Protein AF-0000000086977897 (afdb_homodimer)

Organism: Momordica charantia (NCBI:txid3673)

Structure (mmCIF, N/CA/C/O backbone):
data_AF-0000000086977897-model_v1
#
loop_
_entity.id
_entity.type
_entity.pdbx_description
1 polymer 'Probable receptor-like protein kinase At1g49730'
#
loop_
_atom_site.group_PDB
_atom_site.id
_atom_site.type_symbol
_atom_site.label_atom_id
_atom_site.label_alt_id
_atom_site.label_comp_id
_atom_site.label_asym_id
_atom_site.label_entity_id
_atom_site.label_seq_id
_atom_site.pdbx_PDB_ins_code
_atom_site.Cartn_x
_atom_site.Cartn_y
_atom_site.Cartn_z
_atom_site.occupancy
_atom_site.B_iso_or_equiv
_atom_site.auth_seq_id
_atom_site.auth_comp_id
_atom_site.auth_asym_id
_atom_site.auth_atom_id
_atom_site.pdbx_PDB_model_num
ATOM 1 N N . MET A 1 1 ? -3.762 -7.656 24.062 1 61.12 1 MET A N 1
ATOM 2 C CA . MET A 1 1 ? -3.32 -6.941 22.875 1 61.12 1 MET A CA 1
ATOM 3 C C . MET A 1 1 ? -4.168 -7.328 21.656 1 61.12 1 MET A C 1
ATOM 5 O O . MET A 1 1 ? -4.531 -8.492 21.5 1 61.12 1 MET A O 1
ATOM 9 N N . ASP A 1 2 ? -4.574 -6.23 21.094 1 70.25 2 ASP A N 1
ATOM 10 C CA . ASP A 1 2 ? -5.387 -6.445 19.891 1 70.25 2 ASP A CA 1
ATOM 11 C C . ASP A 1 2 ? -4.617 -7.242 18.844 1 70.25 2 ASP A C 1
ATOM 13 O O . ASP A 1 2 ? -3.391 -7.152 18.766 1 70.25 2 ASP A O 1
ATOM 17 N N . ARG A 1 3 ? -5.203 -8.039 18.203 1 75 3 ARG A N 1
ATOM 18 C CA . ARG A 1 3 ? -4.625 -8.992 17.266 1 75 3 ARG A CA 1
ATOM 19 C C . ARG A 1 3 ? -3.762 -8.289 16.219 1 75 3 ARG A C 1
ATOM 21 O O . ARG A 1 3 ? -2.699 -8.789 15.844 1 75 3 ARG A O 1
ATOM 28 N N . TRP A 1 4 ? -4.227 -7.102 15.805 1 77.06 4 TRP A N 1
ATOM 29 C CA . TRP A 1 4 ? -3.453 -6.426 14.766 1 77.06 4 TRP A CA 1
ATOM 30 C C . TRP A 1 4 ? -2.127 -5.918 15.312 1 77.06 4 TRP A C 1
ATOM 32 O O . TRP A 1 4 ? -1.114 -5.914 14.609 1 77.06 4 TRP A O 1
ATOM 42 N N . VAL A 1 5 ? -2.102 -5.539 16.594 1 81.31 5 VAL A N 1
ATOM 43 C CA . VAL A 1 5 ? -0.87 -5.082 17.219 1 81.31 5 VAL A CA 1
ATOM 44 C C . VAL A 1 5 ? 0.108 -6.25 17.344 1 81.31 5 VAL A C 1
ATOM 46 O O . VAL A 1 5 ? 1.316 -6.074 17.172 1 81.31 5 VAL A O 1
ATOM 49 N N . HIS A 1 6 ? -0.479 -7.383 17.609 1 81.75 6 HIS A N 1
ATOM 50 C CA . HIS A 1 6 ? 0.352 -8.578 17.688 1 81.75 6 HIS A CA 1
ATOM 51 C C . HIS A 1 6 ? 1.03 -8.875 16.359 1 81.75 6 HIS A C 1
ATOM 53 O O . HIS A 1 6 ? 2.217 -9.211 16.312 1 81.75 6 HIS A O 1
ATOM 59 N N . ARG A 1 7 ? 0.299 -8.766 15.344 1 78.62 7 ARG A N 1
ATOM 60 C CA . ARG A 1 7 ? 0.854 -9 14.016 1 78.62 7 ARG A CA 1
ATOM 61 C C . ARG A 1 7 ? 1.934 -7.973 13.688 1 78.62 7 ARG A C 1
ATOM 63 O O . ARG A 1 7 ? 2.979 -8.32 13.133 1 78.62 7 ARG A O 1
ATOM 70 N N . PHE A 1 8 ? 1.624 -6.766 14.031 1 82.31 8 PHE A N 1
ATOM 71 C CA . PHE A 1 8 ? 2.586 -5.684 13.852 1 82.31 8 PHE A CA 1
ATOM 72 C C . PHE A 1 8 ? 3.887 -5.988 14.586 1 82.31 8 PHE A C 1
ATOM 74 O O . PHE A 1 8 ? 4.969 -5.926 13.992 1 82.31 8 PHE A O 1
ATOM 81 N N . ARG A 1 9 ? 3.721 -6.363 15.773 1 83.06 9 ARG A N 1
ATOM 82 C CA . ARG A 1 9 ? 4.887 -6.648 16.609 1 83.06 9 ARG A CA 1
ATOM 83 C C . ARG A 1 9 ? 5.672 -7.836 16.062 1 83.06 9 ARG A C 1
ATOM 85 O O . ARG A 1 9 ? 6.902 -7.797 15.992 1 83.06 9 ARG A O 1
ATOM 92 N N . HIS A 1 10 ? 4.965 -8.859 15.75 1 83.31 10 HIS A N 1
ATOM 93 C CA . HIS A 1 10 ? 5.609 -10.07 15.258 1 83.31 10 HIS A CA 1
ATOM 94 C C . HIS A 1 10 ? 6.434 -9.789 14 1 83.31 10 HIS A C 1
ATOM 96 O O . HIS A 1 10 ? 7.57 -10.25 13.883 1 83.31 10 HIS A O 1
ATOM 102 N N . ARG A 1 11 ? 5.934 -9.094 13.164 1 83.5 11 ARG A N 1
ATOM 103 C CA . ARG A 1 11 ? 6.625 -8.766 11.922 1 83.5 11 ARG A CA 1
ATOM 104 C C . ARG A 1 11 ? 7.832 -7.871 12.188 1 83.5 11 ARG A C 1
ATOM 106 O O . ARG A 1 11 ? 8.883 -8.039 11.562 1 83.5 11 ARG A O 1
ATOM 113 N N . LEU A 1 12 ? 7.602 -6.922 13.016 1 82.44 12 LEU A N 1
ATOM 114 C CA . LEU A 1 12 ? 8.695 -6.035 13.391 1 82.44 12 LEU A CA 1
ATOM 115 C C . LEU A 1 12 ? 9.852 -6.824 13.992 1 82.44 12 LEU A C 1
ATOM 117 O O . LEU A 1 12 ? 11.008 -6.641 13.602 1 82.44 12 LEU A O 1
ATOM 121 N N . LEU A 1 13 ? 9.516 -7.715 14.867 1 82.06 13 LEU A N 1
ATOM 122 C CA . LEU A 1 13 ? 10.531 -8.531 15.531 1 82.06 13 LEU A CA 1
ATOM 123 C C . LEU A 1 13 ? 11.195 -9.484 14.547 1 82.06 13 LEU A C 1
ATOM 125 O O . LEU A 1 13 ? 12.406 -9.719 14.625 1 82.06 13 LEU A O 1
ATOM 129 N N . ALA A 1 14 ? 10.328 -10.023 13.664 1 79.94 14 ALA A N 1
ATOM 130 C CA . ALA A 1 14 ? 10.883 -10.898 12.641 1 79.94 14 ALA A CA 1
ATOM 131 C C . ALA A 1 14 ? 11.906 -10.164 11.781 1 79.94 14 ALA A C 1
ATOM 133 O O . ALA A 1 14 ? 12.93 -10.727 11.398 1 79.94 14 ALA A O 1
ATOM 134 N N . TRP A 1 15 ? 11.633 -8.977 11.461 1 77.88 15 TRP A N 1
ATOM 135 C CA . TRP A 1 15 ? 12.547 -8.172 10.656 1 77.88 15 TRP A CA 1
ATOM 136 C C . TRP A 1 15 ? 13.867 -7.953 11.398 1 77.88 15 TRP A C 1
ATOM 138 O O . TRP A 1 15 ? 14.938 -8.062 10.805 1 77.88 15 TRP A O 1
ATOM 148 N N . PHE A 1 16 ? 13.812 -7.715 12.656 1 76.06 16 PHE A N 1
ATOM 149 C CA . PHE A 1 16 ? 15.016 -7.504 13.461 1 76.06 16 PHE A CA 1
ATOM 150 C C . PHE A 1 16 ? 15.859 -8.773 13.516 1 76.06 16 PHE A C 1
ATOM 152 O O . PHE A 1 16 ? 17.094 -8.703 13.539 1 76.06 16 PHE A O 1
ATOM 159 N N . HIS A 1 17 ? 15.164 -9.797 13.523 1 75.25 17 HIS A N 1
ATOM 160 C CA . HIS A 1 17 ? 15.859 -11.078 13.656 1 75.25 17 HIS A CA 1
ATOM 161 C C . HIS A 1 17 ? 16.531 -11.469 12.352 1 75.25 17 HIS A C 1
ATOM 163 O O . HIS A 1 17 ? 17.641 -12.039 12.367 1 75.25 17 HIS A O 1
ATOM 169 N N . ARG A 1 18 ? 15.875 -11.266 11.281 1 68.75 18 ARG A N 1
ATOM 170 C CA . ARG A 1 18 ? 16.375 -11.727 9.984 1 68.75 18 ARG A CA 1
ATOM 171 C C . ARG A 1 18 ? 17.484 -10.828 9.477 1 68.75 18 ARG A C 1
ATOM 173 O O . ARG A 1 18 ? 18.219 -11.195 8.547 1 68.75 18 ARG A O 1
ATOM 180 N N . SER A 1 19 ? 17.828 -9.938 10.211 1 59.09 19 SER A N 1
ATOM 181 C CA . SER A 1 19 ? 18.922 -9.055 9.805 1 59.09 19 SER A CA 1
ATOM 182 C C . SER A 1 19 ? 18.828 -8.703 8.328 1 59.09 19 SER A C 1
ATOM 184 O O . SER A 1 19 ? 19.828 -8.742 7.609 1 59.09 19 SER A O 1
ATOM 186 N N . ARG A 1 20 ? 17.688 -8.719 7.848 1 54.69 20 ARG A N 1
ATOM 187 C CA . ARG A 1 20 ? 17.625 -8.672 6.391 1 54.69 20 ARG A CA 1
ATOM 188 C C . ARG A 1 20 ? 18.156 -7.355 5.855 1 54.69 20 ARG A C 1
ATOM 190 O O . ARG A 1 20 ? 17.922 -6.297 6.438 1 54.69 20 ARG A O 1
ATOM 197 N N . SER A 1 21 ? 19.188 -7.535 5.152 1 57.56 21 SER A N 1
ATOM 198 C CA . SER A 1 21 ? 19.703 -6.418 4.367 1 57.56 21 SER A CA 1
ATOM 199 C C . SER A 1 21 ? 18.609 -5.785 3.521 1 57.56 21 SER A C 1
ATOM 201 O O . SER A 1 21 ? 17.734 -6.484 3.012 1 57.56 21 SER A O 1
ATOM 203 N N . VAL A 1 22 ? 18.406 -4.566 3.77 1 61.78 22 VAL A N 1
ATOM 204 C CA . VAL A 1 22 ? 17.516 -3.791 2.904 1 61.78 22 VAL A CA 1
ATOM 205 C C . VAL A 1 22 ? 18.094 -3.742 1.489 1 61.78 22 VAL A C 1
ATOM 207 O O . VAL A 1 22 ? 19.297 -3.51 1.305 1 61.78 22 VAL A O 1
ATOM 210 N N . PRO A 1 23 ? 17.281 -4.32 0.556 1 61.81 23 PRO A N 1
ATOM 211 C CA . PRO A 1 23 ? 17.797 -4.184 -0.804 1 61.81 23 PRO A CA 1
ATOM 212 C C . PRO A 1 23 ? 18.234 -2.754 -1.132 1 61.81 23 PRO A C 1
ATOM 214 O O . PRO A 1 23 ? 17.578 -1.798 -0.695 1 61.81 23 PRO A O 1
ATOM 217 N N . ILE A 1 24 ? 19.25 -2.742 -1.742 1 59.91 24 ILE A N 1
ATOM 218 C CA . ILE A 1 24 ? 19.828 -1.44 -2.049 1 59.91 24 ILE A CA 1
ATOM 219 C C . ILE A 1 24 ? 19 -0.753 -3.137 1 59.91 24 ILE A C 1
ATOM 221 O O . ILE A 1 24 ? 18.781 -1.322 -4.207 1 59.91 24 ILE A O 1
ATOM 225 N N . LEU A 1 25 ? 18.328 0.201 -2.766 1 67.25 25 LEU A N 1
ATOM 226 C CA . LEU A 1 25 ? 17.641 1.085 -3.699 1 67.25 25 LEU A CA 1
ATOM 227 C C . LEU A 1 25 ? 18.453 2.35 -3.951 1 67.25 25 LEU A C 1
ATOM 229 O O . LEU A 1 25 ? 19.141 2.846 -3.051 1 67.25 25 LEU A O 1
ATOM 233 N N . TYR A 1 26 ? 18.547 2.59 -5.164 1 73.19 26 TYR A N 1
ATOM 234 C CA . TYR A 1 26 ? 19.281 3.807 -5.48 1 73.19 26 TYR A CA 1
ATOM 235 C C . TYR A 1 26 ? 18.375 5.031 -5.387 1 73.19 26 TYR A C 1
ATOM 237 O O . TYR A 1 26 ? 17.406 5.152 -6.137 1 73.19 26 TYR A O 1
ATOM 245 N N . VAL A 1 27 ? 18.625 5.805 -4.398 1 82.81 27 VAL A N 1
ATOM 246 C CA . VAL A 1 27 ? 17.906 7.051 -4.172 1 82.81 27 VAL A CA 1
ATOM 247 C C . VAL A 1 27 ? 18.781 8.234 -4.574 1 82.81 27 VAL A C 1
ATOM 249 O O . VAL A 1 27 ? 19.984 8.242 -4.324 1 82.81 27 VAL A O 1
ATOM 252 N N . ARG A 1 28 ? 18.188 9.164 -5.172 1 87.25 28 ARG A N 1
ATOM 253 C CA . ARG A 1 28 ? 18.922 10.32 -5.688 1 87.25 28 ARG A CA 1
ATOM 254 C C . ARG A 1 28 ? 19.594 11.094 -4.559 1 87.25 28 ARG A C 1
ATOM 256 O O . ARG A 1 28 ? 18.969 11.344 -3.52 1 87.25 28 ARG A O 1
ATOM 263 N N . ARG A 1 29 ? 20.812 11.438 -4.816 1 92 29 ARG A N 1
ATOM 264 C CA . ARG A 1 29 ? 21.531 12.289 -3.875 1 92 29 ARG A CA 1
ATOM 265 C C . ARG A 1 29 ? 21.547 13.742 -4.355 1 92 29 ARG A C 1
ATOM 267 O O . ARG A 1 29 ? 21.984 14.023 -5.477 1 92 29 ARG A O 1
ATOM 274 N N . PHE A 1 30 ? 21.156 14.672 -3.57 1 94.44 30 PHE A N 1
ATOM 275 C CA . PHE A 1 30 ? 21.188 16.094 -3.859 1 94.44 30 PHE A CA 1
ATOM 276 C C . PHE A 1 30 ? 22.422 16.75 -3.242 1 94.44 30 PHE A C 1
ATOM 278 O O . PHE A 1 30 ? 22.828 16.391 -2.133 1 94.44 30 PHE A O 1
ATOM 285 N N . PRO A 1 31 ? 23 17.688 -3.975 1 96.06 31 PRO A N 1
ATOM 286 C CA . PRO A 1 31 ? 24.031 18.484 -3.324 1 96.06 31 PRO A CA 1
ATOM 287 C C . PRO A 1 31 ? 23.5 19.328 -2.166 1 96.06 31 PRO A C 1
ATOM 289 O O . PRO A 1 31 ? 22.422 19.938 -2.281 1 96.06 31 PRO A O 1
ATOM 292 N N . TYR A 1 32 ? 24.297 19.406 -1.117 1 96.69 32 TYR A N 1
ATOM 293 C CA . TYR A 1 32 ? 23.875 20.141 0.067 1 96.69 32 TYR A CA 1
ATOM 294 C C . TYR A 1 32 ? 23.609 21.609 -0.271 1 96.69 32 TYR A C 1
ATOM 296 O O . TYR A 1 32 ? 22.641 22.203 0.211 1 96.69 32 TYR A O 1
ATOM 304 N N . LYS A 1 33 ? 24.422 22.172 -1.08 1 96.5 33 LYS A N 1
ATOM 305 C CA . LYS A 1 33 ? 24.312 23.578 -1.448 1 96.5 33 LYS A CA 1
ATOM 306 C C . LYS A 1 33 ? 22.984 23.859 -2.152 1 96.5 33 LYS A C 1
ATOM 308 O O . LYS A 1 33 ? 22.391 24.922 -1.97 1 96.5 33 LYS A O 1
ATOM 313 N N . GLU A 1 34 ? 22.578 22.953 -2.928 1 96.69 34 GLU A N 1
ATOM 314 C CA . GLU A 1 34 ? 21.297 23.094 -3.629 1 96.69 34 GLU A CA 1
ATOM 315 C C . GLU A 1 34 ? 20.125 23.125 -2.65 1 96.69 34 GLU A C 1
ATOM 317 O O . GLU A 1 34 ? 19.219 23.953 -2.793 1 96.69 34 GLU A O 1
ATOM 322 N N . ILE A 1 35 ? 20.188 22.297 -1.646 1 97.12 35 ILE A N 1
ATOM 323 C CA . ILE A 1 35 ? 19.109 22.219 -0.666 1 97.12 35 ILE A CA 1
ATOM 324 C C . ILE A 1 35 ? 19.125 23.453 0.221 1 97.12 35 ILE A C 1
ATOM 326 O O . ILE A 1 35 ? 18.062 24.016 0.542 1 97.12 35 ILE A O 1
ATOM 330 N N . LYS A 1 36 ? 20.312 23.859 0.605 1 97 36 LYS A N 1
ATOM 331 C CA . LYS A 1 36 ? 20.438 25.078 1.409 1 97 36 LYS A CA 1
ATOM 332 C C . LYS A 1 36 ? 19.828 26.281 0.687 1 97 36 LYS A C 1
ATOM 334 O O . LYS A 1 36 ? 19.125 27.078 1.295 1 97 36 LYS A O 1
ATOM 339 N N . ARG A 1 37 ? 20.094 26.375 -0.554 1 97 37 ARG A N 1
ATOM 340 C CA . ARG A 1 37 ? 19.547 27.453 -1.361 1 97 37 ARG A CA 1
ATOM 341 C C . ARG A 1 37 ? 18.031 27.328 -1.479 1 97 37 ARG A C 1
ATOM 343 O O . ARG A 1 37 ? 17.312 28.312 -1.306 1 97 37 ARG A O 1
ATOM 350 N N . ALA A 1 38 ? 17.562 26.156 -1.777 1 97.31 38 ALA A N 1
ATOM 351 C CA . ALA A 1 38 ? 16.141 25.922 -1.998 1 97.31 38 ALA A CA 1
ATOM 352 C C . ALA A 1 38 ? 15.328 26.234 -0.737 1 97.31 38 ALA A C 1
ATOM 354 O O . ALA A 1 38 ? 14.18 26.656 -0.817 1 97.31 38 ALA A O 1
ATOM 355 N N . THR A 1 39 ? 15.875 26.016 0.452 1 97.19 39 THR A N 1
ATOM 356 C CA . THR A 1 39 ? 15.188 26.234 1.719 1 97.19 39 THR A CA 1
ATOM 357 C C . THR A 1 39 ? 15.414 27.656 2.227 1 97.19 39 THR A C 1
ATOM 359 O O . THR A 1 39 ? 14.953 28 3.316 1 97.19 39 THR A O 1
ATOM 362 N N . GLY A 1 40 ? 16.234 28.453 1.491 1 96.06 40 GLY A N 1
ATOM 363 C CA . GLY A 1 40 ? 16.578 29.766 1.992 1 96.06 40 GLY A CA 1
ATOM 364 C C . GLY A 1 40 ? 17.375 29.719 3.281 1 96.06 40 GLY A C 1
ATOM 365 O O . GLY A 1 40 ? 17.141 30.516 4.191 1 96.06 40 GLY A O 1
ATOM 366 N N . GLY A 1 41 ? 18.188 28.734 3.354 1 95.94 41 GLY A N 1
ATOM 367 C CA . GLY A 1 41 ? 18.984 28.594 4.562 1 95.94 41 GLY A CA 1
ATOM 368 C C . GLY A 1 41 ? 18.203 27.984 5.719 1 95.94 41 GLY A C 1
ATOM 369 O O . GLY A 1 41 ? 18.406 28.359 6.875 1 95.94 41 GLY A O 1
ATOM 370 N N . PHE A 1 42 ? 17.219 27.172 5.43 1 95.25 42 PHE A N 1
ATOM 371 C CA . PHE A 1 42 ? 16.422 26.453 6.422 1 95.25 42 PHE A CA 1
ATOM 372 C C . PHE A 1 42 ? 15.648 27.438 7.305 1 95.25 42 PHE A C 1
ATOM 374 O O . PHE A 1 42 ? 15.602 27.266 8.523 1 95.25 42 PHE A O 1
ATOM 381 N N . ASN A 1 43 ? 15.023 28.406 6.645 1 90.38 43 ASN A N 1
ATOM 382 C CA . ASN A 1 43 ? 14.391 29.5 7.363 1 90.38 43 ASN A CA 1
ATOM 383 C C . ASN A 1 43 ? 12.898 29.234 7.586 1 90.38 43 ASN A C 1
ATOM 385 O O . ASN A 1 43 ? 12.336 29.672 8.594 1 90.38 43 ASN A O 1
ATOM 389 N N . THR A 1 44 ? 12.25 28.578 6.691 1 91.25 44 THR A N 1
ATOM 390 C CA . THR A 1 44 ? 10.805 28.406 6.773 1 91.25 44 THR A CA 1
ATOM 391 C C . THR A 1 44 ? 10.461 27 7.266 1 91.25 44 THR A C 1
ATOM 393 O O . THR A 1 44 ? 10.43 26.047 6.48 1 91.25 44 THR A O 1
ATOM 396 N N . ILE A 1 45 ? 10.102 26.938 8.531 1 93.19 45 ILE A N 1
ATOM 397 C CA . ILE A 1 45 ? 9.75 25.672 9.148 1 93.19 45 ILE A CA 1
ATOM 398 C C . ILE A 1 45 ? 8.273 25.359 8.914 1 93.19 45 ILE A C 1
ATOM 400 O O . ILE A 1 45 ? 7.41 26.203 9.172 1 93.19 45 ILE A O 1
ATOM 404 N N . VAL A 1 46 ? 7.988 24.219 8.375 1 92.88 46 VAL A N 1
ATOM 405 C CA . VAL A 1 46 ? 6.617 23.75 8.195 1 92.88 46 VAL A CA 1
ATOM 406 C C . VAL A 1 46 ? 6.121 23.109 9.492 1 92.88 46 VAL A C 1
ATOM 408 O O . VAL A 1 46 ? 5.035 23.422 9.977 1 92.88 46 VAL A O 1
ATOM 411 N N . TYR A 1 47 ? 6.875 22.25 10.008 1 90.94 47 TYR A N 1
ATOM 412 C CA . TYR A 1 47 ? 6.648 21.703 11.336 1 90.94 47 TYR A CA 1
ATOM 413 C C . TYR A 1 47 ? 7.957 21.219 11.961 1 90.94 47 TYR A C 1
ATOM 415 O O . TYR A 1 47 ? 8.961 21.062 11.258 1 90.94 47 TYR A O 1
ATOM 423 N N . SER A 1 48 ? 7.934 21.109 13.219 1 88.25 48 SER A N 1
ATOM 424 C CA . SER A 1 48 ? 9.117 20.625 13.938 1 88.25 48 SER A CA 1
ATOM 425 C C . SER A 1 48 ? 8.727 19.844 15.18 1 88.25 48 SER A C 1
ATOM 427 O O . SER A 1 48 ? 7.648 20.047 15.742 1 88.25 48 SER A O 1
ATOM 429 N N . ASN A 1 49 ? 9.539 18.812 15.383 1 78.19 49 ASN A N 1
ATOM 430 C CA . ASN A 1 49 ? 9.469 18.094 16.656 1 78.19 49 ASN A CA 1
ATOM 431 C C . ASN A 1 49 ? 10.844 17.969 17.312 1 78.19 49 ASN A C 1
ATOM 433 O O . ASN A 1 49 ? 11.812 18.578 16.844 1 78.19 49 ASN A O 1
ATOM 437 N N . ALA A 1 50 ? 10.883 17.344 18.438 1 69.69 50 ALA A N 1
ATOM 438 C CA . ALA A 1 50 ? 12.117 17.266 19.219 1 69.69 50 ALA A CA 1
ATOM 439 C C . ALA A 1 50 ? 13.234 16.609 18.406 1 69.69 50 ALA A C 1
ATOM 441 O O . ALA A 1 50 ? 14.414 16.891 18.625 1 69.69 50 ALA A O 1
ATOM 442 N N . ARG A 1 51 ? 12.977 15.945 17.469 1 69.88 51 ARG A N 1
ATOM 443 C CA . ARG A 1 51 ? 13.977 15.148 16.766 1 69.88 51 ARG A CA 1
ATOM 444 C C . ARG A 1 51 ? 14.203 15.656 15.352 1 69.88 51 ARG A C 1
A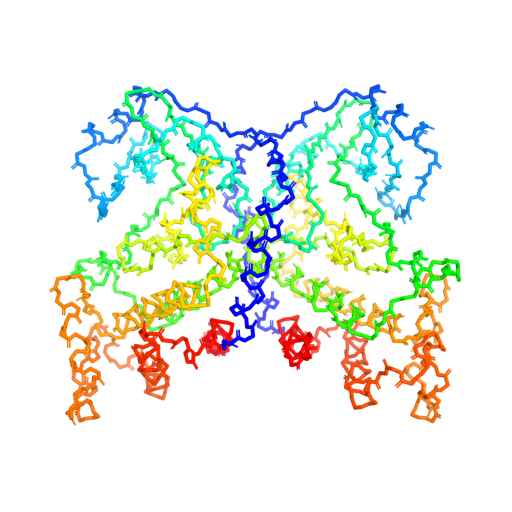TOM 446 O O . ARG A 1 51 ? 15.25 15.398 14.758 1 69.88 51 ARG A O 1
ATOM 453 N N . ASN A 1 52 ? 13.242 16.359 14.875 1 83.38 52 ASN A N 1
ATOM 454 C CA . ASN A 1 52 ? 13.328 16.656 13.453 1 83.38 52 ASN A CA 1
ATOM 455 C C . ASN A 1 52 ? 12.625 17.969 13.117 1 83.38 52 ASN A C 1
ATOM 457 O O . ASN A 1 52 ? 11.828 18.469 13.914 1 83.38 52 ASN A O 1
ATOM 461 N N . ALA A 1 53 ? 13.117 18.578 12.086 1 92.56 53 ALA A N 1
ATOM 462 C CA . ALA A 1 53 ? 12.477 19.766 11.516 1 92.56 53 ALA A CA 1
ATOM 463 C C . ALA A 1 53 ? 12.242 19.594 10.016 1 92.56 53 ALA A C 1
ATOM 465 O O . ALA A 1 53 ? 13.086 19.047 9.312 1 92.56 53 ALA A O 1
ATOM 466 N N . ALA A 1 54 ? 11.102 20.047 9.617 1 96.06 54 ALA A N 1
ATOM 467 C CA . ALA A 1 54 ? 10.766 20.016 8.195 1 96.06 54 ALA A CA 1
ATOM 468 C C . ALA A 1 54 ? 10.633 21.422 7.625 1 96.06 54 ALA A C 1
ATOM 470 O O . ALA A 1 54 ? 9.984 22.281 8.234 1 96.06 54 ALA A O 1
ATOM 471 N N . TYR A 1 55 ? 11.25 21.641 6.453 1 96.69 55 TYR A N 1
ATOM 472 C CA . TYR A 1 55 ? 11.328 22.969 5.852 1 96.69 55 TYR A CA 1
ATOM 473 C C . TYR A 1 55 ? 10.648 23 4.492 1 96.69 55 TYR A C 1
ATOM 475 O O . TYR A 1 55 ? 10.664 22 3.766 1 96.69 55 TYR A O 1
ATOM 483 N N . LYS A 1 56 ? 10.086 24.156 4.25 1 96.44 56 LYS A N 1
ATOM 484 C CA . LYS A 1 56 ? 9.648 24.406 2.881 1 96.44 56 LYS A CA 1
ATOM 485 C C . LYS A 1 56 ? 10.836 24.719 1.974 1 96.44 56 LYS A C 1
ATOM 487 O O . LYS A 1 56 ? 11.75 25.453 2.365 1 96.44 56 LYS A O 1
ATOM 492 N N . ALA A 1 57 ? 10.875 24.094 0.793 1 97.44 57 ALA A N 1
ATOM 493 C CA . ALA A 1 57 ? 11.977 24.297 -0.145 1 97.44 57 ALA A CA 1
ATOM 494 C C . ALA A 1 57 ? 11.453 24.625 -1.542 1 97.44 57 ALA A C 1
ATOM 496 O O . ALA A 1 57 ? 10.609 23.891 -2.076 1 97.44 57 ALA A O 1
ATOM 497 N N . LYS A 1 58 ? 11.961 25.641 -2.113 1 96.94 58 LYS A N 1
ATOM 498 C CA . LYS A 1 58 ? 11.641 26.016 -3.488 1 96.94 58 LYS A CA 1
ATOM 499 C C . LYS A 1 58 ? 12.852 25.844 -4.398 1 96.94 58 LYS A C 1
ATOM 501 O O . LYS A 1 58 ? 13.812 26.609 -4.309 1 96.94 58 LYS A O 1
ATOM 506 N N . PHE A 1 59 ? 12.719 24.922 -5.309 1 94.94 59 PHE A N 1
ATOM 507 C CA . PHE A 1 59 ? 13.836 24.625 -6.199 1 94.94 59 PHE A CA 1
ATOM 508 C C . PHE A 1 59 ? 13.812 25.547 -7.414 1 94.94 59 PHE A C 1
ATOM 510 O O . PHE A 1 59 ? 12.828 26.25 -7.652 1 94.94 59 PHE A O 1
ATOM 517 N N . LEU A 1 60 ? 14.906 25.516 -8.195 1 92.19 60 LEU A N 1
ATOM 518 C CA . LEU A 1 60 ? 15.078 26.438 -9.32 1 92.19 60 LEU A CA 1
ATOM 519 C C . LEU A 1 60 ? 14.062 26.141 -10.414 1 92.19 60 LEU A C 1
ATOM 521 O O . LEU A 1 60 ? 13.656 27.062 -11.141 1 92.19 60 LEU A O 1
ATOM 525 N N . ASP A 1 61 ? 13.648 24.938 -10.445 1 88.31 61 ASP A N 1
ATOM 526 C CA . ASP A 1 61 ? 12.688 24.562 -11.484 1 88.31 61 ASP A CA 1
ATOM 527 C C . ASP A 1 61 ? 11.266 24.938 -11.07 1 88.31 61 ASP A C 1
ATOM 529 O O . ASP A 1 61 ? 10.305 24.672 -11.805 1 88.31 61 ASP A O 1
ATOM 533 N N . GLY A 1 62 ? 11.117 25.484 -9.906 1 90.75 62 GLY A N 1
ATOM 534 C CA . GLY A 1 62 ? 9.82 25.984 -9.461 1 90.75 62 GLY A CA 1
ATOM 535 C C . GLY A 1 62 ? 9.102 25.016 -8.531 1 90.75 62 GLY A C 1
ATOM 536 O O . GLY A 1 62 ? 8.117 25.391 -7.887 1 90.75 62 GLY A O 1
ATOM 537 N N . ARG A 1 63 ? 9.617 23.922 -8.414 1 90.75 63 ARG A N 1
ATOM 538 C CA . ARG A 1 63 ? 8.984 22.953 -7.539 1 90.75 63 ARG A CA 1
ATOM 539 C C . ARG A 1 63 ? 9.133 23.328 -6.074 1 90.75 63 ARG A C 1
ATOM 541 O O . ARG A 1 63 ? 10.227 23.703 -5.633 1 90.75 63 ARG A O 1
ATOM 548 N N . VAL A 1 64 ? 8.008 23.188 -5.391 1 93.44 64 VAL A N 1
ATOM 549 C CA . VAL A 1 64 ? 8 23.422 -3.951 1 93.44 64 VAL A CA 1
ATOM 550 C C . VAL A 1 64 ? 7.871 22.094 -3.215 1 93.44 64 VAL A C 1
ATOM 552 O O . VAL A 1 64 ? 6.852 21.406 -3.342 1 93.44 64 VAL A O 1
ATOM 555 N N . THR A 1 65 ? 8.898 21.797 -2.436 1 96.12 65 THR A N 1
ATOM 556 C CA . THR A 1 65 ? 8.984 20.484 -1.817 1 96.12 65 THR A CA 1
ATOM 557 C C . THR A 1 65 ? 9.18 20.609 -0.31 1 96.12 65 THR A C 1
ATOM 559 O O . THR A 1 65 ? 9.242 21.719 0.228 1 96.12 65 THR A O 1
ATOM 562 N N . LEU A 1 66 ? 9.148 19.516 0.376 1 96.62 66 LEU A N 1
ATOM 563 C CA . LEU A 1 66 ? 9.438 19.422 1.803 1 96.62 66 LEU A CA 1
ATOM 564 C C . LEU A 1 66 ? 10.812 18.812 2.043 1 96.62 66 LEU A C 1
ATOM 566 O O . LEU A 1 66 ? 11.164 17.797 1.438 1 96.62 66 LEU A O 1
ATOM 570 N N . VAL A 1 67 ? 11.562 19.453 2.842 1 97.5 67 VAL A N 1
ATOM 571 C CA . VAL A 1 67 ? 12.875 18.953 3.244 1 97.5 67 VAL A CA 1
ATOM 572 C C . VAL A 1 67 ? 12.883 18.688 4.746 1 97.5 67 VAL A C 1
ATOM 574 O O . VAL A 1 67 ? 12.57 19.562 5.547 1 97.5 67 VAL A O 1
ATOM 577 N N . LYS A 1 68 ? 13.266 17.5 5.148 1 95.62 68 LYS A N 1
ATOM 578 C CA . LYS A 1 68 ? 13.297 17.109 6.555 1 95.62 68 LYS A CA 1
ATOM 579 C C . LYS A 1 68 ? 14.719 16.859 7.031 1 95.62 68 LYS A C 1
ATOM 581 O O . LYS A 1 68 ? 15.492 16.156 6.375 1 95.62 68 LYS A O 1
ATOM 586 N N . GLU A 1 69 ? 15.008 17.469 8.094 1 95.12 69 GLU A N 1
ATOM 587 C CA . GLU A 1 69 ? 16.297 17.25 8.75 1 95.12 69 GLU A CA 1
ATOM 588 C C . GLU A 1 69 ? 16.203 16.203 9.852 1 95.12 69 GLU A C 1
ATOM 590 O O . GLU A 1 69 ? 15.305 16.266 10.695 1 95.12 69 GLU A O 1
ATOM 595 N N . LEU A 1 70 ? 17.141 15.25 9.797 1 91.31 70 LEU A N 1
ATOM 596 C CA . LEU A 1 70 ? 17.141 14.195 10.805 1 91.31 70 LEU A CA 1
ATOM 597 C C . LEU A 1 70 ? 18.422 14.219 11.617 1 91.31 70 LEU A C 1
ATOM 599 O O . LEU A 1 70 ? 19.5 14.461 11.07 1 91.31 70 LEU A O 1
ATOM 603 N N . SER A 1 71 ? 18.203 14.039 12.875 1 87.19 71 SER A N 1
ATOM 604 C CA . SER A 1 71 ? 19.344 13.914 13.758 1 87.19 71 SER A CA 1
ATOM 605 C C . SER A 1 71 ? 19.734 12.453 13.961 1 87.19 71 SER A C 1
ATOM 607 O O . SER A 1 71 ? 19.484 11.883 15.023 1 87.19 71 SER A O 1
ATOM 609 N N . LEU A 1 72 ? 20.344 11.82 12.977 1 85.5 72 LEU A N 1
ATOM 610 C CA . LEU A 1 72 ? 20.734 10.414 13.008 1 85.5 72 LEU A CA 1
ATOM 611 C C . LEU A 1 72 ? 22.203 10.258 12.625 1 85.5 72 LEU A C 1
ATOM 613 O O . LEU A 1 72 ? 22.781 11.125 11.969 1 85.5 72 LEU A O 1
ATOM 617 N N . ASN A 1 73 ? 22.75 9.203 13.109 1 86.12 73 ASN A N 1
ATOM 618 C CA . ASN A 1 73 ? 24.078 8.867 12.617 1 86.12 73 ASN A CA 1
ATOM 619 C C . ASN A 1 73 ? 24.047 8.398 11.164 1 86.12 73 ASN A C 1
ATOM 621 O O . ASN A 1 73 ? 22.969 8.133 10.625 1 86.12 73 ASN A O 1
ATOM 625 N N . ASP A 1 74 ? 25.141 8.234 10.508 1 86.25 74 ASP A N 1
ATOM 626 C CA . ASP A 1 74 ? 25.25 7.969 9.07 1 86.25 74 ASP A CA 1
ATOM 627 C C . ASP A 1 74 ? 24.641 6.613 8.727 1 86.25 74 ASP A C 1
ATOM 629 O O . ASP A 1 74 ? 23.906 6.488 7.734 1 86.25 74 ASP A O 1
ATOM 633 N N . ASP A 1 75 ? 24.906 5.652 9.469 1 82.69 75 ASP A N 1
ATOM 634 C CA . ASP A 1 75 ? 24.406 4.312 9.172 1 82.69 75 ASP A CA 1
ATOM 635 C C . ASP A 1 75 ? 22.891 4.25 9.273 1 82.69 75 ASP A C 1
ATOM 637 O O . ASP A 1 75 ? 22.219 3.688 8.398 1 82.69 75 ASP A O 1
ATOM 641 N N . THR A 1 76 ? 22.406 4.832 10.328 1 83.94 76 THR A N 1
ATOM 642 C CA . THR A 1 76 ? 20.969 4.852 10.523 1 83.94 76 THR A CA 1
ATOM 643 C C . THR A 1 76 ? 20.281 5.688 9.445 1 83.94 76 THR A C 1
ATOM 645 O O . THR A 1 76 ? 19.188 5.348 8.992 1 83.94 76 THR A O 1
ATOM 648 N N . PHE A 1 77 ? 21 6.746 9.109 1 89.69 77 PHE A N 1
ATOM 649 C CA . PHE A 1 77 ? 20.453 7.625 8.094 1 89.69 77 PHE A CA 1
ATOM 650 C C . PHE A 1 77 ? 20.375 6.906 6.746 1 89.69 77 PHE A C 1
ATOM 652 O O . PHE A 1 77 ? 19.375 7.023 6.035 1 89.69 77 PHE A O 1
ATOM 65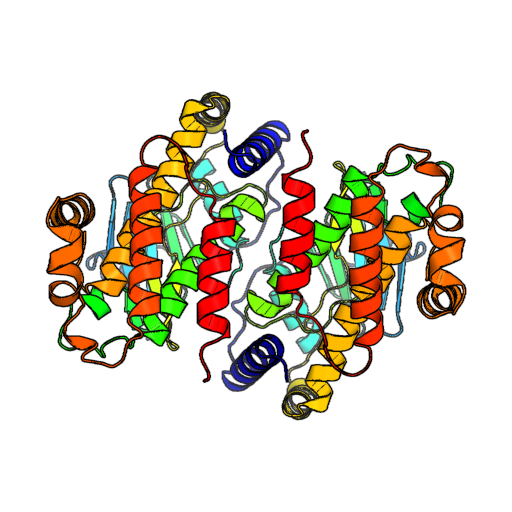9 N N . THR A 1 78 ? 21.344 6.195 6.418 1 86.62 78 THR A N 1
ATOM 660 C CA . THR A 1 78 ? 21.359 5.457 5.164 1 86.62 78 THR A CA 1
ATOM 661 C C . THR A 1 78 ? 20.25 4.422 5.125 1 86.62 78 THR A C 1
ATOM 663 O O . THR A 1 78 ? 19.578 4.262 4.102 1 86.62 78 THR A O 1
ATOM 666 N N . THR A 1 79 ? 20.062 3.762 6.195 1 83.69 79 THR A N 1
ATOM 667 C CA . THR A 1 79 ? 19 2.781 6.289 1 83.69 79 THR A CA 1
ATOM 668 C C . THR A 1 79 ? 17.625 3.455 6.145 1 83.69 79 THR A C 1
ATOM 670 O O . THR A 1 79 ? 16.75 2.936 5.461 1 83.69 79 THR A O 1
ATOM 673 N N . GLU A 1 80 ? 17.547 4.605 6.754 1 89.06 80 GLU A N 1
ATOM 674 C CA . GLU A 1 80 ? 16.312 5.371 6.676 1 89.06 80 GLU A CA 1
ATOM 675 C C . GLU A 1 80 ? 15.992 5.766 5.238 1 89.06 80 GLU A C 1
ATOM 677 O O . GLU A 1 80 ? 14.844 5.645 4.797 1 89.06 80 GLU A O 1
ATOM 682 N N . VAL A 1 81 ? 16.984 6.18 4.582 1 90 81 VAL A N 1
ATOM 683 C CA . VAL A 1 81 ? 16.828 6.598 3.191 1 90 81 VAL A CA 1
ATOM 684 C C . VAL A 1 81 ? 16.375 5.414 2.346 1 90 81 VAL A C 1
ATOM 686 O O . VAL A 1 81 ? 15.469 5.543 1.519 1 90 81 VAL A O 1
ATOM 689 N N . GLN A 1 82 ? 16.906 4.316 2.586 1 85.44 82 GLN A N 1
ATOM 690 C CA . GLN A 1 82 ? 16.594 3.127 1.803 1 85.44 82 GLN A CA 1
ATOM 691 C C . GLN A 1 82 ? 15.172 2.648 2.088 1 85.44 82 GLN A C 1
ATOM 693 O O . GLN A 1 82 ? 14.445 2.26 1.171 1 85.44 82 GLN A O 1
ATOM 698 N N . LEU A 1 83 ? 14.82 2.676 3.307 1 87.44 83 LEU A N 1
ATOM 699 C CA . LEU A 1 83 ? 13.492 2.195 3.689 1 87.44 83 LEU A CA 1
ATOM 700 C C . LEU A 1 83 ? 12.406 3.154 3.215 1 87.44 83 LEU A C 1
ATOM 702 O O . LEU A 1 83 ? 11.391 2.725 2.662 1 87.44 83 LEU A O 1
ATOM 706 N N . LEU A 1 84 ? 12.641 4.406 3.383 1 90.75 84 LEU A N 1
ATOM 707 C CA . LEU A 1 84 ? 11.656 5.402 2.961 1 90.75 84 LEU A CA 1
ATOM 708 C C . LEU A 1 84 ? 11.562 5.453 1.439 1 90.75 84 LEU A C 1
ATOM 710 O O . LEU A 1 84 ? 10.484 5.691 0.892 1 90.75 84 LEU A O 1
ATOM 714 N N . GLY A 1 85 ? 12.656 5.273 0.86 1 88.88 85 GLY A N 1
ATOM 715 C CA . GLY A 1 85 ? 12.688 5.316 -0.593 1 88.88 85 GLY A CA 1
ATOM 716 C C . GLY A 1 85 ? 11.844 4.234 -1.242 1 88.88 85 GLY A C 1
ATOM 717 O O . GLY A 1 85 ? 11.445 4.363 -2.4 1 88.88 85 GLY A O 1
ATOM 718 N N . ARG A 1 86 ? 11.477 3.262 -0.501 1 87.19 86 ARG A N 1
ATOM 719 C CA . ARG A 1 86 ? 10.727 2.131 -1.041 1 87.19 86 ARG A CA 1
ATOM 720 C C . ARG A 1 86 ? 9.227 2.352 -0.908 1 87.19 86 ARG A C 1
ATOM 722 O O . ARG A 1 86 ? 8.43 1.653 -1.54 1 87.19 86 ARG A O 1
ATOM 729 N N . LEU A 1 87 ? 8.898 3.244 -0.128 1 92.06 87 LEU A N 1
ATOM 730 C CA . LEU A 1 87 ? 7.484 3.424 0.16 1 92.06 87 LEU A CA 1
ATOM 731 C C . LEU A 1 87 ? 6.77 4.086 -1.015 1 92.06 87 LEU A C 1
ATOM 733 O O . LEU A 1 87 ? 7.297 5.027 -1.612 1 92.06 87 LEU A O 1
ATOM 737 N N . HIS A 1 88 ? 5.707 3.518 -1.378 1 92.94 88 HIS A N 1
ATOM 738 C CA . HIS A 1 88 ? 4.852 4.074 -2.418 1 92.94 88 HIS A CA 1
ATOM 739 C C . HIS A 1 88 ? 3.377 3.914 -2.062 1 92.94 88 HIS A C 1
ATOM 741 O O . HIS A 1 88 ? 2.877 2.791 -1.966 1 92.94 88 HIS A O 1
ATOM 747 N N . HIS A 1 89 ? 2.752 4.895 -1.811 1 95.19 89 HIS A N 1
ATOM 748 C CA . HIS A 1 89 ? 1.337 4.992 -1.473 1 95.19 89 HIS A CA 1
ATOM 749 C C . HIS A 1 89 ? 0.802 6.395 -1.749 1 95.19 89 HIS A C 1
ATOM 751 O O . HIS A 1 89 ? 1.467 7.387 -1.447 1 95.19 89 HIS A O 1
ATOM 757 N N . ARG A 1 90 ? -0.304 6.477 -2.283 1 93.81 90 ARG A N 1
ATOM 758 C CA . ARG A 1 90 ? -0.785 7.762 -2.779 1 93.81 90 ARG A CA 1
ATOM 759 C C . ARG A 1 90 ? -1.009 8.742 -1.633 1 93.81 90 ARG A C 1
ATOM 761 O O . ARG A 1 90 ? -1.105 9.953 -1.852 1 93.81 90 ARG A O 1
ATOM 768 N N . HIS A 1 91 ? -1.17 8.266 -0.418 1 96.81 91 HIS A N 1
ATOM 769 C CA . HIS A 1 91 ? -1.398 9.133 0.731 1 96.81 91 HIS A CA 1
ATOM 770 C C . HIS A 1 91 ? -0.133 9.281 1.57 1 96.81 91 HIS A C 1
ATOM 772 O O . HIS A 1 91 ? -0.204 9.602 2.758 1 96.81 91 HIS A O 1
ATOM 778 N N . LEU A 1 92 ? 0.998 8.969 1.015 1 96.69 92 LEU A N 1
ATOM 779 C CA . LEU A 1 92 ? 2.311 9.242 1.59 1 96.69 92 LEU A CA 1
ATOM 780 C C . LEU A 1 92 ? 3.096 10.211 0.711 1 96.69 92 LEU A C 1
ATOM 782 O O . LEU A 1 92 ? 3.076 10.094 -0.517 1 96.69 92 LEU A O 1
ATOM 786 N N . LEU A 1 93 ? 3.656 11.141 1.335 1 95.94 93 LEU A N 1
ATOM 787 C CA . LEU A 1 93 ? 4.566 12 0.582 1 95.94 93 LEU A CA 1
ATOM 788 C C . LEU A 1 93 ? 5.832 11.234 0.2 1 95.94 93 LEU A C 1
ATOM 790 O O . LEU A 1 93 ? 6.582 10.789 1.072 1 95.94 93 LEU A O 1
ATOM 794 N N . ALA A 1 94 ? 6.105 11.109 -1.032 1 92.06 94 ALA A N 1
ATOM 795 C CA . ALA A 1 94 ? 7.168 10.242 -1.541 1 92.06 94 ALA A CA 1
ATOM 796 C C . ALA A 1 94 ? 8.539 10.891 -1.364 1 92.06 94 ALA A C 1
ATOM 798 O O . ALA A 1 94 ? 8.688 12.102 -1.549 1 92.06 94 ALA A O 1
ATOM 799 N N . LEU A 1 95 ? 9.477 10.07 -1.028 1 92.44 95 LEU A N 1
ATOM 800 C CA . LEU A 1 95 ? 10.859 10.523 -0.952 1 92.44 95 LEU A CA 1
ATOM 801 C C . LEU A 1 95 ? 11.453 10.688 -2.348 1 92.44 95 LEU A C 1
ATOM 803 O O . LEU A 1 95 ? 11.375 9.781 -3.174 1 92.44 95 LEU A O 1
ATOM 807 N N . ARG A 1 96 ? 12.055 11.781 -2.592 1 90.06 96 ARG A N 1
ATOM 808 C CA . ARG A 1 96 ? 12.672 12.047 -3.889 1 90.06 96 ARG A CA 1
ATOM 809 C C . ARG A 1 96 ? 14.188 11.883 -3.822 1 90.06 96 ARG A C 1
ATOM 811 O O . ARG A 1 96 ? 14.828 11.57 -4.828 1 90.06 96 ARG A O 1
ATOM 818 N N . GLY A 1 97 ? 14.656 12.125 -2.684 1 92.44 97 GLY A N 1
ATOM 819 C CA . GLY A 1 97 ? 16.094 12.023 -2.529 1 92.44 97 GLY A CA 1
ATOM 820 C C . GLY A 1 97 ? 16.578 12.414 -1.145 1 92.44 97 GLY A C 1
ATOM 821 O O . GLY A 1 97 ? 15.781 12.508 -0.209 1 92.44 97 GLY A O 1
ATOM 822 N N . PHE A 1 98 ? 17.922 12.523 -1.076 1 94.88 98 PHE A N 1
ATOM 823 C CA . PHE A 1 98 ? 18.531 12.859 0.206 1 94.88 98 PHE A CA 1
ATOM 824 C C . PHE A 1 98 ? 19.812 13.656 0.006 1 94.88 98 PHE A C 1
ATOM 826 O O . PHE A 1 98 ? 20.297 13.805 -1.122 1 94.88 98 PHE A O 1
ATOM 833 N N . SER A 1 99 ? 20.234 14.234 0.953 1 95.75 99 SER A N 1
ATOM 834 C CA . SER A 1 99 ? 21.5 14.945 0.965 1 95.75 99 SER A CA 1
ATOM 835 C C . SER A 1 99 ? 22.266 14.688 2.262 1 95.75 99 SER A C 1
ATOM 837 O O . SER A 1 99 ? 21.672 14.609 3.336 1 95.75 99 SER A O 1
ATOM 839 N N . THR A 1 100 ? 23.531 14.477 1.971 1 92.81 100 THR A N 1
ATOM 840 C CA . THR A 1 100 ? 24.438 14.328 3.102 1 92.81 100 THR A CA 1
ATOM 841 C C . THR A 1 100 ? 25.484 15.43 3.102 1 92.81 100 THR A C 1
ATOM 843 O O . THR A 1 100 ? 25.75 16.047 2.064 1 92.81 100 THR A O 1
ATOM 846 N N . GLY A 1 101 ? 25.969 15.898 4.168 1 88.94 101 GLY A N 1
ATOM 847 C CA . GLY A 1 101 ? 26.938 16.969 4.387 1 88.94 101 GLY A CA 1
ATOM 848 C C . GLY A 1 101 ? 26.953 17.469 5.812 1 88.94 101 GLY A C 1
ATOM 849 O O . GLY A 1 101 ? 27.156 16.703 6.754 1 88.94 101 GLY A O 1
ATOM 850 N N . HIS A 1 102 ? 26.609 18.797 5.844 1 90.88 102 HIS A N 1
ATOM 851 C CA . HIS A 1 102 ? 26.578 19.391 7.176 1 90.88 102 HIS A CA 1
ATOM 852 C C . HIS A 1 102 ? 25.391 18.875 7.98 1 90.88 102 HIS A C 1
ATOM 854 O O . HIS A 1 102 ? 25.422 18.859 9.211 1 90.88 102 HIS A O 1
ATOM 860 N N . LYS A 1 103 ? 24.391 18.547 7.172 1 93.81 103 LYS A N 1
ATOM 861 C CA . LYS A 1 103 ? 23.172 18.016 7.762 1 93.81 103 LYS A CA 1
ATOM 862 C C . LYS A 1 103 ? 22.703 16.75 7.023 1 93.81 103 LYS A C 1
ATOM 864 O O . LYS A 1 103 ? 23.109 16.516 5.887 1 93.81 103 LYS A O 1
ATOM 869 N N . ARG A 1 104 ? 21.969 15.914 7.691 1 94.94 104 ARG A N 1
ATOM 870 C CA . ARG A 1 104 ? 21.266 14.789 7.07 1 94.94 104 ARG A CA 1
ATOM 871 C C . ARG A 1 104 ? 19.844 15.172 6.672 1 94.94 104 ARG A C 1
ATOM 873 O O . ARG A 1 104 ? 18.984 15.352 7.531 1 94.94 104 ARG A O 1
ATOM 880 N N . LEU A 1 105 ? 19.672 15.266 5.371 1 96.81 105 LEU A N 1
ATOM 881 C CA . LEU A 1 105 ? 18.422 15.852 4.875 1 96.81 105 LEU A CA 1
ATOM 882 C C . LEU A 1 105 ? 17.688 14.875 3.967 1 96.81 105 LEU A C 1
ATOM 884 O O . LEU A 1 105 ? 18.312 14.172 3.162 1 96.81 105 LEU A O 1
ATOM 888 N N . LEU A 1 106 ? 16.438 14.797 4.164 1 95.88 106 LEU A N 1
ATOM 889 C CA . LEU A 1 106 ? 15.539 14.094 3.252 1 95.88 106 LEU A CA 1
ATOM 890 C C . LEU A 1 106 ? 14.766 15.078 2.383 1 95.88 106 LEU A C 1
ATOM 892 O O . LEU A 1 106 ? 14.227 16.062 2.887 1 95.88 106 LEU A O 1
ATOM 896 N N . VAL A 1 107 ? 14.734 14.828 1.11 1 95.88 107 VAL A N 1
ATOM 897 C CA . VAL A 1 107 ? 13.984 15.648 0.171 1 95.88 107 VAL A CA 1
ATOM 898 C C . VAL A 1 107 ? 12.75 14.883 -0.313 1 95.88 107 VAL A C 1
ATOM 900 O O . VAL A 1 107 ? 12.875 13.82 -0.916 1 95.88 107 VAL A O 1
ATOM 903 N N . PHE A 1 108 ? 11.609 15.469 -0.086 1 95.12 108 PHE A N 1
ATOM 904 C CA . PHE A 1 108 ? 10.359 14.828 -0.471 1 95.12 108 PHE A CA 1
ATOM 905 C C . PHE A 1 108 ? 9.766 15.5 -1.705 1 95.12 108 PHE A C 1
ATOM 907 O O . PHE A 1 108 ? 10.336 16.453 -2.234 1 95.12 108 PHE A O 1
ATOM 914 N N . ASP A 1 109 ? 8.648 14.922 -2.203 1 91.94 109 ASP A N 1
ATOM 915 C CA . ASP A 1 109 ? 7.945 15.414 -3.383 1 91.94 109 ASP A CA 1
ATOM 916 C C . ASP A 1 109 ? 7.242 16.734 -3.088 1 91.94 109 ASP A C 1
ATOM 918 O O . ASP A 1 109 ? 7.312 17.25 -1.97 1 91.94 109 ASP A O 1
ATOM 922 N N . GLU A 1 110 ? 6.621 17.281 -4.074 1 91.69 110 GLU A N 1
ATOM 923 C CA . GLU A 1 110 ? 5.914 18.547 -3.971 1 91.69 110 GLU A CA 1
ATOM 924 C C . GLU A 1 110 ? 4.789 18.469 -2.943 1 91.69 110 GLU A C 1
ATOM 926 O O . GLU A 1 110 ? 4.094 17.453 -2.848 1 91.69 110 GLU A O 1
ATOM 931 N N . ILE A 1 111 ? 4.574 19.547 -2.283 1 91.44 111 ILE A N 1
ATOM 932 C CA . ILE A 1 111 ? 3.602 19.562 -1.196 1 91.44 111 ILE A CA 1
ATOM 933 C C . ILE A 1 111 ? 2.285 20.156 -1.692 1 91.44 111 ILE A C 1
ATOM 935 O O . ILE A 1 111 ? 1.289 20.172 -0.966 1 91.44 111 ILE A O 1
ATOM 939 N N . GLY A 1 112 ? 2.26 20.641 -2.926 1 91.5 112 GLY A N 1
ATOM 940 C CA . GLY A 1 112 ? 1.025 21.094 -3.545 1 91.5 112 GLY A CA 1
ATOM 941 C C . GLY A 1 112 ? 0.41 22.297 -2.838 1 91.5 112 GLY A C 1
ATOM 942 O O . GLY A 1 112 ? 1.042 23.344 -2.715 1 91.5 112 GLY A O 1
ATOM 943 N N . ASN A 1 113 ? -0.776 22.062 -2.178 1 92.69 113 ASN A N 1
ATOM 944 C CA . ASN A 1 113 ? -1.56 23.109 -1.537 1 92.69 113 ASN A CA 1
ATOM 945 C C . ASN A 1 113 ? -1.065 23.406 -0.121 1 92.69 113 ASN A C 1
ATOM 947 O O . ASN A 1 113 ? -1.619 24.25 0.575 1 92.69 113 ASN A O 1
ATOM 951 N N . GLY A 1 114 ? -0.028 22.719 0.331 1 92.94 114 GLY A N 1
ATOM 952 C CA . GLY A 1 114 ? 0.521 22.938 1.657 1 92.94 114 GLY A CA 1
ATOM 953 C C . GLY A 1 114 ? -0.07 22.031 2.715 1 92.94 114 GLY A C 1
ATOM 954 O O . GLY A 1 114 ? -0.577 20.953 2.4 1 92.94 114 GLY A O 1
ATOM 955 N N . SER A 1 115 ? 0.079 22.438 3.953 1 93.75 115 SER A N 1
ATOM 956 C CA . SER A 1 115 ? -0.335 21.594 5.07 1 93.75 115 SER A CA 1
ATOM 957 C C . SER A 1 115 ? -1.837 21.703 5.316 1 93.75 115 SER A C 1
ATOM 959 O O . SER A 1 115 ? -2.445 22.734 5.035 1 93.75 115 SER A O 1
ATOM 961 N N . LEU A 1 116 ? -2.373 20.656 5.836 1 95.75 116 LEU A N 1
ATOM 962 C CA . LEU A 1 116 ? -3.771 20.656 6.258 1 95.75 116 LEU A CA 1
ATOM 963 C C . LEU A 1 116 ? -4.027 21.766 7.277 1 95.75 116 LEU A C 1
ATOM 965 O O . LEU A 1 116 ? -5.07 22.422 7.238 1 95.75 116 LEU A O 1
ATOM 969 N N . ARG A 1 117 ? -3.105 22 8.148 1 92.19 117 ARG A N 1
ATOM 970 C CA . ARG A 1 117 ? -3.211 23.047 9.164 1 92.19 117 ARG A CA 1
ATOM 971 C C . ARG A 1 117 ? -3.453 24.406 8.523 1 92.19 117 ARG A C 1
ATOM 973 O O . ARG A 1 117 ? -4.316 25.156 8.969 1 92.19 117 ARG A O 1
ATOM 980 N N . ASP A 1 118 ? -2.707 24.672 7.508 1 89 118 ASP A N 1
ATOM 981 C CA . ASP A 1 118 ? -2.836 25.953 6.832 1 89 118 ASP A CA 1
ATOM 982 C C . ASP A 1 118 ? -4.23 26.125 6.234 1 89 118 ASP A C 1
ATOM 984 O O . ASP A 1 118 ? -4.781 27.234 6.234 1 89 118 ASP A O 1
ATOM 988 N N . HIS A 1 119 ? -4.824 25.125 5.746 1 90.69 119 HIS A N 1
ATOM 989 C CA . HIS A 1 119 ? -6.148 25.188 5.133 1 90.69 119 HIS A CA 1
ATOM 990 C C . HIS A 1 119 ? -7.238 25.312 6.191 1 90.69 119 HIS A C 1
ATOM 992 O O . HIS A 1 119 ? -8.266 25.953 5.965 1 90.69 119 HIS A O 1
ATOM 998 N N . LEU A 1 120 ? -7.012 24.703 7.262 1 90.19 120 LEU A N 1
ATOM 999 C CA . LEU A 1 120 ? -8.023 24.734 8.312 1 90.19 120 LEU A CA 1
ATOM 1000 C C . LEU A 1 120 ? -7.973 26.062 9.07 1 90.19 120 LEU A C 1
ATOM 1002 O O . LEU A 1 120 ? -9.008 26.562 9.508 1 90.19 120 LEU A O 1
ATOM 1006 N N . ASN A 1 121 ? -6.785 26.625 9.227 1 85.12 121 ASN A N 1
ATOM 1007 C CA . ASN A 1 121 ? -6.629 27.75 10.141 1 85.12 121 ASN A CA 1
ATOM 1008 C C . ASN A 1 121 ? -6.473 29.062 9.383 1 85.12 121 ASN A C 1
ATOM 1010 O O . ASN A 1 121 ? -6.527 30.141 9.977 1 85.12 121 ASN A O 1
ATOM 1014 N N . ASP A 1 122 ? -6.219 28.984 8.172 1 82.81 122 ASP A N 1
ATOM 1015 C CA . ASP A 1 122 ? -6.07 30.219 7.398 1 82.81 122 ASP A CA 1
ATOM 1016 C C . ASP A 1 122 ? -7.379 30.594 6.715 1 82.81 122 ASP A C 1
ATOM 1018 O O . ASP A 1 122 ? -7.785 29.969 5.738 1 82.81 122 ASP A O 1
ATOM 1022 N N . PRO A 1 123 ? -7.973 31.703 7.156 1 76.94 123 PRO A N 1
ATOM 1023 C CA . PRO A 1 123 ? -9.266 32.094 6.598 1 76.94 123 PRO A CA 1
ATOM 1024 C C . PRO A 1 123 ? -9.172 32.531 5.133 1 76.94 123 PRO A C 1
ATOM 1026 O O . PRO A 1 123 ? -10.188 32.594 4.441 1 76.94 123 PRO A O 1
ATOM 1029 N N . LEU A 1 124 ? -8.008 32.781 4.656 1 78.88 124 LEU A N 1
ATOM 1030 C CA . LEU A 1 124 ? -7.844 33.219 3.281 1 78.88 124 LEU A CA 1
ATOM 1031 C C . LEU A 1 124 ? -7.785 32.031 2.322 1 78.88 124 LEU A C 1
ATOM 1033 O O . LEU A 1 124 ? -7.914 32.219 1.108 1 78.88 124 LEU A O 1
ATOM 1037 N N . ARG A 1 125 ? -7.656 30.953 2.857 1 79.75 125 ARG A N 1
ATOM 1038 C CA . ARG A 1 125 ? -7.539 29.781 1.996 1 79.75 125 ARG A CA 1
ATOM 1039 C C . ARG A 1 125 ? -8.906 29.156 1.73 1 79.75 125 ARG A C 1
ATOM 1041 O O . ARG A 1 125 ? -9.852 29.375 2.488 1 79.75 125 ARG A O 1
ATOM 1048 N N . THR A 1 126 ? -8.938 28.484 0.598 1 78.62 126 THR A N 1
ATOM 1049 C CA . THR A 1 126 ? -10.148 27.766 0.219 1 78.62 126 THR A CA 1
ATOM 1050 C C . THR A 1 126 ? -10.562 26.781 1.313 1 78.62 126 THR A C 1
ATOM 1052 O O . THR A 1 126 ? -9.773 25.922 1.716 1 78.62 126 THR A O 1
ATOM 1055 N N . PRO A 1 127 ? -11.781 27.047 1.764 1 85.88 127 PRO A N 1
ATOM 1056 C CA . PRO A 1 127 ? -12.219 26.094 2.785 1 85.88 127 PRO A CA 1
ATOM 1057 C C . PRO A 1 127 ? -12.422 24.688 2.232 1 85.88 127 PRO A C 1
ATOM 1059 O O . PRO A 1 127 ? -12.836 24.531 1.082 1 85.88 127 PRO A O 1
ATOM 1062 N N . LEU A 1 128 ? -12.086 23.719 3.008 1 93.5 128 LEU A N 1
ATOM 1063 C CA . LEU A 1 128 ? -12.328 22.328 2.658 1 93.5 128 LEU A CA 1
ATOM 1064 C C . LEU A 1 128 ? -13.789 21.953 2.893 1 93.5 128 LEU A C 1
ATOM 1066 O O . LEU A 1 128 ? -14.312 22.141 3.992 1 93.5 128 LEU A O 1
ATOM 1070 N N . ASN A 1 129 ? -14.445 21.5 1.866 1 93.25 129 ASN A N 1
ATOM 1071 C CA . ASN A 1 129 ? -15.812 21.047 2.074 1 93.25 129 ASN A CA 1
ATOM 1072 C C . ASN A 1 129 ? -15.852 19.703 2.809 1 93.25 129 ASN A C 1
ATOM 1074 O O . ASN A 1 129 ? -14.812 19.125 3.102 1 93.25 129 ASN A O 1
ATOM 1078 N N . TRP A 1 130 ? -17.062 19.281 3.16 1 93.56 130 TRP A N 1
ATOM 1079 C CA . TRP A 1 130 ? -17.219 18.125 4.023 1 93.56 130 TRP A CA 1
ATOM 1080 C C . TRP A 1 130 ? -16.656 16.859 3.359 1 93.56 130 TRP A C 1
ATOM 1082 O O . TRP A 1 130 ? -15.961 16.078 4 1 93.56 130 TRP A O 1
ATOM 1092 N N . ARG A 1 131 ? -16.906 16.703 2.131 1 90.31 131 ARG A N 1
ATOM 1093 C CA . ARG A 1 131 ? -16.438 15.531 1.398 1 90.31 131 ARG A CA 1
ATOM 1094 C C . ARG A 1 131 ? -14.914 15.461 1.405 1 90.31 131 ARG A C 1
ATOM 1096 O O . ARG A 1 131 ? -14.336 14.391 1.605 1 90.31 131 ARG A O 1
ATOM 1103 N N . MET A 1 132 ? -14.289 16.547 1.186 1 93.06 132 MET A N 1
ATOM 1104 C CA . MET A 1 132 ? -12.836 16.625 1.203 1 93.06 132 MET A CA 1
ATOM 1105 C C . MET A 1 132 ? -12.289 16.219 2.57 1 93.06 132 MET A C 1
ATOM 1107 O O . MET A 1 132 ? -11.289 15.508 2.662 1 93.06 132 MET A O 1
ATOM 1111 N N . ARG A 1 133 ? -12.961 16.703 3.557 1 94.88 133 ARG A N 1
ATOM 1112 C CA . ARG A 1 133 ? -12.531 16.406 4.918 1 94.88 133 ARG A CA 1
ATOM 1113 C C . ARG A 1 133 ? -12.625 14.906 5.207 1 94.88 133 ARG A C 1
ATOM 1115 O O . ARG A 1 133 ? -11.719 14.328 5.805 1 94.88 133 ARG A O 1
ATOM 1122 N N . LEU A 1 134 ? -13.719 14.281 4.734 1 93 134 LEU A N 1
ATOM 1123 C CA . LEU A 1 134 ? -13.875 12.844 4.879 1 93 134 LEU A CA 1
ATOM 1124 C C . LEU A 1 134 ? -12.797 12.094 4.102 1 93 134 LEU A C 1
ATOM 1126 O O . LEU A 1 134 ? -12.234 11.117 4.602 1 93 134 LEU A O 1
ATOM 1130 N N . GLN A 1 135 ? -12.5 12.547 2.971 1 92.56 135 GLN A N 1
ATOM 1131 C CA . GLN A 1 135 ? -11.492 11.922 2.125 1 92.56 135 GLN A CA 1
ATOM 1132 C C . GLN A 1 135 ? -10.109 12.016 2.758 1 92.56 135 GLN A C 1
ATOM 1134 O O . GLN A 1 135 ? -9.312 11.078 2.678 1 92.56 135 GLN A O 1
ATOM 1139 N N . ILE A 1 136 ? -9.836 13.109 3.336 1 95.94 136 ILE A N 1
ATOM 1140 C CA . ILE A 1 136 ? -8.562 13.312 4.008 1 95.94 136 ILE A CA 1
ATOM 1141 C C . ILE A 1 136 ? -8.422 12.32 5.16 1 95.94 136 ILE A C 1
ATOM 1143 O O . ILE A 1 136 ? -7.406 11.625 5.27 1 95.94 136 ILE A O 1
ATOM 1147 N N . ALA A 1 137 ? -9.469 12.242 5.977 1 95.25 137 ALA A N 1
ATOM 1148 C CA . ALA A 1 137 ? -9.438 11.312 7.102 1 95.25 137 ALA A CA 1
ATOM 1149 C C . ALA A 1 137 ? -9.266 9.875 6.617 1 95.25 137 ALA A C 1
ATOM 1151 O O . ALA A 1 137 ? -8.453 9.125 7.16 1 95.25 137 ALA A O 1
ATOM 1152 N N . ALA A 1 138 ? -9.984 9.492 5.602 1 93.19 138 ALA A N 1
ATOM 1153 C CA . ALA A 1 138 ? -9.914 8.141 5.051 1 93.19 138 ALA A CA 1
ATOM 1154 C C . ALA A 1 138 ? -8.531 7.859 4.461 1 93.19 138 ALA A C 1
ATOM 1156 O O . ALA A 1 138 ? -7.992 6.762 4.629 1 93.19 138 ALA A O 1
ATOM 1157 N N . GLY A 1 139 ? -8.016 8.828 3.754 1 94.94 139 GLY A N 1
ATOM 1158 C CA . GLY A 1 139 ? -6.691 8.68 3.17 1 94.94 139 GLY A CA 1
ATOM 1159 C C . GLY A 1 139 ? -5.602 8.477 4.207 1 94.94 139 GLY A C 1
ATOM 1160 O O . GLY A 1 139 ? -4.734 7.613 4.043 1 94.94 139 GLY A O 1
ATOM 1161 N N . VAL A 1 140 ? -5.66 9.227 5.25 1 96.25 140 VAL A N 1
ATOM 1162 C CA . VAL A 1 140 ? -4.68 9.102 6.324 1 96.25 140 VAL A CA 1
ATOM 1163 C C . VAL A 1 140 ? -4.797 7.73 6.977 1 96.25 140 VAL A C 1
ATOM 1165 O O . VAL A 1 140 ? -3.785 7.066 7.227 1 96.25 140 VAL A O 1
ATOM 1168 N N . ALA A 1 141 ? -6 7.324 7.23 1 93.69 141 ALA A N 1
ATOM 1169 C CA . ALA A 1 141 ? -6.211 6 7.816 1 93.69 141 ALA A CA 1
ATOM 1170 C C . ALA A 1 141 ? -5.688 4.906 6.891 1 93.69 141 ALA A C 1
ATOM 1172 O O . ALA A 1 141 ? -5.094 3.93 7.352 1 93.69 141 ALA A O 1
ATOM 1173 N N . ALA A 1 142 ? -5.914 5.027 5.633 1 93.56 142 ALA A N 1
ATOM 1174 C CA . ALA A 1 142 ? -5.426 4.066 4.648 1 93.56 142 ALA A CA 1
ATOM 1175 C C . ALA A 1 142 ? -3.902 3.979 4.676 1 93.56 142 ALA A C 1
ATOM 1177 O O . ALA A 1 142 ? -3.336 2.885 4.648 1 93.56 142 ALA A O 1
ATOM 1178 N N . ALA A 1 143 ? -3.273 5.105 4.695 1 96.25 143 ALA A N 1
ATOM 1179 C CA . ALA A 1 143 ? -1.814 5.145 4.73 1 96.25 143 ALA A CA 1
ATOM 1180 C C . ALA A 1 143 ? -1.277 4.5 6.004 1 96.25 143 ALA A C 1
ATOM 1182 O O . ALA A 1 143 ? -0.276 3.783 5.969 1 96.25 143 ALA A O 1
ATOM 1183 N N . LEU A 1 144 ? -1.91 4.785 7.082 1 93 144 LEU A N 1
ATOM 1184 C CA . LEU A 1 144 ? -1.495 4.199 8.352 1 93 144 LEU A CA 1
ATOM 1185 C C . LEU A 1 144 ? -1.6 2.68 8.305 1 93 144 LEU A C 1
ATOM 1187 O O . LEU A 1 144 ? -0.692 1.979 8.758 1 93 144 LEU A O 1
ATOM 1191 N N . GLU A 1 145 ? -2.682 2.186 7.828 1 91.38 145 GLU A N 1
ATOM 1192 C CA . GLU A 1 145 ? -2.834 0.74 7.688 1 91.38 145 GLU A CA 1
ATOM 1193 C C . GLU A 1 145 ? -1.724 0.152 6.82 1 91.38 145 GLU A C 1
ATOM 1195 O O . GLU A 1 145 ? -1.144 -0.881 7.164 1 91.38 145 GLU A O 1
ATOM 1200 N N . TYR A 1 146 ? -1.478 0.788 5.75 1 94.62 146 TYR A N 1
ATOM 1201 C CA . TYR A 1 146 ? -0.42 0.352 4.844 1 94.62 146 TYR A CA 1
ATOM 1202 C C . TYR A 1 146 ? 0.921 0.281 5.566 1 94.62 146 TYR A C 1
ATOM 1204 O O . TYR A 1 146 ? 1.609 -0.741 5.512 1 94.62 146 TYR A O 1
ATOM 1212 N N . LEU A 1 147 ? 1.304 1.323 6.227 1 93.5 147 LEU A N 1
ATOM 1213 C CA . LEU A 1 147 ? 2.6 1.438 6.887 1 93.5 147 LEU A CA 1
ATOM 1214 C C . LEU A 1 147 ? 2.754 0.377 7.973 1 93.5 147 LEU A C 1
ATOM 1216 O O . LEU A 1 147 ? 3.836 -0.187 8.148 1 93.5 147 LEU A O 1
ATOM 1220 N N . LEU A 1 148 ? 1.729 0.077 8.625 1 88.88 148 LEU A N 1
ATOM 1221 C CA . LEU A 1 148 ? 1.82 -0.789 9.797 1 88.88 148 LEU A CA 1
ATOM 1222 C C . LEU A 1 148 ? 1.631 -2.25 9.406 1 88.88 148 LEU A C 1
ATOM 1224 O O . LEU A 1 148 ? 2.207 -3.145 10.031 1 88.88 148 LEU A O 1
ATOM 1228 N N . LEU A 1 149 ? 0.854 -2.5 8.359 1 88.19 149 LEU A N 1
ATOM 1229 C CA . LEU A 1 149 ? 0.45 -3.883 8.133 1 88.19 149 LEU A CA 1
ATOM 1230 C C . LEU A 1 149 ? 1.026 -4.414 6.824 1 88.19 149 LEU A C 1
ATOM 1232 O O . LEU A 1 149 ? 1.12 -5.625 6.629 1 88.19 149 LEU A O 1
ATOM 1236 N N . PHE A 1 150 ? 1.464 -3.5 5.914 1 92.69 150 PHE A N 1
ATOM 1237 C CA . PHE A 1 150 ? 1.722 -4.051 4.59 1 92.69 150 PHE A CA 1
ATOM 1238 C C . PHE A 1 150 ? 3.115 -3.666 4.105 1 92.69 150 PHE A C 1
ATOM 1240 O O . PHE A 1 150 ? 3.523 -4.047 3.006 1 92.69 150 PHE A O 1
ATOM 1247 N N . THR A 1 151 ? 3.809 -2.934 4.855 1 92.25 151 THR A N 1
ATOM 1248 C CA . THR A 1 151 ? 5.215 -2.688 4.547 1 92.25 151 THR A CA 1
ATOM 1249 C C . THR A 1 151 ? 6.113 -3.66 5.305 1 92.25 151 THR A C 1
ATOM 1251 O O . THR A 1 151 ? 5.758 -4.121 6.395 1 92.25 151 THR A O 1
ATOM 1254 N N . ASP A 1 152 ? 7.191 -4.012 4.719 1 86.69 152 ASP A N 1
ATOM 1255 C CA . ASP A 1 152 ? 8.203 -4.852 5.355 1 86.69 152 ASP A CA 1
ATOM 1256 C C . ASP A 1 152 ? 9.586 -4.199 5.277 1 86.69 152 ASP A C 1
ATOM 1258 O O . ASP A 1 152 ? 10.164 -4.09 4.199 1 86.69 152 ASP A O 1
ATOM 1262 N N . PRO A 1 153 ? 10.156 -3.691 6.414 1 86.75 153 PRO A N 1
ATOM 1263 C CA . PRO A 1 153 ? 9.555 -3.748 7.746 1 86.75 153 PRO A CA 1
ATOM 1264 C C . PRO A 1 153 ? 8.406 -2.756 7.918 1 86.75 153 PRO A C 1
ATOM 1266 O O . PRO A 1 153 ? 8.289 -1.803 7.141 1 86.75 153 PRO A O 1
ATOM 1269 N N . PRO A 1 154 ? 7.539 -3.035 8.953 1 88.06 154 PRO A N 1
ATOM 1270 C CA . PRO A 1 154 ? 6.555 -2.008 9.297 1 88.06 154 PRO A CA 1
ATOM 1271 C C . PRO A 1 154 ? 7.203 -0.71 9.781 1 88.06 154 PRO A C 1
ATOM 1273 O O . PRO A 1 154 ? 8.227 -0.743 10.461 1 88.06 154 PRO A O 1
ATOM 1276 N N . MET A 1 155 ? 6.59 0.4 9.367 1 87.62 155 MET A N 1
ATOM 1277 C CA . MET A 1 155 ? 7.094 1.706 9.781 1 87.62 155 MET A CA 1
ATOM 1278 C C . MET A 1 155 ? 6.59 2.064 11.172 1 87.62 155 MET A C 1
ATOM 1280 O O . MET A 1 155 ? 5.379 2.133 11.406 1 87.62 155 MET A O 1
ATOM 1284 N N . CYS A 1 156 ? 7.504 2.32 12.047 1 78.44 156 CYS A N 1
ATOM 1285 C CA . CYS A 1 156 ? 7.137 2.391 13.461 1 78.44 156 CYS A CA 1
ATOM 1286 C C . CYS A 1 156 ? 7.051 3.838 13.93 1 78.44 156 CYS A C 1
ATOM 1288 O O . CYS A 1 156 ? 6.633 4.105 15.055 1 78.44 156 CYS A O 1
ATOM 1290 N N . HIS A 1 157 ? 7.484 4.738 13.18 1 86.25 157 HIS A N 1
ATOM 1291 C CA . HIS A 1 157 ? 7.414 6.145 13.562 1 86.25 157 HIS A CA 1
ATOM 1292 C C . HIS A 1 157 ? 6.566 6.945 12.578 1 86.25 157 HIS A C 1
ATOM 1294 O O . HIS A 1 157 ? 7.012 7.242 11.469 1 86.25 157 HIS A O 1
ATOM 1300 N N . VAL A 1 158 ? 5.387 7.141 12.953 1 90.94 158 VAL A N 1
ATOM 1301 C CA . VAL A 1 158 ? 4.473 7.953 12.156 1 90.94 158 VAL A CA 1
ATOM 1302 C C . VAL A 1 158 ? 3.844 9.031 13.039 1 90.94 158 VAL A C 1
ATOM 1304 O O . VAL A 1 158 ? 3.305 8.734 14.102 1 90.94 158 VAL A O 1
ATOM 1307 N N . SER A 1 159 ? 3.975 10.227 12.633 1 90.94 159 SER A N 1
ATOM 1308 C CA . SER A 1 159 ? 3.344 11.344 13.328 1 90.94 159 SER A CA 1
ATOM 1309 C C . SER A 1 159 ? 2.176 11.906 12.523 1 90.94 159 SER A C 1
ATOM 1311 O O . SER A 1 159 ? 2.354 12.352 11.383 1 90.94 159 SER A O 1
ATOM 1313 N N . ILE A 1 160 ? 1.013 11.875 13.156 1 93.38 160 ILE A N 1
ATOM 1314 C CA . ILE A 1 160 ? -0.194 12.352 12.492 1 93.38 160 ILE A CA 1
ATOM 1315 C C . ILE A 1 160 ? -0.679 13.633 13.164 1 93.38 160 ILE A C 1
ATOM 1317 O O . ILE A 1 160 ? -0.965 13.641 14.367 1 93.38 160 ILE A O 1
ATOM 1321 N N . SER A 1 161 ? -0.701 14.672 12.453 1 93 161 SER A N 1
ATOM 1322 C CA . SER A 1 161 ? -1.267 15.961 12.836 1 93 161 SER A CA 1
ATOM 1323 C C . SER A 1 161 ? -1.618 16.797 11.609 1 93 161 SER A C 1
ATOM 1325 O O . SER A 1 161 ? -1.235 16.453 10.484 1 93 161 SER A O 1
ATOM 1327 N N . SER A 1 162 ? -2.396 17.828 11.844 1 94.62 162 SER A N 1
ATOM 1328 C CA . SER A 1 162 ? -2.766 18.688 10.719 1 94.62 162 SER A CA 1
ATOM 1329 C C . SER A 1 162 ? -1.539 19.344 10.102 1 94.62 162 SER A C 1
ATOM 1331 O O . SER A 1 162 ? -1.555 19.719 8.93 1 94.62 162 SER A O 1
ATOM 1333 N N . SER A 1 163 ? -0.403 19.438 10.859 1 93.12 163 SER A N 1
ATOM 1334 C CA . SER A 1 163 ? 0.814 20.062 10.344 1 93.12 163 SER A CA 1
ATOM 1335 C C . SER A 1 163 ? 1.623 19.078 9.508 1 93.12 163 SER A C 1
ATOM 1337 O O . SER A 1 163 ? 2.371 19.469 8.609 1 93.12 163 SER A O 1
ATOM 1339 N N . THR A 1 164 ? 1.487 17.812 9.773 1 94.81 164 THR A N 1
ATOM 1340 C CA . THR A 1 164 ? 2.312 16.812 9.109 1 94.81 164 THR A CA 1
ATOM 1341 C C . THR A 1 164 ? 1.584 16.234 7.906 1 94.81 164 THR A C 1
ATOM 1343 O O . THR A 1 164 ? 2.154 15.43 7.16 1 94.81 164 THR A O 1
ATOM 1346 N N . ILE A 1 165 ? 0.344 16.578 7.73 1 96.81 165 ILE A N 1
ATOM 1347 C CA . ILE A 1 165 ? -0.424 16.156 6.566 1 96.81 165 ILE A CA 1
ATOM 1348 C C . ILE A 1 165 ? -0.376 17.234 5.492 1 96.81 165 ILE A C 1
ATOM 1350 O O . ILE A 1 165 ? -0.81 18.375 5.723 1 96.81 165 ILE A O 1
ATOM 1354 N N . MET A 1 166 ? 0.158 16.875 4.32 1 96.88 166 MET A N 1
ATOM 1355 C CA . MET A 1 166 ? 0.189 17.781 3.176 1 96.88 166 MET A CA 1
ATOM 1356 C C . MET A 1 166 ? -0.945 17.469 2.205 1 96.88 166 MET A C 1
ATOM 1358 O O . MET A 1 166 ? -1.354 16.312 2.072 1 96.88 166 MET A O 1
ATOM 1362 N N . LEU A 1 167 ? -1.438 18.469 1.622 1 96.19 167 LEU A N 1
ATOM 1363 C CA . LEU A 1 167 ? -2.459 18.312 0.592 1 96.19 167 LEU A CA 1
ATOM 1364 C C . LEU A 1 167 ? -1.889 18.625 -0.789 1 96.19 167 LEU A C 1
ATOM 1366 O O . LEU A 1 167 ? -1.436 19.734 -1.044 1 96.19 167 LEU A O 1
ATOM 1370 N N . ASP A 1 168 ? -1.918 17.625 -1.658 1 92.62 168 ASP A N 1
ATOM 1371 C CA . ASP A 1 168 ? -1.361 17.844 -2.988 1 92.62 168 ASP A CA 1
ATOM 1372 C C . ASP A 1 168 ? -2.275 18.734 -3.826 1 92.62 168 ASP A C 1
ATOM 1374 O O . ASP A 1 168 ? -3.199 19.359 -3.297 1 92.62 168 ASP A O 1
ATOM 1378 N N . GLU A 1 169 ? -2.051 18.875 -5.133 1 88.81 169 GLU A N 1
ATOM 1379 C CA . GLU A 1 169 ? -2.771 19.781 -6.008 1 88.81 169 GLU A CA 1
ATOM 1380 C C . GLU A 1 169 ? -4.254 19.438 -6.086 1 88.81 169 GLU A C 1
ATOM 1382 O O . GLU A 1 169 ? -5.098 20.312 -6.285 1 88.81 169 GLU A O 1
ATOM 1387 N N . ASN A 1 170 ? -4.574 18.172 -5.875 1 88.5 170 ASN A N 1
ATOM 1388 C CA . ASN A 1 170 ? -5.957 17.719 -5.914 1 88.5 170 ASN A CA 1
ATOM 1389 C C . ASN A 1 170 ? -6.531 17.547 -4.512 1 88.5 170 ASN A C 1
ATOM 1391 O O . ASN A 1 170 ? -7.555 16.875 -4.332 1 88.5 170 ASN A O 1
ATOM 1395 N N . PHE A 1 171 ? -5.824 17.984 -3.5 1 93.5 171 PHE A N 1
ATOM 1396 C CA . PHE A 1 171 ? -6.219 17.984 -2.096 1 93.5 171 PHE A CA 1
ATOM 1397 C C . PHE A 1 171 ? -6.23 16.562 -1.539 1 93.5 171 PHE A C 1
ATOM 1399 O O . PHE A 1 171 ? -6.957 16.266 -0.589 1 93.5 171 PHE A O 1
ATOM 1406 N N . THR A 1 172 ? -5.441 15.734 -2.232 1 93.62 172 THR A N 1
ATOM 1407 C CA . THR A 1 172 ? -5.195 14.406 -1.666 1 93.62 172 THR A CA 1
ATOM 1408 C C . THR A 1 172 ? -4.23 14.5 -0.489 1 93.62 172 THR A C 1
ATOM 1410 O O . THR A 1 172 ? -3.152 15.086 -0.605 1 93.62 172 THR A O 1
ATOM 1413 N N . ALA A 1 173 ? -4.645 13.938 0.618 1 96.88 173 ALA A N 1
ATOM 1414 C CA . ALA A 1 173 ? -3.832 14.008 1.831 1 96.88 173 ALA A CA 1
ATOM 1415 C C . ALA A 1 173 ? -2.604 13.109 1.722 1 96.88 173 ALA A C 1
ATOM 1417 O O . ALA A 1 173 ? -2.701 11.961 1.269 1 96.88 173 ALA A O 1
ATOM 1418 N N . LYS A 1 174 ? -1.492 13.602 2.117 1 97.69 174 LYS A N 1
ATOM 1419 C CA . LYS A 1 174 ? -0.233 12.867 2.145 1 97.69 174 LYS A CA 1
ATOM 1420 C C . LYS A 1 174 ? 0.457 13.008 3.5 1 97.69 174 LYS A C 1
ATOM 1422 O O . LYS A 1 174 ? 0.747 14.117 3.941 1 97.69 174 LYS A O 1
ATOM 1427 N N . ILE A 1 175 ? 0.729 11.891 4.145 1 97.12 175 ILE A N 1
ATOM 1428 C CA . ILE A 1 175 ? 1.493 11.922 5.387 1 97.12 175 ILE A CA 1
ATOM 1429 C C . ILE A 1 175 ? 2.961 12.211 5.082 1 97.12 175 ILE A C 1
ATOM 1431 O O . ILE A 1 175 ? 3.557 11.586 4.203 1 97.12 175 ILE A O 1
ATOM 1435 N N . SER A 1 176 ? 3.555 13.133 5.812 1 96.38 176 SER A N 1
ATOM 1436 C CA . SER A 1 176 ? 4.91 13.562 5.477 1 96.38 176 SER A CA 1
ATOM 1437 C C . SER A 1 176 ? 5.895 13.18 6.574 1 96.38 176 SER A C 1
ATOM 1439 O O . SER A 1 176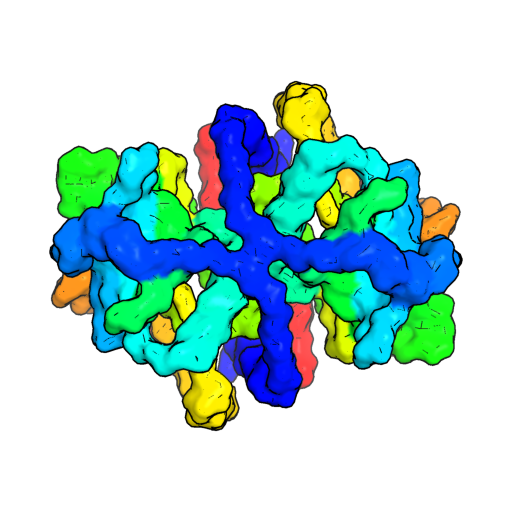 ? 7.109 13.227 6.371 1 96.38 176 SER A O 1
ATOM 1441 N N . ASP A 1 177 ? 5.418 12.82 7.742 1 93.88 177 ASP A N 1
ATOM 1442 C CA . ASP A 1 177 ? 6.305 12.492 8.852 1 93.88 177 ASP A CA 1
ATOM 1443 C C . ASP A 1 177 ? 6.277 11 9.164 1 93.88 177 ASP A C 1
ATOM 1445 O O . ASP A 1 177 ? 5.672 10.578 10.148 1 93.88 177 ASP A O 1
ATOM 1449 N N . VAL A 1 178 ? 6.961 10.266 8.406 1 93.81 178 VAL A N 1
ATOM 1450 C CA . VAL A 1 178 ? 7.086 8.82 8.531 1 93.81 178 VAL A CA 1
ATOM 1451 C C . VAL A 1 178 ? 8.562 8.438 8.641 1 93.81 178 VAL A C 1
ATOM 1453 O O . VAL A 1 178 ? 9.414 9.055 8.008 1 93.81 178 VAL A O 1
ATOM 1456 N N . GLY A 1 179 ? 8.844 7.422 9.445 1 88.56 179 GLY A N 1
ATOM 1457 C CA . GLY A 1 179 ? 10.203 6.91 9.547 1 88.56 179 GLY A CA 1
ATOM 1458 C C . GLY A 1 179 ? 10.281 5.555 10.219 1 88.56 179 GLY A C 1
ATOM 1459 O O . GLY A 1 179 ? 9.312 5.105 10.836 1 88.56 179 GLY A O 1
ATOM 1460 N N . PHE A 1 180 ? 11.328 4.887 9.938 1 80.81 180 PHE A N 1
ATOM 1461 C CA . PHE A 1 180 ? 11.68 3.691 10.703 1 80.81 180 PHE A CA 1
ATOM 1462 C C . PHE A 1 180 ? 12.578 4.043 11.883 1 80.81 180 PHE A C 1
ATOM 1464 O O . PHE A 1 180 ? 12.32 3.621 13.008 1 80.81 180 PHE A O 1
ATOM 1471 N N . LEU A 1 181 ? 13.469 5.059 11.758 1 61.69 181 LEU A N 1
ATOM 1472 C CA . LEU A 1 181 ? 14.32 5.805 12.68 1 61.69 181 LEU A CA 1
ATOM 1473 C C . LEU A 1 181 ? 15.086 4.863 13.602 1 61.69 181 LEU A C 1
ATOM 1475 O O . LEU A 1 181 ? 15.383 5.207 14.75 1 61.69 181 LEU A O 1
ATOM 1479 N N . CYS A 1 182 ? 15.109 3.486 13.391 1 59.03 182 CYS A N 1
ATOM 1480 C CA . CYS A 1 182 ? 15.891 2.588 14.234 1 59.03 182 CYS A CA 1
ATOM 1481 C C . CYS A 1 182 ? 17.156 2.137 13.516 1 59.03 182 CYS A C 1
ATOM 1483 O O . CYS A 1 182 ? 17.172 2.002 12.289 1 59.03 182 CYS A O 1
ATOM 1485 N N . SER A 1 183 ? 18.375 2.449 14.164 1 49.72 183 SER A N 1
ATOM 1486 C CA . SER A 1 183 ? 19.688 2.033 13.664 1 49.72 183 SER A CA 1
ATOM 1487 C C . SER A 1 183 ? 20 0.597 14.07 1 49.72 183 SER A C 1
ATOM 1489 O O . SER A 1 183 ? 19.406 0.075 15.023 1 49.72 183 SER A O 1
ATOM 1491 N N . PRO A 1 184 ? 20.797 -0.083 13.188 1 48.22 184 PRO A N 1
ATOM 1492 C CA . PRO A 1 184 ? 21.328 -1.366 13.648 1 48.22 184 PRO A CA 1
ATOM 1493 C C . PRO A 1 184 ? 21.781 -1.324 15.102 1 48.22 184 PRO A C 1
ATOM 1495 O O . PRO A 1 184 ? 21.672 -2.32 15.82 1 48.22 184 PRO A O 1
ATOM 1498 N N . VAL A 1 185 ? 22.5 -0.204 15.484 1 45.44 185 VAL A N 1
ATOM 1499 C CA . VAL A 1 185 ? 23.062 -0.11 16.828 1 45.44 185 VAL A CA 1
ATOM 1500 C C . VAL A 1 185 ? 21.922 0.068 17.844 1 45.44 185 VAL A C 1
ATOM 1502 O O . VAL A 1 185 ? 21.969 -0.513 18.922 1 45.44 185 VAL A O 1
ATOM 1505 N N . THR A 1 186 ? 21 0.894 17.516 1 53.28 186 THR A N 1
ATOM 1506 C CA . THR A 1 186 ? 19.891 1.177 18.422 1 53.28 186 THR A CA 1
ATOM 1507 C C . THR A 1 186 ? 18.766 0.161 18.234 1 53.28 186 THR A C 1
ATOM 1509 O O . THR A 1 186 ? 17.766 0.185 18.953 1 53.28 186 THR A O 1
ATOM 1512 N N . ILE A 1 187 ? 19.062 -0.703 17.297 1 57.81 187 ILE A N 1
ATOM 1513 C CA . ILE A 1 187 ? 18.188 -1.815 16.969 1 57.81 187 ILE A CA 1
ATOM 1514 C C . ILE A 1 187 ? 17.984 -2.701 18.203 1 57.81 187 ILE A C 1
ATOM 1516 O O . ILE A 1 187 ? 16.875 -3.16 18.469 1 57.81 187 ILE A O 1
ATOM 1520 N N . GLY A 1 188 ? 19.094 -2.633 18.859 1 59.47 188 GLY A N 1
ATOM 1521 C CA . GLY A 1 188 ? 19.016 -3.516 20.016 1 59.47 188 GLY A CA 1
ATOM 1522 C C . GLY A 1 188 ? 18 -3.053 21.047 1 59.47 188 GLY A C 1
ATOM 1523 O O . GLY A 1 188 ? 17.188 -3.844 21.516 1 59.47 188 GLY A O 1
ATOM 1524 N N . SER A 1 189 ? 18.109 -1.766 21.312 1 66.5 189 SER A N 1
ATOM 1525 C CA . SER A 1 189 ? 17.203 -1.256 22.344 1 66.5 189 SER A CA 1
ATOM 1526 C C . SER A 1 189 ? 15.758 -1.264 21.859 1 66.5 189 SER A C 1
ATOM 1528 O O . SER A 1 189 ? 14.859 -1.683 22.578 1 66.5 189 SER A O 1
ATOM 1530 N N . TYR A 1 190 ? 15.609 -0.862 20.656 1 68 190 TYR A N 1
ATOM 1531 C CA . TYR A 1 190 ? 14.25 -0.855 20.125 1 68 190 TYR A CA 1
ATOM 1532 C C . TYR A 1 190 ? 13.719 -2.275 19.969 1 68 190 TYR A C 1
ATOM 1534 O O . TYR A 1 190 ? 12.547 -2.539 20.234 1 68 190 TYR A O 1
ATOM 1542 N N . GLN A 1 191 ? 14.617 -3.061 19.547 1 72.62 191 GLN A N 1
ATOM 1543 C CA . GLN A 1 191 ? 14.234 -4.465 19.438 1 72.62 191 GLN A CA 1
ATOM 1544 C C . GLN A 1 191 ? 13.812 -5.027 20.797 1 72.62 191 GLN A C 1
ATOM 1546 O O . GLN A 1 191 ? 12.805 -5.734 20.891 1 72.62 191 GLN A O 1
ATOM 1551 N N . GLU A 1 192 ? 14.555 -4.66 21.75 1 77.69 192 GLU A N 1
ATOM 1552 C CA . GLU A 1 192 ? 14.234 -5.141 23.094 1 77.69 192 GLU A CA 1
ATOM 1553 C C . GLU A 1 192 ? 12.922 -4.547 23.594 1 77.69 192 GLU A C 1
ATOM 1555 O O . GLU A 1 192 ? 12.094 -5.258 24.172 1 77.69 192 GLU A O 1
ATOM 1560 N N . ALA A 1 193 ? 12.812 -3.324 23.344 1 76.06 193 ALA A N 1
ATOM 1561 C CA . ALA A 1 193 ? 11.586 -2.656 23.781 1 76.06 193 ALA A CA 1
ATOM 1562 C C . ALA A 1 193 ? 10.367 -3.23 23.062 1 76.06 193 ALA A C 1
ATOM 1564 O O . ALA A 1 193 ? 9.289 -3.352 23.656 1 76.06 193 ALA A O 1
ATOM 1565 N N . SER A 1 194 ? 10.531 -3.635 21.891 1 76.38 194 SER A N 1
ATOM 1566 C CA . SER A 1 194 ? 9.43 -4.102 21.062 1 76.38 194 SER A CA 1
ATOM 1567 C C . SER A 1 194 ? 8.938 -5.473 21.516 1 76.38 194 SER A C 1
ATOM 1569 O O . SER A 1 194 ? 7.859 -5.918 21.125 1 76.38 194 SER A O 1
ATOM 1571 N N . LYS A 1 195 ? 9.68 -6.047 22.391 1 78.56 195 LYS A N 1
ATOM 1572 C CA . LYS A 1 195 ? 9.258 -7.328 22.938 1 78.56 195 LYS A CA 1
ATOM 1573 C C . LYS A 1 195 ? 8.188 -7.141 24.016 1 78.56 195 LYS A C 1
ATOM 1575 O O . LYS A 1 195 ? 7.457 -8.078 24.344 1 78.56 195 LYS A O 1
ATOM 1580 N N . SER A 1 196 ? 8.172 -5.863 24.422 1 80.12 196 SER A N 1
ATOM 1581 C CA . SER A 1 196 ? 7.211 -5.543 25.469 1 80.12 196 SER A CA 1
ATOM 1582 C C . SER A 1 196 ? 5.836 -5.242 24.891 1 80.12 196 SER A C 1
ATOM 1584 O O . SER A 1 196 ? 5.695 -4.371 24.031 1 80.12 196 SER A O 1
ATOM 1586 N N . ASP A 1 197 ? 4.906 -5.891 25.406 1 78.19 197 ASP A N 1
ATOM 1587 C CA . ASP A 1 197 ? 3.525 -5.652 25 1 78.19 197 ASP A CA 1
ATOM 1588 C C . ASP A 1 197 ? 3.111 -4.211 25.281 1 78.19 197 ASP A C 1
ATOM 1590 O O . ASP A 1 197 ? 2.5 -3.562 24.422 1 78.19 197 ASP A O 1
ATOM 1594 N N . ASP A 1 198 ? 3.557 -3.834 26.375 1 79.38 198 ASP A N 1
ATOM 1595 C CA . ASP A 1 198 ? 3.166 -2.49 26.781 1 79.38 198 ASP A CA 1
ATOM 1596 C C . ASP A 1 198 ? 3.744 -1.435 25.844 1 79.38 198 ASP A C 1
ATOM 1598 O O . ASP A 1 198 ? 3.068 -0.46 25.516 1 79.38 198 ASP A O 1
ATOM 1602 N N . TYR A 1 199 ? 4.875 -1.645 25.484 1 82.38 199 TYR A N 1
ATOM 1603 C CA . TYR A 1 199 ? 5.531 -0.683 24.609 1 82.38 199 TYR A CA 1
ATOM 1604 C C . TYR A 1 199 ? 4.828 -0.618 23.25 1 82.38 199 TYR A C 1
ATOM 1606 O O . TYR A 1 199 ? 4.57 0.471 22.734 1 82.38 199 TYR A O 1
ATOM 1614 N N . MET A 1 200 ? 4.543 -1.744 22.703 1 81.62 200 MET A N 1
ATOM 1615 C CA . MET A 1 200 ? 3.889 -1.806 21.406 1 81.62 200 MET A CA 1
ATOM 1616 C C . MET A 1 200 ? 2.471 -1.249 21.484 1 81.62 200 MET A C 1
ATOM 1618 O O . MET A 1 200 ? 2.023 -0.556 20.562 1 81.62 200 MET A O 1
ATOM 1622 N N . ASP A 1 201 ? 1.888 -1.534 22.516 1 81.81 201 ASP A N 1
ATOM 1623 C CA . ASP A 1 201 ? 0.547 -0.997 22.734 1 81.81 201 ASP A CA 1
ATOM 1624 C C . ASP A 1 201 ? 0.572 0.528 22.797 1 81.81 201 ASP A C 1
ATOM 1626 O O . ASP A 1 201 ? -0.273 1.194 22.188 1 81.81 201 ASP A O 1
ATOM 1630 N N . GLN A 1 202 ? 1.469 0.997 23.531 1 83.5 202 GLN A N 1
ATOM 1631 C CA . GLN A 1 202 ? 1.579 2.445 23.672 1 83.5 202 GLN A CA 1
ATOM 1632 C C . GLN A 1 202 ? 1.88 3.107 22.328 1 83.5 202 GLN A C 1
ATOM 1634 O O . GLN A 1 202 ? 1.342 4.176 22.031 1 83.5 202 GLN A O 1
ATOM 1639 N N . LYS A 1 203 ? 2.705 2.523 21.625 1 83.56 203 LYS A N 1
ATOM 1640 C CA . LYS A 1 203 ? 3.086 3.057 20.312 1 83.56 203 LYS A CA 1
ATOM 1641 C C . LYS A 1 203 ? 1.889 3.104 19.375 1 83.56 203 LYS A C 1
ATOM 1643 O O . LYS A 1 203 ? 1.658 4.113 18.703 1 83.56 203 LYS A O 1
ATOM 1648 N N . CYS A 1 204 ? 1.215 2.045 19.312 1 84.56 204 CYS A N 1
ATOM 1649 C CA . CYS A 1 204 ? 0.043 1.971 18.453 1 84.56 204 CYS A CA 1
ATOM 1650 C C . CYS A 1 204 ? -1.066 2.887 18.953 1 84.56 204 CYS A C 1
ATOM 1652 O O . CYS A 1 204 ? -1.767 3.516 18.156 1 84.56 204 CYS A O 1
ATOM 1654 N N . ALA A 1 205 ? -1.169 2.891 20.25 1 87.25 205 ALA A N 1
ATOM 1655 C CA . ALA A 1 205 ? -2.176 3.748 20.859 1 87.25 205 ALA A CA 1
ATOM 1656 C C . ALA A 1 205 ? -1.932 5.215 20.516 1 87.25 205 ALA A C 1
ATOM 1658 O O . ALA A 1 205 ? -2.879 5.977 20.312 1 87.25 205 ALA A O 1
ATOM 1659 N N . LYS A 1 206 ? -0.777 5.609 20.484 1 88.25 206 LYS A N 1
ATOM 1660 C CA . LYS A 1 206 ? -0.426 6.988 20.172 1 88.25 206 LYS A CA 1
ATOM 1661 C C . LYS A 1 206 ? -0.887 7.359 18.766 1 88.25 206 LYS A C 1
ATOM 1663 O O . LYS A 1 206 ? -1.42 8.453 18.547 1 88.25 206 LYS A O 1
ATOM 1668 N N . MET A 1 207 ? -0.665 6.5 17.844 1 89.62 207 MET A N 1
ATOM 1669 C CA . MET A 1 207 ? -1.07 6.746 16.453 1 89.62 207 MET A CA 1
ATOM 1670 C C . MET A 1 207 ? -2.588 6.836 16.344 1 89.62 207 MET A C 1
ATOM 1672 O O . MET A 1 207 ? -3.111 7.691 15.625 1 89.62 207 MET A O 1
ATOM 1676 N N . ILE A 1 208 ? -3.215 5.949 17.078 1 90.06 208 ILE A N 1
ATOM 1677 C CA . ILE A 1 208 ? -4.672 5.949 17.078 1 90.06 208 ILE A CA 1
ATOM 1678 C C . ILE A 1 208 ? -5.188 7.242 17.703 1 90.06 208 ILE A C 1
ATOM 1680 O O . ILE A 1 208 ? -6.121 7.859 17.188 1 90.06 208 ILE A O 1
ATOM 1684 N N . TYR A 1 209 ? -4.559 7.605 18.766 1 91.19 209 TYR A N 1
ATOM 1685 C CA . TYR A 1 209 ? -4.895 8.852 19.438 1 91.19 209 TYR A CA 1
ATOM 1686 C C . TYR A 1 209 ? -4.742 10.039 18.484 1 91.19 209 TYR A C 1
ATOM 1688 O O . TYR A 1 209 ? -5.633 10.891 18.391 1 91.19 209 TYR A O 1
ATOM 1696 N N . GLN A 1 210 ? -3.672 10.109 17.844 1 92.56 210 GLN A N 1
ATOM 1697 C CA . GLN A 1 210 ? -3.395 11.211 16.938 1 92.56 210 GLN A CA 1
ATOM 1698 C C . GLN A 1 210 ? -4.414 11.258 15.797 1 92.56 210 GLN A C 1
ATOM 1700 O O . GLN A 1 210 ? -4.812 12.336 15.352 1 92.56 210 GLN A O 1
ATOM 1705 N N . LEU A 1 211 ? -4.793 10.094 15.312 1 93.5 211 LEU A N 1
ATOM 1706 C CA . LEU A 1 211 ? -5.828 10.031 14.289 1 93.5 211 LEU A CA 1
ATOM 1707 C C . LEU A 1 211 ? -7.145 10.602 14.805 1 93.5 211 LEU A C 1
ATOM 1709 O O . LEU A 1 211 ? -7.844 11.312 14.078 1 93.5 211 LEU A O 1
ATOM 1713 N N . GLY A 1 212 ? -7.477 10.281 16 1 93.31 212 GLY A N 1
ATOM 1714 C CA . GLY A 1 212 ? -8.664 10.852 16.625 1 93.31 212 GLY A CA 1
ATOM 1715 C C . GLY A 1 212 ? -8.625 12.367 16.703 1 93.31 212 GLY A C 1
ATOM 1716 O O . GLY A 1 212 ? -9.609 13.039 16.391 1 93.31 212 GLY A O 1
ATOM 1717 N N . VAL A 1 213 ? -7.516 12.867 17.109 1 94.56 213 VAL A N 1
ATOM 1718 C CA . VAL A 1 213 ? -7.34 14.312 17.203 1 94.56 213 VAL A CA 1
ATOM 1719 C C . VAL A 1 213 ? -7.488 14.945 15.82 1 94.56 213 VAL A C 1
ATOM 1721 O O . VAL A 1 213 ? -8.141 15.977 15.672 1 94.56 213 VAL A O 1
ATOM 1724 N N . LEU A 1 214 ? -6.941 14.312 14.859 1 95.62 214 LEU A N 1
ATOM 1725 C CA . LEU A 1 214 ? -7.043 14.805 13.484 1 95.62 214 LEU A CA 1
ATOM 1726 C C . LEU A 1 214 ? -8.5 14.883 13.039 1 95.62 214 LEU A C 1
ATOM 1728 O O . LEU A 1 214 ? -8.914 15.852 12.406 1 95.62 214 LEU A O 1
ATOM 1732 N N . ILE A 1 215 ? -9.227 13.859 13.359 1 95.31 215 ILE A N 1
ATOM 1733 C CA . ILE A 1 215 ? -10.641 13.828 13 1 95.31 215 ILE A CA 1
ATOM 1734 C C . ILE A 1 215 ? -11.367 14.992 13.664 1 95.31 215 ILE A C 1
ATOM 1736 O O . ILE A 1 215 ? -12.195 15.656 13.031 1 95.31 215 ILE A O 1
ATOM 1740 N N . LEU A 1 216 ? -11.062 15.281 14.883 1 95.62 216 LEU A N 1
ATOM 1741 C CA . LEU A 1 216 ? -11.664 16.422 15.586 1 95.62 216 LEU A CA 1
ATOM 1742 C C . LEU A 1 216 ? -11.328 17.734 14.883 1 95.62 216 LEU A C 1
ATOM 1744 O O . LEU A 1 216 ? -12.195 18.594 14.719 1 95.62 216 LEU A O 1
ATOM 1748 N N . GLU A 1 217 ? -10.148 17.844 14.469 1 95.56 217 GLU A N 1
ATOM 1749 C CA . GLU A 1 217 ? -9.734 19.047 13.766 1 95.56 217 GLU A CA 1
ATOM 1750 C C . GLU A 1 217 ? -10.492 19.203 12.445 1 95.56 217 GLU A C 1
ATOM 1752 O O . GLU A 1 217 ? -10.875 20.312 12.078 1 95.56 217 GLU A O 1
ATOM 1757 N N . LEU A 1 218 ? -10.68 18.141 11.773 1 95.62 218 LEU A N 1
ATOM 1758 C CA . LEU A 1 218 ? -11.375 18.156 10.5 1 95.62 218 LEU A CA 1
ATOM 1759 C C . LEU A 1 218 ? -12.836 18.562 10.68 1 95.62 218 LEU A C 1
ATOM 1761 O O . LEU A 1 218 ? -13.422 19.219 9.812 1 95.62 218 LEU A O 1
ATOM 1765 N N . ILE A 1 219 ? -13.383 18.172 11.812 1 95.62 219 ILE A N 1
ATOM 1766 C CA . ILE A 1 219 ? -14.789 18.469 12.078 1 95.62 219 ILE A CA 1
ATOM 1767 C C . ILE A 1 219 ? -14.938 19.906 12.562 1 95.62 219 ILE A C 1
ATOM 1769 O O . ILE A 1 219 ? -15.836 20.625 12.117 1 95.62 219 ILE A O 1
ATOM 1773 N N . THR A 1 220 ? -14.031 20.375 13.383 1 94.31 220 THR A N 1
ATOM 1774 C CA . THR A 1 220 ? -14.219 21.641 14.086 1 94.31 220 THR A CA 1
ATOM 1775 C C . THR A 1 220 ? -13.492 22.766 13.359 1 94.31 220 THR A C 1
ATOM 1777 O O . THR A 1 220 ? -13.789 23.953 13.586 1 94.31 220 THR A O 1
ATOM 1780 N N . GLY A 1 221 ? -12.453 22.422 12.586 1 92.56 221 GLY A N 1
ATOM 1781 C CA . GLY A 1 221 ? -11.625 23.438 11.961 1 92.56 221 GLY A CA 1
ATOM 1782 C C . GLY A 1 221 ? -10.625 24.062 12.914 1 92.56 221 GLY A C 1
ATOM 1783 O O . GLY A 1 221 ? -9.945 25.031 12.562 1 92.56 221 GLY A O 1
ATOM 1784 N N . GLN A 1 222 ? -10.594 23.516 14.102 1 89.88 222 GLN A N 1
ATOM 1785 C CA . GLN A 1 222 ? -9.711 24.062 15.125 1 89.88 222 GLN A CA 1
ATOM 1786 C C . GLN A 1 222 ? -8.43 23.234 15.234 1 89.88 222 GLN A C 1
ATOM 1788 O O . GLN A 1 222 ? -8.453 22.016 15.078 1 89.88 222 GLN A O 1
ATOM 1793 N N . SER A 1 223 ? -7.32 23.938 15.422 1 84.75 223 SER A N 1
ATOM 1794 C CA . SER A 1 223 ? -6.039 23.266 15.57 1 84.75 223 SER A CA 1
ATOM 1795 C C . SER A 1 223 ? -5.855 22.734 16.984 1 84.75 223 SER A C 1
ATOM 1797 O O . SER A 1 223 ? -6.293 23.359 17.953 1 84.75 223 SER A O 1
ATOM 1799 N N . SER A 1 224 ? -5.285 21.578 17 1 78.5 224 SER A N 1
ATOM 1800 C CA . SER A 1 224 ? -4.957 21.016 18.312 1 78.5 224 SER A CA 1
ATOM 1801 C C . SER A 1 224 ? -3.564 21.438 18.766 1 78.5 224 SER A C 1
ATOM 1803 O O . SER A 1 224 ? -3.17 21.188 19.906 1 78.5 224 SER A O 1
ATOM 1805 N N . ASP A 1 225 ? -2.869 22.016 17.734 1 61.62 225 ASP A N 1
ATOM 1806 C CA . ASP A 1 225 ? -1.535 22.5 18.078 1 61.62 225 ASP A CA 1
ATOM 1807 C C . ASP A 1 225 ? -1.603 23.562 19.172 1 61.62 225 ASP A C 1
ATOM 1809 O O . ASP A 1 225 ? -2.424 24.484 19.109 1 61.62 225 ASP A O 1
ATOM 1813 N N . GLY A 1 226 ? -1.082 23.375 20.484 1 51.53 226 GLY A N 1
ATOM 1814 C CA . GLY A 1 226 ? -1.07 24.281 21.625 1 51.53 226 GLY A CA 1
ATOM 1815 C C . GLY A 1 226 ? -2.357 24.25 22.422 1 51.53 226 GLY A C 1
ATOM 1816 O O . GLY A 1 226 ? -2.332 24.359 23.656 1 51.53 226 GLY A O 1
ATOM 1817 N N . THR A 1 227 ? -3.494 24.125 21.594 1 47.12 227 THR A N 1
ATOM 1818 C CA . THR A 1 227 ? -4.812 24.234 22.203 1 47.12 227 THR A CA 1
ATOM 1819 C C . THR A 1 227 ? -5.516 22.891 22.219 1 47.12 227 THR A C 1
ATOM 1821 O O . THR A 1 227 ? -6.711 22.797 22.5 1 47.12 227 THR A O 1
ATOM 1824 N N . GLY A 1 228 ? -4.816 21.719 21.688 1 54.91 228 GLY A N 1
ATOM 1825 C CA . GLY A 1 228 ? -5.383 20.391 21.641 1 54.91 228 GLY A CA 1
ATOM 1826 C C . GLY A 1 228 ? -6.035 19.969 22.938 1 54.91 228 GLY A C 1
ATOM 1827 O O . GLY A 1 228 ? -7 19.203 22.938 1 54.91 228 GLY A O 1
ATOM 1828 N N . GLY A 1 229 ? -5.508 20.625 23.812 1 68.06 229 GLY A N 1
ATOM 1829 C CA . GLY A 1 229 ? -6.09 20.406 25.125 1 68.06 229 GLY A CA 1
ATOM 1830 C C . GLY A 1 229 ? -7.562 20.766 25.203 1 68.06 229 GLY A C 1
ATOM 1831 O O . GLY A 1 229 ? -8.344 20.078 25.844 1 68.06 229 GLY A O 1
ATOM 1832 N N . ASP A 1 230 ? -7.867 21.672 24.328 1 83.06 230 ASP A N 1
ATOM 1833 C CA . ASP A 1 230 ? -9.25 22.141 24.391 1 83.06 230 ASP A CA 1
ATOM 1834 C C . ASP A 1 230 ? -10.195 21.172 23.703 1 83.06 230 ASP A C 1
ATOM 1836 O O . ASP A 1 230 ? -11.273 20.875 24.219 1 83.06 230 ASP A O 1
ATOM 1840 N N . LEU A 1 231 ? -9.719 20.656 22.547 1 91 231 LEU A N 1
ATOM 1841 C CA . LEU A 1 231 ? -10.57 19.719 21.812 1 91 231 LEU A CA 1
ATOM 1842 C C . LEU A 1 231 ? -10.734 18.422 22.609 1 91 231 LEU A C 1
ATOM 1844 O O . LEU A 1 231 ? -11.82 17.844 22.625 1 91 231 LEU A O 1
ATOM 1848 N N . ILE A 1 232 ? -9.641 18.094 23.234 1 91.38 232 ILE A N 1
ATOM 1849 C CA . ILE A 1 232 ? -9.656 16.875 24.047 1 91.38 232 ILE A CA 1
ATOM 1850 C C . ILE A 1 232 ? -10.57 17.062 25.25 1 91.38 232 ILE A C 1
ATOM 1852 O O . ILE A 1 232 ? -11.383 16.188 25.562 1 91.38 232 ILE A O 1
ATOM 1856 N N . LYS A 1 233 ? -10.453 18.188 25.875 1 90.62 233 LYS A N 1
ATOM 1857 C CA . LYS A 1 233 ? -11.32 18.5 27.016 1 90.62 233 LYS A CA 1
ATOM 1858 C C . LYS A 1 233 ? -12.789 18.547 26.578 1 90.62 233 LYS A C 1
ATOM 1860 O O . LYS A 1 233 ? -13.664 18.078 27.312 1 90.62 233 LYS A O 1
ATOM 1865 N N . TRP A 1 234 ? -12.961 19.078 25.5 1 92.56 234 TRP A N 1
ATOM 1866 C CA . TRP A 1 234 ? -14.312 19.219 24.969 1 92.56 234 TRP A CA 1
ATOM 1867 C C . TRP A 1 234 ? -14.945 17.844 24.75 1 92.56 234 TRP A C 1
ATOM 1869 O O . TRP A 1 234 ? -16.047 17.578 25.25 1 92.56 234 TRP A O 1
ATOM 1879 N N . ILE A 1 235 ? -14.273 16.969 24.016 1 92.94 235 ILE A N 1
ATOM 1880 C CA . ILE A 1 235 ? -14.875 15.703 23.625 1 92.94 235 ILE A CA 1
ATOM 1881 C C . ILE A 1 235 ? -15.031 14.805 24.859 1 92.94 235 ILE A C 1
ATOM 1883 O O . ILE A 1 235 ? -15.891 13.922 24.875 1 92.94 235 ILE A O 1
ATOM 1887 N N . GLN A 1 236 ? -14.32 15.055 25.844 1 90.75 236 GLN A N 1
ATOM 1888 C CA . GLN A 1 236 ? -14.391 14.266 27.078 1 90.75 236 GLN A CA 1
ATOM 1889 C C . GLN A 1 236 ? -15.297 14.922 28.109 1 90.75 236 GLN A C 1
ATOM 1891 O O . GLN A 1 236 ? -15.586 14.336 29.141 1 90.75 236 GLN A O 1
ATOM 1896 N N . GLY A 1 237 ? -15.719 16.031 27.812 1 90.12 237 GLY A N 1
ATOM 1897 C CA . GLY A 1 237 ? -16.453 16.828 28.781 1 90.12 237 GLY A CA 1
ATOM 1898 C C . GLY A 1 237 ? -17.922 16.469 28.859 1 90.12 237 GLY A C 1
ATOM 1899 O O . GLY A 1 237 ? -18.469 15.828 27.953 1 90.12 237 GLY A O 1
ATOM 1900 N N . THR A 1 238 ? -18.594 16.953 29.859 1 89.62 238 THR A N 1
ATOM 1901 C CA . THR A 1 238 ? -19.984 16.656 30.141 1 89.62 238 THR A CA 1
ATOM 1902 C C . THR A 1 238 ? -20.906 17.422 29.188 1 89.62 238 THR A C 1
ATOM 1904 O O . THR A 1 238 ? -22.047 17.016 28.938 1 89.62 238 THR A O 1
ATOM 1907 N N . ASN A 1 239 ? -20.422 18.469 28.641 1 90.31 239 ASN A N 1
ATOM 1908 C CA . ASN A 1 239 ? -21.266 19.297 27.766 1 90.31 239 ASN A CA 1
ATOM 1909 C C . ASN A 1 239 ? -21.078 18.922 26.312 1 90.31 239 ASN A C 1
ATOM 1911 O O . ASN A 1 239 ? -21.578 19.609 25.422 1 90.31 239 ASN A O 1
ATOM 1915 N N . PHE A 1 240 ? -20.312 17.875 26.047 1 91.88 240 PHE A N 1
ATOM 1916 C CA . PHE A 1 240 ? -19.969 17.453 24.688 1 91.88 240 PHE A CA 1
ATOM 1917 C C . PHE A 1 240 ? -21.203 17.328 23.828 1 91.88 240 PHE A C 1
ATOM 1919 O O . PHE A 1 240 ? -21.328 18 22.797 1 91.88 240 PHE A O 1
ATOM 1926 N N . ALA A 1 241 ? -22.203 16.609 24.266 1 89.94 241 ALA A N 1
ATOM 1927 C CA . ALA A 1 241 ? -23.391 16.297 23.469 1 89.94 241 ALA A CA 1
ATOM 1928 C C . ALA A 1 241 ? -24.172 17.562 23.141 1 89.94 241 ALA A C 1
ATOM 1930 O O . ALA A 1 241 ? -24.688 17.719 22.031 1 89.94 241 ALA A O 1
ATOM 1931 N N . ARG A 1 242 ? -24.156 18.5 24.031 1 91.94 242 ARG A N 1
ATOM 1932 C CA . ARG A 1 242 ? -24.984 19.688 23.891 1 91.94 242 ARG A CA 1
ATOM 1933 C C . ARG A 1 242 ? -24.312 20.734 23.016 1 91.94 242 ARG A C 1
ATOM 1935 O O . ARG A 1 242 ? -24.953 21.641 22.5 1 91.94 242 ARG A O 1
ATOM 1942 N N . THR A 1 243 ? -23.109 20.594 22.844 1 93.69 243 THR A N 1
ATOM 1943 C CA . THR A 1 243 ? -22.375 21.672 22.203 1 93.69 243 THR A CA 1
ATOM 1944 C C . THR A 1 243 ? -21.812 21.219 20.859 1 93.69 243 THR A C 1
ATOM 1946 O O . THR A 1 243 ? -20.984 21.906 20.266 1 93.69 243 THR A O 1
ATOM 1949 N N . ILE A 1 244 ? -22.125 20.094 20.344 1 93.88 244 ILE A N 1
ATOM 1950 C CA . ILE A 1 244 ? -21.594 19.547 19.109 1 93.88 244 ILE A CA 1
ATOM 1951 C C . ILE A 1 244 ? -21.797 20.547 17.969 1 93.88 244 ILE A C 1
ATOM 1953 O O . ILE A 1 244 ? -20.859 20.891 17.25 1 93.88 244 ILE A O 1
ATOM 1957 N N . ASN A 1 245 ? -22.984 21.062 17.812 1 93.44 245 ASN A N 1
ATOM 1958 C CA . ASN A 1 245 ? -23.312 21.953 16.688 1 93.44 245 ASN A CA 1
ATOM 1959 C C . ASN A 1 245 ? -22.516 23.25 16.75 1 93.44 245 ASN A C 1
ATOM 1961 O O . ASN A 1 245 ? -22.172 23.812 15.711 1 93.44 245 ASN A O 1
ATOM 1965 N N . LYS A 1 246 ? -22.266 23.656 17.922 1 93.5 246 LYS A N 1
ATOM 1966 C CA . LYS A 1 246 ? -21.516 24.891 18.094 1 93.5 246 LYS A CA 1
ATOM 1967 C C . LYS A 1 246 ? -20.047 24.688 17.734 1 93.5 246 LYS A C 1
ATOM 1969 O O . LYS A 1 246 ? -19.344 25.656 17.391 1 93.5 246 LYS A O 1
ATOM 1974 N N . MET A 1 247 ? -19.609 23.469 17.812 1 94.31 247 MET A N 1
ATOM 1975 C CA . MET A 1 247 ? -18.188 23.203 17.641 1 94.31 247 MET A CA 1
ATOM 1976 C C . MET A 1 247 ? -17.859 22.875 16.188 1 94.31 247 MET A C 1
ATOM 1978 O O . MET A 1 247 ? -16.688 22.891 15.797 1 94.31 247 MET A O 1
ATOM 1982 N N . ILE A 1 248 ? -18.859 22.609 15.43 1 95.06 248 ILE A N 1
ATOM 1983 C CA . ILE A 1 248 ? -18.641 22.312 14.023 1 95.06 248 ILE A CA 1
ATOM 1984 C C . ILE A 1 248 ? -18.094 23.547 13.312 1 95.06 248 ILE A C 1
ATOM 1986 O O . ILE A 1 248 ? -18.562 24.656 13.547 1 95.06 248 ILE A O 1
ATOM 1990 N N . ASP A 1 249 ? -17.109 23.359 12.492 1 93.94 249 ASP A N 1
ATOM 1991 C CA . ASP A 1 249 ? -16.484 24.453 11.758 1 93.94 249 ASP A CA 1
ATOM 1992 C C . ASP A 1 249 ? -17.516 25.312 11.047 1 93.94 249 ASP A C 1
ATOM 1994 O O . ASP A 1 249 ? -18.266 24.828 10.195 1 93.94 249 ASP A O 1
ATOM 1998 N N . PRO A 1 250 ? -17.609 26.531 11.266 1 92.25 250 PRO A N 1
ATOM 1999 C CA . PRO A 1 250 ? -18.578 27.422 10.633 1 92.25 250 PRO A CA 1
ATOM 2000 C C . PRO A 1 250 ? -18.406 27.5 9.117 1 92.25 250 PRO A C 1
ATOM 2002 O O . PRO A 1 250 ? -19.375 27.766 8.398 1 92.25 250 PRO A O 1
ATOM 2005 N N . ASP A 1 251 ? -17.234 27.266 8.656 1 91.06 251 ASP A N 1
ATOM 2006 C CA . ASP A 1 251 ? -16.969 27.328 7.223 1 91.06 251 ASP A CA 1
ATOM 2007 C C . ASP A 1 251 ? -17.766 26.266 6.469 1 91.06 251 ASP A C 1
ATOM 2009 O O . ASP A 1 251 ? -17.953 26.359 5.254 1 91.06 251 ASP A O 1
ATOM 2013 N N . LEU A 1 252 ? -18.234 25.266 7.188 1 93.25 252 LEU A N 1
ATOM 2014 C CA . LEU A 1 252 ? -19 24.188 6.555 1 93.25 252 LEU A CA 1
ATOM 2015 C C . LEU A 1 252 ? -20.438 24.609 6.332 1 93.25 252 LEU A C 1
ATOM 2017 O O . LEU A 1 252 ? -21.156 24 5.547 1 93.25 252 LEU A O 1
ATOM 2021 N N . GLY A 1 253 ? -20.875 25.641 7.062 1 91 253 GLY A N 1
ATOM 2022 C CA . GLY A 1 253 ? -22.281 26 6.977 1 91 253 GLY A CA 1
ATOM 2023 C C . GLY A 1 253 ? -23.219 24.844 7.215 1 91 253 GLY A C 1
ATOM 2024 O O . GLY A 1 253 ? -23.109 24.141 8.227 1 91 253 GLY A O 1
ATOM 2025 N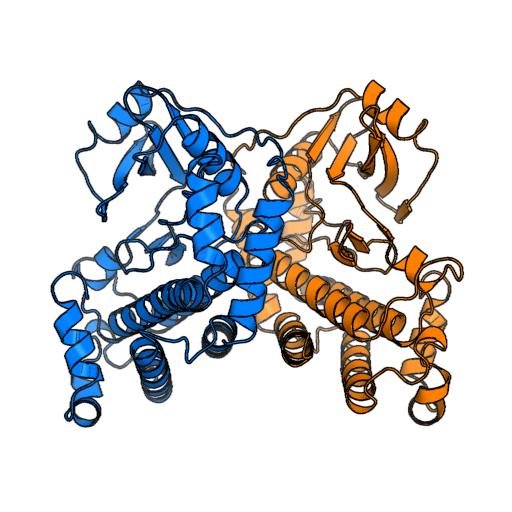 N . ASN A 1 254 ? -24.016 24.562 6.133 1 89.5 254 ASN A N 1
ATOM 2026 C CA . ASN A 1 254 ? -24.953 23.438 6.242 1 89.5 254 ASN A CA 1
ATOM 2027 C C . ASN A 1 254 ? -24.609 22.312 5.273 1 89.5 254 ASN A C 1
ATOM 2029 O O . ASN A 1 254 ? -25.406 21.406 5.062 1 89.5 254 ASN A O 1
ATOM 2033 N N . SER A 1 255 ? -23.453 22.422 4.812 1 90.81 255 SER A N 1
ATOM 2034 C CA . SER A 1 255 ? -23.047 21.469 3.775 1 90.81 255 SER A CA 1
ATOM 2035 C C . SER A 1 255 ? -22.297 20.281 4.371 1 90.81 255 SER A C 1
ATOM 2037 O O . SER A 1 255 ? -21.156 20 3.975 1 90.81 255 SER A O 1
ATOM 2039 N N . PHE A 1 256 ? -22.891 19.672 5.352 1 91.88 256 PHE A N 1
ATOM 2040 C CA . PHE A 1 256 ? -22.359 18.438 5.938 1 91.88 256 PHE A CA 1
ATOM 2041 C C . PHE A 1 256 ? -23.5 17.516 6.383 1 91.88 256 PHE A C 1
ATOM 2043 O O . PHE A 1 256 ? -24.641 17.953 6.48 1 91.88 256 PHE A O 1
ATOM 2050 N N . ASP A 1 257 ? -23.25 16.297 6.535 1 90.5 257 ASP A N 1
ATOM 2051 C CA . ASP A 1 257 ? -24.219 15.312 7.016 1 90.5 257 ASP A CA 1
ATOM 2052 C C . ASP A 1 257 ? -24.125 15.148 8.531 1 90.5 257 ASP A C 1
ATOM 2054 O O . ASP A 1 257 ? -23.094 14.703 9.055 1 90.5 257 ASP A O 1
ATOM 2058 N N . GLN A 1 258 ? -25.234 15.445 9.164 1 91.69 258 GLN A N 1
ATOM 2059 C CA . GLN A 1 258 ? -25.25 15.438 10.625 1 91.69 258 GLN A CA 1
ATOM 2060 C C . GLN A 1 258 ? -24.984 14.039 11.172 1 91.69 258 GLN A C 1
ATOM 2062 O O . GLN A 1 258 ? -24.312 13.883 12.195 1 91.69 258 GLN A O 1
ATOM 2067 N N . LYS A 1 259 ? -25.516 13.07 10.539 1 91.19 259 LYS A N 1
ATOM 2068 C CA . LYS A 1 259 ? -25.297 11.695 10.977 1 91.19 259 LYS A CA 1
ATOM 2069 C C . LYS A 1 259 ? -23.828 11.297 10.836 1 91.19 259 LYS A C 1
ATOM 2071 O O . LYS A 1 259 ? -23.281 10.641 11.719 1 91.19 259 LYS A O 1
ATOM 2076 N N . GLU A 1 260 ? -23.234 11.711 9.75 1 90.5 260 GLU A N 1
ATOM 2077 C CA . GLU A 1 260 ? -21.812 11.414 9.531 1 90.5 260 GLU A CA 1
ATOM 2078 C C . GLU A 1 260 ? -20.938 12.102 10.57 1 90.5 260 GLU A C 1
ATOM 2080 O O . GLU A 1 260 ? -19.984 11.508 11.07 1 90.5 260 GLU A O 1
ATOM 2085 N N . VAL A 1 261 ? -21.297 13.305 10.867 1 94.19 261 VAL A N 1
ATOM 2086 C CA . VAL A 1 261 ? -20.547 14.047 11.875 1 94.19 261 VAL A CA 1
ATOM 2087 C C . VAL A 1 261 ? -20.625 13.312 13.219 1 94.19 261 VAL A C 1
ATOM 2089 O O . VAL A 1 261 ? -19.594 13.117 13.883 1 94.19 261 VAL A O 1
ATOM 2092 N N . ARG A 1 262 ? -21.75 12.883 13.602 1 92.31 262 ARG A N 1
ATOM 2093 C CA . ARG A 1 262 ? -21.938 12.188 14.867 1 92.31 262 ARG A CA 1
ATOM 2094 C C . ARG A 1 262 ? -21.141 10.883 14.898 1 92.31 262 ARG A C 1
ATOM 2096 O O . ARG A 1 262 ? -20.531 10.547 15.914 1 92.31 262 ARG A O 1
ATOM 2103 N N . ASN A 1 263 ? -21.188 10.188 13.82 1 90.5 263 ASN A N 1
ATOM 2104 C CA . ASN A 1 263 ? -20.438 8.938 13.734 1 90.5 263 ASN A CA 1
ATOM 2105 C C . ASN A 1 263 ? -18.938 9.18 13.844 1 90.5 263 ASN A C 1
ATOM 2107 O O . ASN A 1 263 ? -18.219 8.422 14.508 1 90.5 263 ASN A O 1
ATOM 2111 N N . LEU A 1 264 ? -18.5 10.211 13.227 1 93.06 264 LEU A N 1
ATOM 2112 C CA . LEU A 1 264 ? -17.078 10.523 13.273 1 93.06 264 LEU A CA 1
ATOM 2113 C C . LEU A 1 264 ? -16.656 10.953 14.672 1 93.06 264 LEU A C 1
ATOM 2115 O O . LEU A 1 264 ? -15.562 10.625 15.125 1 93.06 264 LEU A O 1
ATOM 2119 N N . LEU A 1 265 ? -17.516 11.68 15.258 1 94.62 265 LEU A N 1
ATOM 2120 C CA . LEU A 1 265 ? -17.234 12.086 16.625 1 94.62 265 LEU A CA 1
ATOM 2121 C C . LEU A 1 265 ? -17.172 10.875 17.547 1 94.62 265 LEU A C 1
ATOM 2123 O O . LEU A 1 265 ? -16.344 10.828 18.469 1 94.62 265 LEU A O 1
ATOM 2127 N N . ALA A 1 266 ? -17.984 9.93 17.297 1 90.38 266 ALA A N 1
ATOM 2128 C CA . ALA A 1 266 ? -17.938 8.703 18.078 1 90.38 266 ALA A CA 1
ATOM 2129 C C . ALA A 1 266 ? -16.625 7.965 17.875 1 90.38 266 ALA A C 1
ATOM 2131 O O . ALA A 1 266 ? -16.031 7.477 18.844 1 90.38 266 ALA A O 1
ATOM 2132 N N . ILE A 1 267 ? -16.219 7.918 16.703 1 89.88 267 ILE A N 1
ATOM 2133 C CA . ILE A 1 267 ? -14.945 7.281 16.391 1 89.88 267 ILE A CA 1
ATOM 2134 C C . ILE A 1 267 ? -13.812 8.047 17.047 1 89.88 267 ILE A C 1
ATOM 2136 O O . ILE A 1 267 ? -12.93 7.445 17.672 1 89.88 267 ILE A O 1
ATOM 2140 N N . ALA A 1 268 ? -13.844 9.367 16.891 1 92.94 268 ALA A N 1
ATOM 2141 C CA . ALA A 1 268 ? -12.812 10.195 17.516 1 92.94 268 ALA A CA 1
ATOM 2142 C C . ALA A 1 268 ? -12.758 9.969 19.016 1 92.94 268 ALA A C 1
ATOM 2144 O O . ALA A 1 268 ? -11.68 9.875 19.594 1 92.94 268 ALA A O 1
ATOM 2145 N N . LYS A 1 269 ? -13.883 9.891 19.594 1 90.81 269 LYS A N 1
ATOM 2146 C CA . LYS A 1 269 ? -13.961 9.656 21.031 1 90.81 269 LYS A CA 1
ATOM 2147 C C . LYS A 1 269 ? -13.305 8.336 21.422 1 90.81 269 LYS A C 1
ATOM 2149 O O . LYS A 1 269 ? -12.57 8.266 22.406 1 90.81 269 LYS A O 1
ATOM 2154 N N . LEU A 1 270 ? -13.578 7.352 20.672 1 87.06 270 LEU A N 1
ATOM 2155 C CA . LEU A 1 270 ? -13 6.039 20.922 1 87.06 270 LEU A CA 1
ATOM 2156 C C . LEU A 1 270 ? -11.484 6.07 20.734 1 87.06 270 LEU A C 1
ATOM 2158 O O . LEU A 1 270 ? -10.742 5.445 21.484 1 87.06 270 LEU A O 1
ATOM 2162 N N . CYS A 1 271 ? -11.023 6.766 19.719 1 90.25 271 CYS A N 1
ATOM 2163 C CA . CYS A 1 271 ? -9.594 6.91 19.469 1 90.25 271 CYS A CA 1
ATOM 2164 C C . CYS A 1 271 ? -8.914 7.617 20.625 1 90.25 271 CYS A C 1
ATOM 2166 O O . CYS A 1 271 ? -7.848 7.191 21.078 1 90.25 271 CYS A O 1
ATOM 2168 N N . ILE A 1 272 ? -9.516 8.602 21.078 1 89.62 272 ILE A N 1
ATOM 2169 C CA . ILE A 1 272 ? -8.938 9.422 22.141 1 89.62 272 ILE A CA 1
ATOM 2170 C C . ILE A 1 272 ? -8.898 8.625 23.438 1 89.62 272 ILE A C 1
ATOM 2172 O O . ILE A 1 272 ? -7.957 8.75 24.234 1 89.62 272 ILE A O 1
ATOM 2176 N N . LYS A 1 273 ? -9.805 7.77 23.641 1 86.19 273 LYS A N 1
ATOM 2177 C CA . LYS A 1 273 ? -9.828 6.918 24.828 1 86.19 273 LYS A CA 1
ATOM 2178 C C . LYS A 1 273 ? -8.75 5.848 24.75 1 86.19 273 LYS A C 1
ATOM 2180 O O . LYS A 1 273 ? -8.406 5.238 25.766 1 86.19 273 LYS A O 1
ATOM 2185 N N . SER A 1 274 ? -8.25 5.57 23.594 1 77.44 274 SER A N 1
ATOM 2186 C CA . SER A 1 274 ? -7.23 4.547 23.391 1 77.44 274 SER A CA 1
ATOM 2187 C C . SER A 1 274 ? -5.852 5.051 23.797 1 77.44 274 SER A C 1
ATOM 2189 O O . SER A 1 274 ? -4.832 4.488 23.391 1 77.44 274 SER A O 1
ATOM 2191 N N . LYS A 1 275 ? -5.688 5.961 24.578 1 71.69 275 LYS A N 1
ATOM 2192 C CA . LYS A 1 275 ? -4.406 6.602 24.859 1 71.69 275 LYS A CA 1
ATOM 2193 C C . LYS A 1 275 ? -3.414 5.605 25.453 1 71.69 275 LYS A C 1
ATOM 2195 O O . LYS A 1 275 ? -2.236 5.602 25.094 1 71.69 275 LYS A O 1
ATOM 2200 N N . ASP A 1 276 ? -3.912 4.648 26.219 1 71.88 276 ASP A N 1
ATOM 2201 C CA . ASP A 1 276 ? -2.977 3.732 26.859 1 71.88 276 ASP A CA 1
ATOM 2202 C C . ASP A 1 276 ? -3.01 2.357 26.203 1 71.88 276 ASP A C 1
ATOM 2204 O O . ASP A 1 276 ? -1.979 1.692 26.078 1 71.88 276 ASP A O 1
ATOM 2208 N N . LYS A 1 277 ? -4.145 1.983 25.781 1 76.31 277 LYS A N 1
ATOM 2209 C CA . LYS A 1 277 ? -4.348 0.706 25.094 1 76.31 277 LYS A CA 1
ATOM 2210 C C . LYS A 1 277 ? -5.289 0.857 23.906 1 76.31 277 LYS A C 1
ATOM 2212 O O . LYS A 1 277 ? -6.328 1.508 24.016 1 76.31 277 LYS A O 1
ATOM 2217 N N . PRO A 1 278 ? -4.758 0.23 22.828 1 76.5 278 PRO A N 1
ATOM 2218 C CA . PRO A 1 278 ? -5.637 0.36 21.672 1 76.5 278 PRO A CA 1
ATOM 2219 C C . PRO A 1 278 ? -7.02 -0.246 21.891 1 76.5 278 PRO A C 1
ATOM 2221 O O . PRO A 1 278 ? -7.129 -1.389 22.344 1 76.5 278 PRO A O 1
ATOM 2224 N N . ARG A 1 279 ? -8.016 0.517 21.719 1 67.31 279 ARG A N 1
ATOM 2225 C CA . ARG A 1 279 ? -9.398 0.059 21.844 1 67.31 279 ARG A CA 1
ATOM 2226 C C . ARG A 1 279 ? -10.031 -0.144 20.469 1 67.31 279 ARG A C 1
ATOM 2228 O O . ARG A 1 279 ? -11.109 -0.731 20.359 1 67.31 279 ARG A O 1
ATOM 2235 N N . PHE A 1 280 ? -9.352 0.375 19.531 1 71.38 280 PHE A N 1
ATOM 2236 C CA . PHE A 1 280 ? -9.805 0.257 18.156 1 71.38 280 PHE A CA 1
ATOM 2237 C C . PHE A 1 280 ? -8.648 -0.114 17.234 1 71.38 280 PHE A C 1
ATOM 2239 O O . PHE A 1 280 ? -7.488 0.155 17.547 1 71.38 280 PHE A O 1
ATOM 2246 N N . SER A 1 281 ? -9.102 -0.784 16.141 1 81.56 281 SER A N 1
ATOM 2247 C CA . SER A 1 281 ? -8.078 -1.154 15.18 1 81.56 281 SER A CA 1
ATOM 2248 C C . SER A 1 281 ? -8.055 -0.192 14 1 81.56 281 SER A C 1
ATOM 2250 O O . SER A 1 281 ? -9.102 0.313 13.586 1 81.56 281 SER A O 1
ATOM 2252 N N . ILE A 1 282 ? -6.91 0.2 13.609 1 80.88 282 ILE A N 1
ATOM 2253 C CA . ILE A 1 282 ? -6.703 1.112 12.492 1 80.88 282 ILE A CA 1
ATOM 2254 C C . ILE A 1 282 ? -7.43 0.587 11.25 1 80.88 282 ILE A C 1
ATOM 2256 O O . ILE A 1 282 ? -8.148 1.334 10.578 1 80.88 282 ILE A O 1
ATOM 2260 N N . PRO A 1 283 ? -7.391 -0.728 11.031 1 80.81 283 PRO A N 1
ATOM 2261 C CA . PRO A 1 283 ? -8.148 -1.229 9.875 1 80.81 283 PRO A CA 1
ATOM 2262 C C . PRO A 1 283 ? -9.648 -0.982 10 1 80.81 283 PRO A C 1
ATOM 2264 O O . PRO A 1 283 ? -10.305 -0.663 9.008 1 80.81 283 PRO A O 1
ATOM 2267 N N . GLN A 1 284 ? -10.141 -1.069 11.188 1 80.94 284 GLN A N 1
ATOM 2268 C CA . GLN A 1 284 ? -11.57 -0.852 11.406 1 80.94 284 GLN A CA 1
ATOM 2269 C C . GLN A 1 284 ? -11.945 0.609 11.172 1 80.94 284 GLN A C 1
ATOM 2271 O O . GLN A 1 284 ? -12.984 0.903 10.578 1 80.94 284 GLN A O 1
ATOM 2276 N N . ILE A 1 285 ? -11.109 1.447 11.664 1 81.56 285 ILE A N 1
ATOM 2277 C CA . ILE A 1 285 ? -11.352 2.873 11.469 1 81.56 285 ILE A CA 1
ATOM 2278 C C . ILE A 1 285 ? -11.312 3.197 9.977 1 81.56 285 ILE A C 1
ATOM 2280 O O . ILE A 1 285 ? -12.195 3.895 9.461 1 81.56 285 ILE A O 1
ATOM 2284 N N . PHE A 1 286 ? -10.375 2.658 9.336 1 85.31 286 PHE A N 1
ATOM 2285 C CA . PHE A 1 286 ? -10.234 2.895 7.906 1 85.31 286 PHE A CA 1
ATOM 2286 C C . PHE A 1 286 ? -11.445 2.377 7.145 1 85.31 286 PHE A C 1
ATOM 2288 O O . PHE A 1 286 ? -11.984 3.064 6.273 1 85.31 286 PHE A O 1
ATOM 2295 N N . ARG A 1 287 ? -11.891 1.243 7.453 1 81.44 287 ARG A N 1
ATOM 2296 C CA . ARG A 1 287 ? -13.039 0.661 6.762 1 81.44 287 ARG A CA 1
ATOM 2297 C C . ARG A 1 287 ? -14.281 1.524 6.945 1 81.44 287 ARG A C 1
ATOM 2299 O O . ARG A 1 287 ? -15.047 1.726 6 1 81.44 287 ARG A O 1
ATOM 2306 N N . TYR A 1 288 ? -14.453 1.978 8.094 1 77.62 288 TYR A N 1
ATOM 2307 C CA . TYR A 1 288 ? -15.594 2.85 8.352 1 77.62 288 TYR A CA 1
ATOM 2308 C C . TYR A 1 288 ? -15.508 4.121 7.516 1 77.62 288 TYR A C 1
ATOM 2310 O O . TYR A 1 288 ? -16.469 4.492 6.832 1 77.62 288 TYR A O 1
ATOM 2318 N N . LEU A 1 289 ? -14.391 4.734 7.547 1 80.25 289 LEU A N 1
ATOM 2319 C CA . LEU A 1 289 ? -14.203 5.992 6.84 1 80.25 289 LEU A CA 1
ATOM 2320 C C . LEU A 1 289 ? -14.336 5.797 5.332 1 80.25 289 LEU A C 1
ATOM 2322 O O . LEU A 1 289 ? -14.945 6.617 4.648 1 80.25 289 LEU A O 1
ATOM 2326 N N . GLN A 1 290 ? -13.758 4.719 4.93 1 76 290 GLN A N 1
ATOM 2327 C CA . GLN A 1 290 ? -13.805 4.414 3.506 1 76 290 GLN A CA 1
ATOM 2328 C C . GLN A 1 290 ? -15.234 4.203 3.031 1 76 290 GLN A C 1
ATOM 2330 O O . GLN A 1 290 ? -15.594 4.602 1.921 1 76 290 GLN A O 1
ATOM 2335 N N . SER A 1 291 ? -16.031 3.541 3.818 1 74.31 291 SER A N 1
ATOM 2336 C CA . SER A 1 291 ? -17.422 3.279 3.459 1 74.31 291 SER A CA 1
ATOM 2337 C C . SER A 1 291 ? -18.219 4.578 3.336 1 74.31 291 SER A C 1
ATOM 2339 O O . SER A 1 291 ? -19.203 4.641 2.605 1 74.31 291 SER A O 1
ATOM 2341 N N . LYS A 1 292 ? -17.797 5.566 4 1 71.88 292 LYS A N 1
ATOM 2342 C CA . LYS A 1 292 ? -18.5 6.848 3.949 1 71.88 292 LYS A CA 1
ATOM 2343 C C . LYS A 1 292 ? -18.078 7.652 2.723 1 71.88 292 LYS A C 1
ATOM 2345 O O . LYS A 1 292 ? -18.891 8.383 2.148 1 71.88 292 LYS A O 1
ATOM 2350 N N . VAL A 1 293 ? -16.781 7.551 2.416 1 68.06 293 VAL A N 1
ATOM 2351 C CA . VAL A 1 293 ? -16.281 8.273 1.255 1 68.06 293 VAL A CA 1
ATOM 2352 C C . VAL A 1 293 ? -16.859 7.668 -0.024 1 68.06 293 VAL A C 1
ATOM 2354 O O . VAL A 1 293 ? -17.109 8.383 -1 1 68.06 293 VAL A O 1
ATOM 2357 N N . GLU A 1 294 ? -16.828 6.379 -0.131 1 60.78 294 GLU A N 1
ATOM 2358 C CA . GLU A 1 294 ? -17.312 5.672 -1.315 1 60.78 294 GLU A CA 1
ATOM 2359 C C . GLU A 1 294 ? -18.781 5.977 -1.58 1 60.78 294 GLU A C 1
ATOM 2361 O O . GLU A 1 294 ? -19.234 5.934 -2.727 1 60.78 294 GLU A O 1
ATOM 2366 N N . VAL A 1 295 ? -19.594 6.168 -0.527 1 40.81 295 VAL A N 1
ATOM 2367 C CA . VAL A 1 295 ? -21.016 6.391 -0.723 1 40.81 295 VAL A CA 1
ATOM 2368 C C . VAL A 1 295 ? -21.25 7.812 -1.233 1 40.81 295 VAL A C 1
ATOM 2370 O O . VAL A 1 295 ? -22.328 8.117 -1.76 1 40.81 295 VAL A O 1
ATOM 2373 N N . THR A 1 296 ? -20.281 8.633 -1.07 1 38.16 296 THR A N 1
ATOM 2374 C CA . THR A 1 296 ? -20.641 10 -1.413 1 38.16 296 THR A CA 1
ATOM 2375 C C . THR A 1 296 ? -20.484 10.242 -2.912 1 38.16 296 THR A C 1
ATOM 2377 O O . THR A 1 296 ? -19.484 9.836 -3.512 1 38.16 296 THR A O 1
ATOM 2380 N N . LYS A 1 297 ? -21.594 10.328 -3.627 1 37.75 297 LYS A N 1
ATOM 2381 C CA . LYS A 1 297 ? -21.859 10.695 -5.016 1 37.75 297 LYS A CA 1
ATOM 2382 C C . LYS A 1 297 ? -20.969 11.844 -5.465 1 37.75 297 LYS A C 1
ATOM 2384 O O . LYS A 1 297 ? -20.812 12.844 -4.754 1 37.75 297 LYS A O 1
ATOM 2389 N N . TYR A 1 298 ? -19.844 11.508 -6.266 1 31.91 298 TYR A N 1
ATOM 2390 C CA . TYR A 1 298 ? -19.312 12.664 -6.965 1 31.91 298 TYR A CA 1
ATOM 2391 C C . TYR A 1 298 ? -20.406 13.406 -7.719 1 31.91 298 TYR A C 1
ATOM 2393 O O . TYR A 1 298 ? -21.359 12.789 -8.195 1 31.91 298 TYR A O 1
ATOM 2401 N N . MET B 1 1 ? -21.625 1.396 -13.055 1 60.28 1 MET B N 1
ATOM 2402 C CA . MET B 1 1 ? -20.266 1.076 -12.641 1 60.28 1 MET B CA 1
ATOM 2403 C C . MET B 1 1 ? -20.094 1.287 -11.141 1 60.28 1 MET B C 1
ATOM 2405 O O . MET B 1 1 ? -20.625 2.234 -10.57 1 60.28 1 MET B O 1
ATOM 2409 N N . ASP B 1 2 ? -19.547 0.239 -10.625 1 69.69 2 ASP B N 1
ATOM 2410 C CA . ASP B 1 2 ? -19.297 0.31 -9.188 1 69.69 2 ASP B CA 1
ATOM 2411 C C . ASP B 1 2 ? -18.391 1.491 -8.844 1 69.69 2 ASP B C 1
ATOM 2413 O O . ASP B 1 2 ? -17.531 1.868 -9.641 1 69.69 2 ASP B O 1
ATOM 2417 N N . ARG B 1 3 ? -18.594 2.061 -7.863 1 74.88 3 ARG B N 1
ATOM 2418 C CA . ARG B 1 3 ? -17.953 3.303 -7.441 1 74.88 3 ARG B CA 1
ATOM 2419 C C . ARG B 1 3 ? -16.422 3.152 -7.41 1 74.88 3 ARG B C 1
ATOM 2421 O O . ARG B 1 3 ? -15.703 4.07 -7.789 1 74.88 3 ARG B O 1
ATOM 2428 N N . TRP B 1 4 ? -16 1.981 -6.984 1 77.75 4 TRP B N 1
ATOM 2429 C CA . TRP B 1 4 ? -14.555 1.827 -6.887 1 77.75 4 TRP B CA 1
ATOM 2430 C C . TRP B 1 4 ? -13.914 1.774 -8.273 1 77.75 4 TRP B C 1
ATOM 2432 O O . TRP B 1 4 ? -12.805 2.264 -8.469 1 77.75 4 TRP B O 1
ATOM 2442 N N . VAL B 1 5 ? -14.633 1.25 -9.258 1 81.5 5 VAL B N 1
ATOM 2443 C CA . VAL B 1 5 ? -14.133 1.2 -10.633 1 81.5 5 VAL B CA 1
ATOM 2444 C C . VAL B 1 5 ? -14.047 2.613 -11.203 1 81.5 5 VAL B C 1
ATOM 2446 O O . VAL B 1 5 ? -13.109 2.941 -11.93 1 81.5 5 VAL B O 1
ATOM 2449 N N . HIS B 1 6 ? -15.023 3.377 -10.797 1 81.94 6 HIS B N 1
ATOM 2450 C CA . HIS B 1 6 ? -15.016 4.77 -11.234 1 81.94 6 HIS B CA 1
ATOM 2451 C C . HIS B 1 6 ? -13.797 5.508 -10.703 1 81.94 6 HIS B C 1
ATOM 2453 O O . HIS B 1 6 ? -13.164 6.273 -11.43 1 81.94 6 HIS B O 1
ATOM 2459 N N . ARG B 1 7 ? -13.531 5.293 -9.492 1 78.81 7 ARG B N 1
ATOM 2460 C CA . ARG B 1 7 ? -12.359 5.926 -8.891 1 78.81 7 ARG B CA 1
ATOM 2461 C C . ARG B 1 7 ? -11.078 5.457 -9.562 1 78.81 7 ARG B C 1
ATOM 2463 O O . ARG B 1 7 ? -10.18 6.262 -9.82 1 78.81 7 ARG B O 1
ATOM 2470 N N . PHE B 1 8 ? -11.047 4.199 -9.805 1 82.56 8 PHE B N 1
ATOM 2471 C CA . PHE B 1 8 ? -9.906 3.613 -10.508 1 82.56 8 PHE B CA 1
ATOM 2472 C C . PHE B 1 8 ? -9.719 4.27 -11.875 1 82.56 8 PHE B C 1
ATOM 2474 O O . PHE B 1 8 ? -8.617 4.723 -12.203 1 82.56 8 PHE B O 1
ATOM 2481 N N . ARG B 1 9 ? -10.773 4.344 -12.531 1 83.06 9 ARG B N 1
ATOM 2482 C CA . ARG B 1 9 ? -10.727 4.914 -13.875 1 83.06 9 ARG B CA 1
ATOM 2483 C C . ARG B 1 9 ? -10.312 6.383 -13.828 1 83.06 9 ARG B C 1
ATOM 2485 O O . ARG B 1 9 ? -9.492 6.824 -14.633 1 83.06 9 ARG B O 1
ATOM 2492 N N . HIS B 1 10 ? -10.938 7.098 -12.961 1 83.38 10 HIS B N 1
ATOM 2493 C CA . HIS B 1 10 ? -10.656 8.523 -12.852 1 83.38 10 HIS B CA 1
ATOM 2494 C C . HIS B 1 10 ? -9.18 8.781 -12.57 1 83.38 10 HIS B C 1
ATOM 2496 O O . HIS B 1 10 ? -8.57 9.656 -13.188 1 83.38 10 HIS B O 1
ATOM 2502 N N . ARG B 1 11 ? -8.648 8.078 -11.758 1 83.62 11 ARG B N 1
ATOM 2503 C CA . ARG B 1 11 ? -7.246 8.25 -11.398 1 83.62 11 ARG B CA 1
ATOM 2504 C C . ARG B 1 11 ? -6.332 7.852 -12.555 1 83.62 11 ARG B C 1
ATOM 2506 O O . ARG B 1 11 ? -5.316 8.508 -12.797 1 83.62 11 ARG B O 1
ATOM 2513 N N . LEU B 1 12 ? -6.684 6.777 -13.141 1 82.75 12 LEU B N 1
ATOM 2514 C CA . LEU B 1 12 ? -5.922 6.328 -14.305 1 82.75 12 LEU B CA 1
ATOM 2515 C C . LEU B 1 12 ? -5.918 7.391 -15.398 1 82.75 12 LEU B C 1
ATOM 2517 O O . LEU B 1 12 ? -4.863 7.734 -15.93 1 82.75 12 LEU B O 1
ATOM 2521 N N . LEU B 1 13 ? -7.07 7.934 -15.641 1 82.25 13 LEU B N 1
ATOM 2522 C CA . LEU B 1 13 ? -7.207 8.953 -16.672 1 82.25 13 LEU B CA 1
ATOM 2523 C C . LEU B 1 13 ? -6.48 10.234 -16.281 1 82.25 13 LEU B C 1
ATOM 2525 O O . LEU B 1 13 ? -5.879 10.898 -17.125 1 82.25 13 LEU B O 1
ATOM 2529 N N . ALA B 1 14 ? -6.621 10.539 -14.977 1 80.06 14 ALA B N 1
ATOM 2530 C CA . ALA B 1 14 ? -5.906 11.711 -14.484 1 80.06 14 ALA B CA 1
ATOM 2531 C C . ALA B 1 14 ? -4.402 11.57 -14.695 1 80.06 14 ALA B C 1
ATOM 2533 O O . ALA B 1 14 ? -3.721 12.539 -15.031 1 80.06 14 ALA B O 1
ATOM 2534 N N . TRP B 1 15 ? -3.9 10.438 -14.469 1 78.12 15 TRP B N 1
ATOM 2535 C CA . TRP B 1 15 ? -2.475 10.188 -14.656 1 78.12 15 TRP B CA 1
ATOM 2536 C C . TRP B 1 15 ? -2.076 10.359 -16.109 1 78.12 15 TRP B C 1
ATOM 2538 O O . TRP B 1 15 ? -1.04 10.961 -16.422 1 78.12 15 TRP B O 1
ATOM 2548 N N . PHE B 1 16 ? -2.883 9.922 -17.016 1 76.31 16 PHE B N 1
ATOM 2549 C CA . PHE B 1 16 ? -2.607 10.055 -18.438 1 76.31 16 PHE B CA 1
ATOM 2550 C C . PHE B 1 16 ? -2.604 11.523 -18.859 1 76.31 16 PHE B C 1
ATOM 2552 O O . PHE B 1 16 ? -1.826 11.93 -19.719 1 76.31 16 PHE B O 1
ATOM 2559 N N . HIS B 1 17 ? -3.43 12.203 -18.219 1 75.38 17 HIS B N 1
ATOM 2560 C CA . HIS B 1 17 ? -3.58 13.602 -18.578 1 75.38 17 HIS B CA 1
ATOM 2561 C C . HIS B 1 17 ? -2.416 14.438 -18.062 1 75.38 17 HIS B C 1
ATOM 2563 O O . HIS B 1 17 ? -1.961 15.367 -18.719 1 75.38 17 HIS B O 1
ATOM 2569 N N . ARG B 1 18 ? -2.006 14.172 -16.875 1 68.94 18 ARG B N 1
ATOM 2570 C CA . ARG B 1 18 ? -0.994 15 -16.219 1 68.94 18 ARG B CA 1
ATOM 2571 C C . ARG B 1 18 ? 0.398 14.688 -16.75 1 68.94 18 ARG B C 1
ATOM 2573 O O . ARG B 1 18 ? 1.341 15.453 -16.531 1 68.94 18 ARG B O 1
ATOM 2580 N N . SER B 1 19 ? 0.454 13.898 -17.672 1 58.94 19 SER B N 1
ATOM 2581 C CA . SER B 1 19 ? 1.744 13.594 -18.266 1 58.94 19 SER B CA 1
ATOM 2582 C C . SER B 1 19 ? 2.836 13.469 -17.219 1 58.94 19 SER B C 1
ATOM 2584 O O . SER B 1 19 ? 3.932 14.016 -17.375 1 58.94 19 SER B O 1
ATOM 2586 N N . ARG B 1 20 ? 2.445 13.102 -16.094 1 54.75 20 ARG B N 1
ATOM 2587 C CA . ARG B 1 20 ? 3.418 13.273 -15.023 1 54.75 20 ARG B CA 1
ATOM 2588 C C . ARG B 1 20 ? 4.629 12.375 -15.234 1 54.75 20 ARG B C 1
ATOM 2590 O O . ARG B 1 20 ? 4.492 11.227 -15.664 1 54.75 20 ARG B O 1
ATOM 2597 N N . SER B 1 21 ? 5.684 13.055 -15.391 1 57.72 21 SER B N 1
ATOM 2598 C CA . SER B 1 21 ? 6.965 12.359 -15.367 1 57.72 21 SER B CA 1
ATOM 2599 C C . SER B 1 21 ? 7.105 11.5 -14.117 1 57.72 21 SER B C 1
ATOM 2601 O O . SER B 1 21 ? 6.645 11.875 -13.039 1 57.72 21 SER B O 1
ATOM 2603 N N . VAL B 1 22 ? 7.27 10.258 -14.344 1 61.75 22 VAL B N 1
ATOM 2604 C CA . VAL B 1 22 ? 7.609 9.344 -13.258 1 61.75 22 VAL B CA 1
ATOM 2605 C C . VAL B 1 22 ? 8.953 9.742 -12.648 1 61.75 22 VAL B C 1
ATOM 2607 O O . VAL B 1 22 ? 9.914 10.016 -13.375 1 61.75 22 VAL B O 1
ATOM 2610 N N . PRO B 1 23 ? 8.859 10.086 -11.336 1 61.72 23 PRO B N 1
ATOM 2611 C CA . PRO B 1 23 ? 10.172 10.383 -10.742 1 61.72 23 PRO B CA 1
ATOM 2612 C C . PRO B 1 23 ? 11.203 9.297 -11.039 1 61.72 23 PRO B C 1
ATOM 2614 O O . PRO B 1 23 ? 10.867 8.109 -11.07 1 61.72 23 PRO B O 1
ATOM 2617 N N . ILE B 1 24 ? 12.266 9.773 -11.297 1 60.03 24 ILE B N 1
ATOM 2618 C CA . ILE B 1 24 ? 13.336 8.859 -11.688 1 60.03 24 ILE B CA 1
ATOM 2619 C C . ILE B 1 24 ? 13.828 8.094 -10.461 1 60.03 24 ILE B C 1
ATOM 2621 O O . ILE B 1 24 ? 14.195 8.695 -9.453 1 60.03 24 ILE B O 1
ATOM 2625 N N . LEU B 1 25 ? 13.516 6.906 -10.422 1 67.25 25 LEU B N 1
ATOM 2626 C CA . LEU B 1 25 ? 14.062 5.984 -9.43 1 67.25 25 LEU B CA 1
ATOM 2627 C C . LEU B 1 25 ? 15.227 5.188 -10.008 1 67.25 25 LEU B C 1
ATOM 2629 O O . LEU B 1 25 ? 15.219 4.848 -11.195 1 67.25 25 LEU B O 1
ATOM 2633 N N . TYR B 1 26 ? 16.203 5.199 -9.242 1 73.31 26 TYR B N 1
ATOM 2634 C CA . TYR B 1 26 ? 17.344 4.426 -9.719 1 73.31 26 TYR B CA 1
ATOM 2635 C C . TYR B 1 26 ? 17.188 2.951 -9.367 1 73.31 26 TYR B C 1
ATOM 2637 O O . TYR B 1 26 ? 17.141 2.588 -8.188 1 73.31 26 TYR B O 1
ATOM 2645 N N . VAL B 1 27 ? 16.938 2.182 -10.367 1 82.81 27 VAL B N 1
ATOM 2646 C CA . VAL B 1 27 ? 16.812 0.733 -10.234 1 82.81 27 VAL B CA 1
ATOM 2647 C C . VAL B 1 27 ? 18.078 0.053 -10.742 1 82.81 27 VAL B C 1
ATOM 2649 O O . VAL B 1 27 ? 18.656 0.473 -11.742 1 82.81 27 VAL B O 1
ATOM 2652 N N . ARG B 1 28 ? 18.469 -0.921 -10.062 1 87.25 28 ARG B N 1
ATOM 2653 C CA . ARG B 1 28 ? 19.719 -1.613 -10.383 1 87.25 28 ARG B CA 1
ATOM 2654 C C . ARG B 1 28 ? 19.656 -2.242 -11.773 1 87.25 28 ARG B C 1
ATOM 2656 O O . ARG B 1 28 ? 18.656 -2.877 -12.125 1 87.25 28 ARG B O 1
ATOM 2663 N N . ARG B 1 29 ? 20.734 -2.055 -12.484 1 92 29 ARG B N 1
ATOM 2664 C CA . ARG B 1 29 ? 20.859 -2.711 -13.781 1 92 29 ARG B CA 1
ATOM 2665 C C . ARG B 1 29 ? 21.75 -3.945 -13.688 1 92 29 ARG B C 1
ATOM 2667 O O . ARG B 1 29 ? 22.891 -3.859 -13.219 1 92 29 ARG B O 1
ATOM 2674 N N . PHE B 1 30 ? 21.312 -5.07 -14.117 1 94.44 30 PHE B N 1
ATOM 2675 C CA . PHE B 1 30 ? 22.078 -6.309 -14.164 1 94.44 30 PHE B CA 1
ATOM 2676 C C . PHE B 1 30 ? 22.672 -6.527 -15.555 1 94.44 30 PHE B C 1
ATOM 2678 O O . PHE B 1 30 ? 22.031 -6.234 -16.562 1 94.44 30 PHE B O 1
ATOM 2685 N N . PRO B 1 31 ? 23.891 -7.055 -15.578 1 96.06 31 PRO B N 1
ATOM 2686 C CA . PRO B 1 31 ? 24.391 -7.492 -16.891 1 96.06 31 PRO B CA 1
ATOM 2687 C C . PRO B 1 31 ? 23.594 -8.641 -17.469 1 96.06 31 PRO B C 1
ATOM 2689 O O . PRO B 1 31 ? 23.234 -9.586 -16.766 1 96.06 31 PRO B O 1
ATOM 2692 N N . TYR B 1 32 ? 23.391 -8.57 -18.766 1 96.75 32 TYR B N 1
ATOM 2693 C CA . TYR B 1 32 ? 22.594 -9.594 -19.438 1 96.75 32 TYR B CA 1
ATOM 2694 C C . TYR B 1 32 ? 23.219 -10.977 -19.266 1 96.75 32 TYR B C 1
ATOM 2696 O O . TYR B 1 32 ? 22.5 -11.961 -19.031 1 96.75 32 TYR B O 1
ATOM 2704 N N . LYS B 1 33 ? 24.5 -11.055 -19.344 1 96.56 33 LYS B N 1
ATOM 2705 C CA . LYS B 1 33 ? 25.203 -12.32 -19.219 1 96.56 33 LYS B CA 1
ATOM 2706 C C . LYS B 1 33 ? 24.969 -12.961 -17.859 1 96.56 33 LYS B C 1
ATOM 2708 O O . LYS B 1 33 ? 24.875 -14.188 -17.75 1 96.56 33 LYS B O 1
ATOM 2713 N N . GLU B 1 34 ? 24.906 -12.172 -16.875 1 96.69 34 GLU B N 1
ATOM 2714 C CA . GLU B 1 34 ? 24.656 -12.672 -15.531 1 96.69 34 GLU B CA 1
ATOM 2715 C C . GLU B 1 34 ? 23.266 -13.305 -15.43 1 96.69 34 GLU B C 1
ATOM 2717 O O . GLU B 1 34 ? 23.109 -14.375 -14.836 1 96.69 34 GLU B O 1
ATOM 2722 N N . ILE B 1 35 ? 22.297 -12.688 -16.047 1 97.19 35 ILE B N 1
ATOM 2723 C CA . ILE B 1 35 ? 20.922 -13.18 -15.992 1 97.19 35 ILE B CA 1
ATOM 2724 C C . ILE B 1 35 ? 20.797 -14.445 -16.828 1 97.19 35 ILE B C 1
ATOM 2726 O O . ILE B 1 35 ? 20.141 -15.406 -16.438 1 97.19 35 ILE B O 1
ATOM 2730 N N . LYS B 1 36 ? 21.422 -14.422 -17.984 1 97.06 36 LYS B N 1
ATOM 2731 C CA . LYS B 1 36 ? 21.406 -15.609 -18.844 1 97.06 36 LYS B CA 1
ATOM 2732 C C . LYS B 1 36 ? 21.984 -16.812 -18.109 1 97.06 36 LYS B C 1
ATOM 2734 O O . LYS B 1 36 ? 21.438 -17.922 -18.188 1 97.06 36 LYS B O 1
ATOM 2739 N N . ARG B 1 37 ? 23.031 -16.594 -17.422 1 97.06 37 ARG B N 1
ATOM 2740 C CA . ARG B 1 37 ? 23.656 -17.672 -16.656 1 97.06 37 ARG B CA 1
ATOM 2741 C C . ARG B 1 37 ? 22.75 -18.109 -15.508 1 97.06 37 ARG B C 1
ATOM 2743 O O . ARG B 1 37 ? 22.562 -19.312 -15.297 1 97.06 37 ARG B O 1
ATOM 2750 N N . ALA B 1 38 ? 22.219 -17.172 -14.773 1 97.38 38 ALA B N 1
ATOM 2751 C CA . ALA B 1 38 ? 21.406 -17.469 -13.602 1 97.38 38 ALA B CA 1
ATOM 2752 C C . ALA B 1 38 ? 20.156 -18.25 -13.992 1 97.38 38 ALA B C 1
ATOM 2754 O O . ALA B 1 38 ? 19.656 -19.078 -13.211 1 97.38 38 ALA B O 1
ATOM 2755 N N . THR B 1 39 ? 19.594 -18.047 -15.188 1 97.25 39 THR B N 1
ATOM 2756 C CA . THR B 1 39 ? 18.391 -18.719 -15.641 1 97.25 39 THR B CA 1
ATOM 2757 C C . THR B 1 39 ? 18.719 -20 -16.391 1 97.25 39 THR B C 1
ATOM 2759 O O . THR B 1 39 ? 17.828 -20.672 -16.906 1 97.25 39 THR B O 1
ATOM 2762 N N . GLY B 1 40 ? 20.031 -20.297 -16.547 1 96.12 40 GLY B N 1
ATOM 2763 C CA . GLY B 1 40 ? 20.406 -21.438 -17.359 1 96.12 40 GLY B CA 1
ATOM 2764 C C . GLY B 1 40 ? 20 -21.312 -18.812 1 96.12 40 GLY B C 1
ATOM 2765 O O . GLY B 1 40 ? 19.531 -22.266 -19.422 1 96.12 40 GLY B O 1
ATOM 2766 N N . GLY B 1 41 ? 20.094 -20.109 -19.266 1 95.94 41 GLY B N 1
ATOM 2767 C CA . GLY B 1 41 ? 19.688 -19.875 -20.641 1 95.94 41 GLY B CA 1
ATOM 2768 C C . GLY B 1 41 ? 18.188 -19.797 -20.828 1 95.94 41 GLY B C 1
ATOM 2769 O O . GLY B 1 41 ? 17.672 -20.25 -21.859 1 95.94 41 GLY B O 1
ATOM 2770 N N . PHE B 1 42 ? 17.469 -19.391 -19.828 1 95.38 42 PHE B N 1
ATOM 2771 C CA . PHE B 1 42 ? 16.016 -19.203 -19.859 1 95.38 42 PHE B CA 1
ATOM 2772 C C . PHE B 1 42 ? 15.312 -20.516 -20.125 1 95.38 42 PHE B C 1
ATOM 2774 O O . PHE B 1 42 ? 14.383 -20.594 -20.922 1 95.38 42 PHE B O 1
ATOM 2781 N N . ASN B 1 43 ? 15.734 -21.531 -19.391 1 90.44 43 ASN B N 1
ATOM 2782 C CA . ASN B 1 43 ? 15.266 -22.891 -19.641 1 90.44 43 ASN B CA 1
ATOM 2783 C C . ASN B 1 43 ? 14.094 -23.266 -18.734 1 90.44 43 ASN B C 1
ATOM 2785 O O . ASN B 1 43 ? 13.211 -24.016 -19.141 1 90.44 43 ASN B O 1
ATOM 2789 N N . THR B 1 44 ? 14.039 -22.766 -17.547 1 91.31 44 THR B N 1
ATOM 2790 C CA . THR B 1 44 ? 13.016 -23.156 -16.594 1 91.31 44 THR B CA 1
ATOM 2791 C C . THR B 1 44 ? 11.93 -22.094 -16.484 1 91.31 44 THR B C 1
ATOM 2793 O O . THR B 1 44 ? 12.094 -21.109 -15.758 1 91.31 44 THR B O 1
ATOM 2796 N N . ILE B 1 45 ? 10.82 -22.391 -17.125 1 93.19 45 ILE B N 1
ATOM 2797 C CA . ILE B 1 45 ? 9.695 -21.453 -17.125 1 93.19 45 ILE B CA 1
ATOM 2798 C C . ILE B 1 45 ? 8.82 -21.703 -15.891 1 93.19 45 ILE B C 1
ATOM 2800 O O . ILE B 1 45 ? 8.422 -22.828 -15.625 1 93.19 45 ILE B O 1
ATOM 2804 N N . VAL B 1 46 ? 8.586 -20.688 -15.125 1 92.88 46 VAL B N 1
ATOM 2805 C CA . VAL B 1 46 ? 7.676 -20.75 -13.984 1 92.88 46 VAL B CA 1
ATOM 2806 C C . VAL B 1 46 ? 6.238 -20.547 -14.461 1 92.88 46 VAL B C 1
ATOM 2808 O O . VAL B 1 46 ? 5.352 -21.328 -14.109 1 92.88 46 VAL B O 1
ATOM 2811 N N . TYR B 1 47 ? 6.023 -19.578 -15.211 1 90.94 47 TYR B N 1
ATOM 2812 C CA . TYR B 1 47 ? 4.762 -19.375 -15.914 1 90.94 47 TYR B CA 1
ATOM 2813 C C . TYR B 1 47 ? 4.969 -18.531 -17.172 1 90.94 47 TYR B C 1
ATOM 2815 O O . TYR B 1 47 ? 6.016 -17.906 -17.344 1 90.94 47 TYR B O 1
ATOM 2823 N N . SER B 1 48 ? 4.055 -18.641 -18.031 1 88.25 48 SER B N 1
ATOM 2824 C CA . SER B 1 48 ? 4.121 -17.875 -19.266 1 88.25 48 SER B CA 1
ATOM 2825 C C . SER B 1 48 ? 2.725 -17.5 -19.766 1 88.25 48 SER B C 1
ATOM 2827 O O . SER B 1 48 ? 1.749 -18.188 -19.453 1 88.25 48 SER B O 1
ATOM 2829 N N . ASN B 1 49 ? 2.695 -16.281 -20.312 1 78 49 ASN B N 1
ATOM 2830 C CA . ASN B 1 49 ? 1.508 -15.852 -21.031 1 78 49 ASN B CA 1
ATOM 2831 C C . ASN B 1 49 ? 1.863 -15.312 -22.422 1 78 49 ASN B C 1
ATOM 2833 O O . ASN B 1 49 ? 3.01 -15.422 -22.859 1 78 49 ASN B O 1
ATOM 2837 N N . ALA B 1 50 ? 0.869 -14.914 -23.156 1 69.62 50 ALA B N 1
ATOM 2838 C CA . ALA B 1 50 ? 1.067 -14.492 -24.531 1 69.62 50 ALA B CA 1
ATOM 2839 C C . ALA B 1 50 ? 2.07 -13.344 -24.609 1 69.62 50 ALA B C 1
ATOM 2841 O O . ALA B 1 50 ? 2.76 -13.188 -25.625 1 69.62 50 ALA B O 1
ATOM 2842 N N . ARG B 1 51 ? 2.316 -12.688 -23.656 1 70.06 51 ARG B N 1
ATOM 2843 C CA . ARG B 1 51 ? 3.107 -11.469 -23.719 1 70.06 51 ARG B CA 1
ATOM 2844 C C . ARG B 1 51 ? 4.418 -11.617 -22.953 1 70.06 51 ARG B C 1
ATOM 2846 O O . ARG B 1 51 ? 5.375 -10.883 -23.203 1 70.06 51 ARG B O 1
ATOM 2853 N N . ASN B 1 52 ? 4.398 -12.555 -22.078 1 83.31 52 ASN B N 1
ATOM 2854 C CA . ASN B 1 52 ? 5.551 -12.578 -21.172 1 83.31 52 ASN B CA 1
ATOM 2855 C C . ASN B 1 52 ? 5.844 -13.992 -20.672 1 83.31 52 ASN B C 1
ATOM 2857 O O . ASN B 1 52 ? 4.992 -14.875 -20.766 1 83.31 52 ASN B O 1
ATOM 2861 N N . ALA B 1 53 ? 7.094 -14.188 -20.375 1 92.5 53 ALA B N 1
ATOM 2862 C CA . ALA B 1 53 ? 7.527 -15.422 -19.719 1 92.5 53 ALA B CA 1
ATOM 2863 C C . ALA B 1 53 ? 8.352 -15.117 -18.469 1 92.5 53 ALA B C 1
ATOM 2865 O O . ALA B 1 53 ? 9.148 -14.18 -18.453 1 92.5 53 ALA B O 1
ATOM 2866 N N . ALA B 1 54 ? 8.086 -15.898 -17.469 1 96 54 ALA B N 1
ATOM 2867 C CA . ALA B 1 54 ? 8.844 -15.758 -16.234 1 96 54 ALA B CA 1
ATOM 2868 C C . ALA B 1 54 ? 9.68 -17 -15.961 1 96 54 ALA B C 1
ATOM 2870 O O . ALA B 1 54 ? 9.195 -18.125 -16.078 1 96 54 ALA B O 1
ATOM 2871 N N . TYR B 1 55 ? 10.953 -16.781 -15.586 1 96.69 55 TYR B N 1
ATOM 2872 C CA . TYR B 1 55 ? 11.922 -17.859 -15.422 1 96.69 55 TYR B CA 1
ATOM 2873 C C . TYR B 1 55 ? 12.438 -17.922 -13.992 1 96.69 55 TYR B C 1
ATOM 2875 O O . TYR B 1 55 ? 12.555 -16.891 -13.32 1 96.69 55 TYR B O 1
ATOM 2883 N N . LYS B 1 56 ? 12.695 -19.156 -13.625 1 96.5 56 LYS B N 1
ATOM 2884 C CA . LYS B 1 56 ? 13.461 -19.344 -12.398 1 96.5 56 LYS B CA 1
ATOM 2885 C C . LYS B 1 56 ? 14.938 -19.031 -12.617 1 96.5 56 LYS B C 1
ATOM 2887 O O . LYS B 1 56 ? 15.516 -19.406 -13.633 1 96.5 56 LYS B O 1
ATOM 2892 N N . ALA B 1 57 ? 15.531 -18.234 -11.703 1 97.44 57 ALA B N 1
ATOM 2893 C CA . ALA B 1 57 ? 16.938 -17.859 -11.82 1 97.44 57 ALA B CA 1
ATOM 2894 C C . ALA B 1 57 ? 17.688 -18.125 -10.523 1 97.44 57 ALA B C 1
ATOM 2896 O O . ALA B 1 57 ? 17.25 -17.688 -9.453 1 97.44 57 ALA B O 1
ATOM 2897 N N . LYS B 1 58 ? 18.781 -18.781 -10.617 1 96.94 58 LYS B N 1
ATOM 2898 C CA . LYS B 1 58 ? 19.656 -19.016 -9.484 1 96.94 58 LYS B CA 1
ATOM 2899 C C . LYS B 1 58 ? 20.984 -18.266 -9.641 1 96.94 58 LYS B C 1
ATOM 2901 O O . LYS B 1 58 ? 21.797 -18.609 -10.484 1 96.94 58 LYS B O 1
ATOM 2906 N N . PHE B 1 59 ? 21.172 -17.328 -8.766 1 94.94 59 PHE B N 1
ATOM 2907 C CA . PHE B 1 59 ? 22.359 -16.484 -8.844 1 94.94 59 PHE B CA 1
ATOM 2908 C C . PHE B 1 59 ? 23.531 -17.141 -8.117 1 94.94 59 PHE B C 1
ATOM 2910 O O . PHE B 1 59 ? 23.344 -18.109 -7.383 1 94.94 59 PHE B O 1
ATOM 2917 N N . LEU B 1 60 ? 24.719 -16.578 -8.305 1 92.38 60 LEU B N 1
ATOM 2918 C CA . LEU B 1 60 ? 25.953 -17.156 -7.777 1 92.38 60 LEU B CA 1
ATOM 2919 C C . LEU B 1 60 ? 25.953 -17.109 -6.254 1 92.38 60 LEU B C 1
ATOM 2921 O O . LEU B 1 60 ? 26.547 -17.984 -5.605 1 92.38 60 LEU B O 1
ATOM 2925 N N . ASP B 1 61 ? 25.281 -16.156 -5.754 1 88.44 61 ASP B N 1
ATOM 2926 C CA . ASP B 1 61 ? 25.25 -16.016 -4.301 1 88.44 61 ASP B CA 1
ATOM 2927 C C . ASP B 1 61 ? 24.219 -16.969 -3.676 1 88.44 61 ASP B C 1
ATOM 2929 O O . ASP B 1 61 ? 24.031 -16.969 -2.457 1 88.44 61 ASP B O 1
ATOM 2933 N N . GLY B 1 62 ? 23.547 -17.719 -4.477 1 90.81 62 GLY B N 1
ATOM 2934 C CA . GLY B 1 62 ? 22.625 -18.719 -3.979 1 90.81 62 GLY B CA 1
ATOM 2935 C C . GLY B 1 62 ? 21.172 -18.266 -4.008 1 90.81 62 GLY B C 1
ATOM 2936 O O . GLY B 1 62 ? 20.266 -19.078 -3.846 1 90.81 62 GLY B O 1
ATOM 2937 N N . ARG B 1 63 ? 21 -17.094 -4.27 1 90.81 63 ARG B N 1
ATOM 2938 C CA . ARG B 1 63 ? 19.625 -16.578 -4.297 1 90.81 63 ARG B CA 1
ATOM 2939 C C . ARG B 1 63 ? 18.875 -17.109 -5.504 1 90.81 63 ARG B C 1
ATOM 2941 O O . ARG B 1 63 ? 19.391 -17.109 -6.625 1 90.81 63 ARG B O 1
ATOM 2948 N N . VAL B 1 64 ? 17.641 -17.516 -5.195 1 93.38 64 VAL B N 1
ATOM 2949 C CA . VAL B 1 64 ? 16.75 -17.969 -6.25 1 93.38 64 VAL B CA 1
ATOM 2950 C C . VAL B 1 64 ? 15.648 -16.922 -6.469 1 93.38 64 VAL B C 1
ATOM 2952 O O . VAL B 1 64 ? 14.844 -16.656 -5.57 1 93.38 64 VAL B O 1
ATOM 2955 N N . THR B 1 65 ? 15.641 -16.391 -7.688 1 96.06 65 THR B N 1
ATOM 2956 C CA . THR B 1 65 ? 14.766 -15.266 -7.973 1 96.06 65 THR B CA 1
ATOM 2957 C C . THR B 1 65 ? 13.906 -15.539 -9.203 1 96.06 65 THR B C 1
ATOM 2959 O O . THR B 1 65 ? 13.992 -16.609 -9.805 1 96.06 65 THR B O 1
ATOM 2962 N N . LEU B 1 66 ? 13 -14.672 -9.492 1 96.69 66 LEU B N 1
ATOM 2963 C CA . LEU B 1 66 ? 12.164 -14.711 -10.688 1 96.69 66 LEU B CA 1
ATOM 2964 C C . LEU B 1 66 ? 12.625 -13.672 -11.703 1 96.69 66 LEU B C 1
ATOM 2966 O O . LEU B 1 66 ? 12.867 -12.516 -11.352 1 96.69 66 LEU B O 1
ATOM 2970 N N . VAL B 1 67 ? 12.789 -14.094 -12.883 1 97.5 67 VAL B N 1
ATOM 2971 C CA . VAL B 1 67 ? 13.133 -13.203 -13.984 1 97.5 67 VAL B CA 1
ATOM 2972 C C . VAL B 1 67 ? 12.008 -13.188 -15.008 1 97.5 67 VAL B C 1
ATOM 2974 O O . VAL B 1 67 ? 11.602 -14.242 -15.508 1 97.5 67 VAL B O 1
ATOM 2977 N N . LYS B 1 68 ? 11.516 -12.031 -15.367 1 95.56 68 LYS B N 1
ATOM 2978 C CA . LYS B 1 68 ? 10.422 -11.891 -16.328 1 95.56 68 LYS B CA 1
ATOM 2979 C C . LYS B 1 68 ? 10.891 -11.203 -17.594 1 95.56 68 LYS B C 1
ATOM 2981 O O . LYS B 1 68 ? 11.555 -10.164 -17.547 1 95.56 68 LYS B O 1
ATOM 2986 N N . GLU B 1 69 ? 10.57 -11.805 -18.641 1 95.06 69 GLU B N 1
ATOM 2987 C CA . GLU B 1 69 ? 10.852 -11.234 -19.953 1 95.06 69 GLU B CA 1
ATOM 2988 C C . GLU B 1 69 ? 9.633 -10.492 -20.5 1 95.06 69 GLU B C 1
ATOM 2990 O O . GLU B 1 69 ? 8.523 -11.016 -20.5 1 95.06 69 GLU B O 1
ATOM 2995 N N . LEU B 1 70 ? 9.883 -9.25 -20.953 1 91.31 70 LEU B N 1
ATOM 2996 C CA . LEU B 1 70 ? 8.797 -8.453 -21.5 1 91.31 70 LEU B CA 1
ATOM 2997 C C . LEU B 1 70 ? 9.055 -8.117 -22.969 1 91.31 70 LEU B C 1
ATOM 2999 O O . LEU B 1 70 ? 10.195 -7.836 -23.359 1 91.31 70 LEU B O 1
ATOM 3003 N N . SER B 1 71 ? 7.992 -8.227 -23.688 1 87.12 71 SER B N 1
ATOM 3004 C CA . SER B 1 71 ? 8.055 -7.82 -25.078 1 87.12 71 SER B CA 1
ATOM 3005 C C . SER B 1 71 ? 7.598 -6.375 -25.266 1 87.12 71 SER B C 1
ATOM 3007 O O . SER B 1 71 ? 6.5 -6.121 -25.75 1 87.12 71 SER B O 1
ATOM 3009 N N . LEU B 1 72 ? 8.406 -5.41 -24.859 1 85.38 72 LEU B N 1
ATOM 3010 C CA . LEU B 1 72 ? 8.102 -3.986 -24.938 1 85.38 72 LEU B CA 1
ATOM 3011 C C . LEU B 1 72 ? 9.211 -3.219 -25.641 1 85.38 72 LEU B C 1
ATOM 3013 O O . LEU B 1 72 ? 10.352 -3.682 -25.703 1 85.38 72 LEU B O 1
ATOM 3017 N N . ASN B 1 73 ? 8.797 -2.133 -26.188 1 86.06 73 ASN B N 1
ATOM 3018 C CA . ASN B 1 73 ? 9.836 -1.238 -26.703 1 86.06 73 ASN B CA 1
ATOM 3019 C C . ASN B 1 73 ? 10.625 -0.596 -25.562 1 86.06 73 ASN B C 1
ATOM 3021 O O . ASN B 1 73 ? 10.227 -0.679 -24.406 1 86.06 73 ASN B O 1
ATOM 3025 N N . ASP B 1 74 ? 11.711 0.08 -25.828 1 86.19 74 ASP B N 1
ATOM 3026 C CA . ASP B 1 74 ? 12.656 0.586 -24.828 1 86.19 74 ASP B CA 1
ATOM 3027 C C . ASP B 1 74 ? 12 1.644 -23.953 1 86.19 74 ASP B C 1
ATOM 3029 O O . ASP B 1 74 ? 12.18 1.635 -22.734 1 86.19 74 ASP B O 1
ATOM 3033 N N . ASP B 1 75 ? 11.289 2.508 -24.5 1 82.62 75 ASP B N 1
ATOM 3034 C CA . ASP B 1 75 ? 10.672 3.588 -23.734 1 82.62 75 ASP B CA 1
ATOM 3035 C C . ASP B 1 75 ? 9.633 3.045 -22.75 1 82.62 75 ASP B C 1
ATOM 3037 O O . ASP B 1 75 ? 9.602 3.441 -21.594 1 82.62 75 ASP B O 1
ATOM 3041 N N . THR B 1 76 ? 8.844 2.158 -23.281 1 83.94 76 THR B N 1
ATOM 3042 C CA . THR B 1 76 ? 7.82 1.557 -22.438 1 83.94 76 THR B CA 1
ATOM 3043 C C . THR B 1 76 ? 8.453 0.706 -21.344 1 83.94 76 THR B C 1
ATOM 3045 O O . THR B 1 76 ? 7.953 0.669 -20.219 1 83.94 76 THR B O 1
ATOM 3048 N N . PHE B 1 77 ? 9.523 0.074 -21.766 1 89.62 77 PHE B N 1
ATOM 3049 C CA . PHE B 1 77 ? 10.211 -0.773 -20.797 1 89.62 77 PHE B CA 1
ATOM 3050 C C . PHE B 1 77 ? 10.812 0.062 -19.672 1 89.62 77 PHE B C 1
ATOM 3052 O O . PHE B 1 77 ? 10.719 -0.311 -18.5 1 89.62 77 PHE B O 1
ATOM 3059 N N . THR B 1 78 ? 11.375 1.136 -19.984 1 86.56 78 THR B N 1
ATOM 3060 C CA . THR B 1 78 ? 11.969 2.02 -18.984 1 86.56 78 THR B CA 1
ATOM 3061 C C . THR B 1 78 ? 10.906 2.541 -18.031 1 86.56 78 THR B C 1
ATOM 3063 O O . THR B 1 78 ? 11.125 2.592 -16.812 1 86.56 78 THR B O 1
ATOM 3066 N N . THR B 1 79 ? 9.805 2.902 -18.562 1 83.75 79 THR B N 1
ATOM 3067 C CA . THR B 1 79 ? 8.695 3.369 -17.734 1 83.75 79 THR B CA 1
ATOM 3068 C C . THR B 1 79 ? 8.211 2.26 -16.797 1 83.75 79 THR B C 1
ATOM 3070 O O . THR B 1 79 ? 7.926 2.506 -15.625 1 83.75 79 THR B O 1
ATOM 3073 N N . GLU B 1 80 ? 8.18 1.087 -17.359 1 89 80 GLU B N 1
ATOM 3074 C CA . GLU B 1 80 ? 7.754 -0.071 -16.594 1 89 80 GLU B CA 1
ATOM 3075 C C . GLU B 1 80 ? 8.695 -0.32 -15.414 1 89 80 GLU B C 1
ATOM 3077 O O . GLU B 1 80 ? 8.242 -0.576 -14.289 1 89 80 GLU B O 1
ATOM 3082 N N . VAL B 1 81 ? 9.922 -0.216 -15.695 1 90 81 VAL B N 1
ATOM 3083 C CA . VAL B 1 81 ? 10.93 -0.435 -14.664 1 90 81 VAL B CA 1
ATOM 3084 C C . VAL B 1 81 ? 10.781 0.606 -13.562 1 90 81 VAL B C 1
ATOM 3086 O O . VAL B 1 81 ? 10.828 0.274 -12.375 1 90 81 VAL B O 1
ATOM 3089 N N . GLN B 1 82 ? 10.531 1.779 -13.93 1 85.5 82 GLN B N 1
ATOM 3090 C CA . GLN B 1 82 ? 10.422 2.863 -12.961 1 85.5 82 GLN B CA 1
ATOM 3091 C C . GLN B 1 82 ? 9.156 2.715 -12.109 1 85.5 82 GLN B C 1
ATOM 3093 O O . GLN B 1 82 ? 9.188 2.941 -10.898 1 85.5 82 GLN B O 1
ATOM 3098 N N . LEU B 1 83 ? 8.117 2.35 -12.742 1 87.56 83 LEU B N 1
ATOM 3099 C CA . LEU B 1 83 ? 6.848 2.223 -12.031 1 87.56 83 LEU B CA 1
ATOM 3100 C C . LEU B 1 83 ? 6.863 1.013 -11.102 1 87.56 83 LEU B C 1
ATOM 3102 O O . LEU B 1 83 ? 6.449 1.107 -9.945 1 87.56 83 LEU B O 1
ATOM 3106 N N . LEU B 1 84 ? 7.359 -0.064 -11.586 1 90.81 84 LEU B N 1
ATOM 3107 C CA . LEU B 1 84 ? 7.418 -1.275 -10.773 1 90.81 84 LEU B CA 1
ATOM 3108 C C . LEU B 1 84 ? 8.422 -1.121 -9.633 1 90.81 84 LEU B C 1
ATOM 3110 O O . LEU B 1 84 ? 8.219 -1.66 -8.547 1 90.81 84 LEU B O 1
ATOM 3114 N N . GLY B 1 85 ? 9.43 -0.447 -9.938 1 88.94 85 GLY B N 1
ATOM 3115 C CA . GLY B 1 85 ? 10.469 -0.239 -8.938 1 88.94 85 GLY B CA 1
ATOM 3116 C C . GLY B 1 85 ? 9.984 0.53 -7.723 1 88.94 85 GLY B C 1
ATOM 3117 O O . GLY B 1 85 ? 10.578 0.442 -6.645 1 88.94 85 GLY B O 1
ATOM 3118 N N . ARG B 1 86 ? 8.875 1.17 -7.844 1 87.19 86 ARG B N 1
ATOM 3119 C CA . ARG B 1 86 ? 8.352 2.004 -6.766 1 87.19 86 ARG B CA 1
ATOM 3120 C C . ARG B 1 86 ? 7.414 1.209 -5.867 1 87.19 86 ARG B C 1
ATOM 3122 O O . ARG B 1 86 ? 7.09 1.646 -4.762 1 87.19 86 ARG B O 1
ATOM 3129 N N . LEU B 1 87 ? 7.012 0.137 -6.336 1 92.12 87 LEU B N 1
ATOM 3130 C CA . LEU B 1 87 ? 6.004 -0.613 -5.598 1 92.12 87 LEU B CA 1
ATOM 3131 C C . LEU B 1 87 ? 6.617 -1.301 -4.383 1 92.12 87 LEU B C 1
ATOM 3133 O O . LEU B 1 87 ? 7.707 -1.867 -4.469 1 92.12 87 LEU B O 1
ATOM 3137 N N . HIS B 1 88 ? 5.988 -1.122 -3.303 1 93 88 HIS B N 1
ATOM 3138 C CA . HIS B 1 88 ? 6.379 -1.791 -2.066 1 93 88 HIS B CA 1
ATOM 3139 C C . HIS B 1 88 ? 5.156 -2.262 -1.284 1 93 88 HIS B C 1
ATOM 3141 O O . HIS B 1 88 ? 4.352 -1.445 -0.831 1 93 88 HIS B O 1
ATOM 3147 N N . HIS B 1 89 ? 4.973 -3.441 -1.198 1 95.19 89 HIS B N 1
ATOM 3148 C CA . HIS B 1 89 ? 3.898 -4.125 -0.487 1 95.19 89 HIS B CA 1
ATOM 3149 C C . HIS B 1 89 ? 4.285 -5.562 -0.151 1 95.19 89 HIS B C 1
ATOM 3151 O O . HIS B 1 89 ? 4.871 -6.262 -0.979 1 95.19 89 HIS B O 1
ATOM 3157 N N . ARG B 1 90 ? 3.996 -5.965 0.98 1 93.88 90 ARG B N 1
ATOM 3158 C CA . ARG B 1 90 ? 4.527 -7.242 1.453 1 93.88 90 ARG B CA 1
ATOM 3159 C C . ARG B 1 90 ? 3.969 -8.398 0.637 1 93.88 90 ARG B C 1
ATOM 3161 O O . ARG B 1 90 ? 4.512 -9.508 0.672 1 93.88 90 ARG B O 1
ATOM 3168 N N . HIS B 1 91 ? 2.854 -8.227 -0.043 1 96.81 91 HIS B N 1
ATOM 3169 C CA . HIS B 1 91 ? 2.256 -9.289 -0.843 1 96.81 91 HIS B CA 1
ATOM 3170 C C . HIS B 1 91 ? 2.525 -9.078 -2.328 1 96.81 91 HIS B C 1
ATOM 3172 O O . HIS B 1 91 ? 1.79 -9.594 -3.176 1 96.81 91 HIS B O 1
ATOM 3178 N N . LEU B 1 92 ? 3.486 -8.266 -2.662 1 96.69 92 LEU B N 1
ATOM 3179 C CA . LEU B 1 92 ? 4.016 -8.117 -4.012 1 96.69 92 LEU B CA 1
ATOM 3180 C C . LEU B 1 92 ? 5.473 -8.562 -4.082 1 96.69 92 LEU B C 1
ATOM 3182 O O . LEU B 1 92 ? 6.258 -8.266 -3.176 1 96.69 92 LEU B O 1
ATOM 3186 N N . LEU B 1 93 ? 5.746 -9.297 -5.051 1 95.94 93 LEU B N 1
ATOM 3187 C CA . LEU B 1 93 ? 7.152 -9.609 -5.277 1 95.94 93 LEU B CA 1
ATOM 3188 C C . LEU B 1 93 ? 7.914 -8.375 -5.754 1 95.94 93 LEU B C 1
ATOM 3190 O O . LEU B 1 93 ? 7.609 -7.82 -6.812 1 95.94 93 LEU B O 1
ATOM 3194 N N . ALA B 1 94 ? 8.883 -7.961 -5.051 1 92.06 94 ALA B N 1
ATOM 3195 C CA . ALA B 1 94 ? 9.555 -6.684 -5.277 1 92.06 94 ALA B CA 1
ATOM 3196 C C . ALA B 1 94 ? 10.539 -6.777 -6.441 1 92.06 94 ALA B C 1
ATOM 3198 O O . ALA B 1 94 ? 11.219 -7.789 -6.605 1 92.06 94 ALA B O 1
ATOM 3199 N N . LEU B 1 95 ? 10.57 -5.727 -7.195 1 92.5 95 LEU B N 1
ATOM 3200 C CA . LEU B 1 95 ? 11.547 -5.621 -8.266 1 92.5 95 LEU B CA 1
ATOM 3201 C C . LEU B 1 95 ? 12.938 -5.324 -7.711 1 92.5 95 LEU B C 1
ATOM 3203 O O . LEU B 1 95 ? 13.102 -4.395 -6.918 1 92.5 95 LEU B O 1
ATOM 3207 N N . ARG B 1 96 ? 13.898 -6.055 -8.125 1 90.12 96 ARG B N 1
ATOM 3208 C CA . ARG B 1 96 ? 15.266 -5.855 -7.664 1 90.12 96 ARG B CA 1
ATOM 3209 C C . ARG B 1 96 ? 16.094 -5.141 -8.719 1 90.12 96 ARG B C 1
ATOM 3211 O O . ARG B 1 96 ? 17.062 -4.453 -8.391 1 90.12 96 ARG B O 1
ATOM 3218 N N . GLY B 1 97 ? 15.703 -5.359 -9.898 1 92.5 97 GLY B N 1
ATOM 3219 C CA . GLY B 1 97 ? 16.453 -4.738 -10.977 1 92.5 97 GLY B CA 1
ATOM 3220 C C . GLY B 1 97 ? 15.961 -5.129 -12.352 1 92.5 97 GLY B C 1
ATOM 3221 O O . GLY B 1 97 ? 14.859 -5.672 -12.492 1 92.5 97 GLY B O 1
ATOM 3222 N N . PHE B 1 98 ? 16.781 -4.734 -13.336 1 94.88 98 PHE B N 1
ATOM 3223 C CA . PHE B 1 98 ? 16.406 -5.016 -14.711 1 94.88 98 PHE B CA 1
ATOM 3224 C C . PHE B 1 98 ? 17.656 -5.219 -15.578 1 94.88 98 PHE B C 1
ATOM 3226 O O . PHE B 1 98 ? 18.781 -5 -15.125 1 94.88 98 PHE B O 1
ATOM 3233 N N . SER B 1 99 ? 17.484 -5.746 -16.625 1 95.75 99 SER B N 1
ATOM 3234 C CA . SER B 1 99 ? 18.531 -5.902 -17.625 1 95.75 99 SER B CA 1
ATOM 3235 C C . SER B 1 99 ? 18.016 -5.59 -19.031 1 95.75 99 SER B C 1
ATOM 3237 O O . SER B 1 99 ? 16.875 -5.914 -19.359 1 95.75 99 SER B O 1
ATOM 3239 N N . THR B 1 100 ? 18.922 -4.875 -19.641 1 92.69 100 THR B N 1
ATOM 3240 C CA . THR B 1 100 ? 18.656 -4.57 -21.047 1 92.69 100 THR B CA 1
ATOM 3241 C C . THR B 1 100 ? 19.734 -5.176 -21.953 1 92.69 100 THR B C 1
ATOM 3243 O O . THR B 1 100 ? 20.828 -5.477 -21.484 1 92.69 100 THR B O 1
ATOM 3246 N N . GLY B 1 101 ? 19.453 -5.566 -23.141 1 88.88 101 GLY B N 1
ATOM 3247 C CA . GLY B 1 101 ? 20.312 -6.203 -24.125 1 88.88 101 GLY B CA 1
ATOM 3248 C C . GLY B 1 101 ? 19.547 -6.902 -25.219 1 88.88 101 GLY B C 1
ATOM 3249 O O . GLY B 1 101 ? 18.75 -6.273 -25.922 1 88.88 101 GLY B O 1
ATOM 3250 N N . HIS B 1 102 ? 19.828 -8.258 -25.203 1 90.75 102 HIS B N 1
ATOM 3251 C CA . HIS B 1 102 ? 19.125 -9.023 -26.219 1 90.75 102 HIS B CA 1
ATOM 3252 C C . HIS B 1 102 ? 17.625 -9.133 -25.891 1 90.75 102 HIS B C 1
ATOM 3254 O O . HIS B 1 102 ? 16.812 -9.312 -26.797 1 90.75 102 HIS B O 1
ATOM 3260 N N . LYS B 1 103 ? 17.438 -9.078 -24.594 1 93.81 103 LYS B N 1
ATOM 3261 C CA . LYS B 1 103 ? 16.078 -9.148 -24.078 1 93.81 103 LYS B CA 1
ATOM 3262 C C . LYS B 1 103 ? 15.812 -8.062 -23.047 1 93.81 103 LYS B C 1
ATOM 3264 O O . LYS B 1 103 ? 16.75 -7.508 -22.469 1 93.81 103 LYS B O 1
ATOM 3269 N N . ARG B 1 104 ? 14.578 -7.695 -22.875 1 94.94 104 ARG B N 1
ATOM 3270 C CA . ARG B 1 104 ? 14.148 -6.832 -21.766 1 94.94 104 ARG B CA 1
ATOM 3271 C C . ARG B 1 104 ? 13.68 -7.66 -20.578 1 94.94 104 ARG B C 1
ATOM 3273 O O . ARG B 1 104 ? 12.625 -8.289 -20.625 1 94.94 104 ARG B O 1
ATOM 3280 N N . LEU B 1 105 ? 14.492 -7.605 -19.547 1 96.81 105 LEU B N 1
ATOM 3281 C CA . LEU B 1 105 ? 14.281 -8.531 -18.438 1 96.81 105 LEU B CA 1
ATOM 3282 C C . LEU B 1 105 ? 14.07 -7.773 -17.125 1 96.81 105 LEU B C 1
ATOM 3284 O O . LEU B 1 105 ? 14.742 -6.773 -16.875 1 96.81 105 LEU B O 1
ATOM 3288 N N . LEU B 1 106 ? 13.133 -8.211 -16.406 1 95.88 106 LEU B N 1
ATOM 3289 C CA . LEU B 1 106 ? 12.938 -7.762 -15.031 1 95.88 106 LEU B CA 1
ATOM 3290 C C . LEU B 1 106 ? 13.422 -8.812 -14.039 1 95.88 106 LEU B C 1
ATOM 3292 O O . LEU B 1 106 ? 13.117 -10 -14.188 1 95.88 106 LEU B O 1
ATOM 3296 N N . VAL B 1 107 ? 14.188 -8.398 -13.078 1 95.88 107 VAL B N 1
ATOM 3297 C CA . VAL B 1 107 ? 14.672 -9.281 -12.023 1 95.88 107 VAL B CA 1
ATOM 3298 C C . VAL B 1 107 ? 13.953 -8.977 -10.711 1 95.88 107 VAL B C 1
ATOM 3300 O O . VAL B 1 107 ? 14.031 -7.855 -10.203 1 95.88 107 VAL B O 1
ATOM 3303 N N . PHE B 1 108 ? 13.32 -9.977 -10.195 1 95.19 108 PHE B N 1
ATOM 3304 C CA . PHE B 1 108 ? 12.562 -9.805 -8.961 1 95.19 108 PHE B CA 1
ATOM 3305 C C . PHE B 1 108 ? 13.289 -10.438 -7.785 1 95.19 108 PHE B C 1
ATOM 3307 O O . PHE B 1 108 ? 14.375 -11.008 -7.949 1 95.19 108 PHE B O 1
ATOM 3314 N N . ASP B 1 109 ? 12.711 -10.258 -6.57 1 91.94 109 ASP B N 1
ATOM 3315 C CA . ASP B 1 109 ? 13.273 -10.789 -5.328 1 91.94 109 ASP B CA 1
ATOM 3316 C C . ASP B 1 109 ? 13.133 -12.305 -5.27 1 91.94 109 ASP B C 1
ATOM 3318 O O . ASP B 1 109 ? 12.602 -12.922 -6.195 1 91.94 109 ASP B O 1
ATOM 3322 N N . GLU B 1 110 ? 13.625 -12.875 -4.234 1 91.75 110 GLU B N 1
ATOM 3323 C CA . GLU B 1 110 ? 13.602 -14.32 -4.031 1 91.75 110 GLU B CA 1
ATOM 3324 C C . GLU B 1 110 ? 12.164 -14.844 -3.977 1 91.75 110 GLU B C 1
ATOM 3326 O O . GLU B 1 110 ? 11.289 -14.203 -3.402 1 91.75 110 GLU B O 1
ATOM 3331 N N . ILE B 1 111 ? 11.992 -16.016 -4.477 1 91.5 111 ILE B N 1
ATOM 3332 C CA . ILE B 1 111 ? 10.648 -16.578 -4.586 1 91.5 111 ILE B CA 1
ATOM 3333 C C . ILE B 1 111 ? 10.398 -17.531 -3.424 1 91.5 111 ILE B C 1
ATOM 3335 O O . ILE B 1 111 ? 9.281 -18.031 -3.25 1 91.5 111 ILE B O 1
ATOM 3339 N N . GLY B 1 112 ? 11.422 -17.781 -2.611 1 91.69 112 GLY B N 1
ATOM 3340 C CA . GLY B 1 112 ? 11.258 -18.562 -1.398 1 91.69 112 GLY B CA 1
ATOM 3341 C C . GLY B 1 112 ? 10.836 -20 -1.671 1 91.69 112 GLY B C 1
ATOM 3342 O O . GLY B 1 112 ? 11.539 -20.734 -2.365 1 91.69 112 GLY B O 1
ATOM 3343 N N . ASN B 1 113 ? 9.57 -20.359 -1.282 1 92.88 113 ASN B N 1
ATOM 3344 C CA . ASN B 1 113 ? 9.039 -21.719 -1.371 1 92.88 113 ASN B CA 1
ATOM 3345 C C . ASN B 1 113 ? 8.484 -22.016 -2.762 1 92.88 113 ASN B C 1
ATOM 3347 O O . ASN B 1 113 ? 7.988 -23.109 -3.014 1 92.88 113 ASN B O 1
ATOM 3351 N N . GLY B 1 114 ? 8.555 -21.062 -3.678 1 93 114 GLY B N 1
ATOM 3352 C CA . GLY B 1 114 ? 8.07 -21.281 -5.035 1 93 114 GLY B CA 1
ATOM 3353 C C . GLY B 1 114 ? 6.633 -20.844 -5.234 1 93 114 GLY B C 1
ATOM 3354 O O . GLY B 1 114 ? 6.121 -20 -4.488 1 93 114 GLY B O 1
ATOM 3355 N N . SER B 1 115 ? 6.035 -21.359 -6.289 1 93.69 115 SER B N 1
ATOM 3356 C CA . SER B 1 115 ? 4.691 -20.922 -6.66 1 93.69 115 SER B CA 1
ATOM 3357 C C . SER B 1 115 ? 3.633 -21.625 -5.824 1 93.69 115 SER B C 1
ATOM 3359 O O . SER B 1 115 ? 3.838 -22.766 -5.379 1 93.69 115 SER B O 1
ATOM 3361 N N . LEU B 1 116 ? 2.535 -20.953 -5.648 1 95.81 116 LEU B N 1
ATOM 3362 C CA . LEU B 1 116 ? 1.384 -21.562 -4.988 1 95.81 116 LEU B CA 1
ATOM 3363 C C . LEU B 1 116 ? 0.944 -22.828 -5.719 1 95.81 116 LEU B C 1
ATOM 3365 O O . LEU B 1 116 ? 0.578 -23.812 -5.082 1 95.81 116 LEU B O 1
ATOM 3369 N N . ARG B 1 117 ? 1 -22.828 -7.008 1 92.25 117 ARG B N 1
ATOM 3370 C CA . ARG B 1 117 ? 0.634 -23.984 -7.824 1 92.25 117 ARG B CA 1
ATOM 3371 C C . ARG B 1 117 ? 1.439 -25.219 -7.426 1 92.25 117 ARG B C 1
ATOM 3373 O O . ARG B 1 117 ? 0.883 -26.312 -7.277 1 92.25 117 ARG B O 1
ATOM 3380 N N . ASP B 1 118 ? 2.705 -25.016 -7.258 1 89.19 118 ASP B N 1
ATOM 3381 C CA . ASP B 1 118 ? 3.576 -26.125 -6.895 1 89.19 118 ASP B CA 1
ATOM 3382 C C . ASP B 1 118 ? 3.18 -26.719 -5.547 1 89.19 118 ASP B C 1
ATOM 3384 O O . ASP B 1 118 ? 3.256 -27.938 -5.348 1 89.19 118 ASP B O 1
ATOM 3388 N N . HIS B 1 119 ? 2.773 -25.953 -4.625 1 90.88 119 HIS B N 1
ATOM 3389 C CA . HIS B 1 119 ? 2.396 -26.422 -3.295 1 90.88 119 HIS B CA 1
ATOM 3390 C C . HIS B 1 119 ? 1.032 -27.109 -3.314 1 90.88 119 HIS B C 1
ATOM 3392 O O . HIS B 1 119 ? 0.796 -28.047 -2.562 1 90.88 119 HIS B O 1
ATOM 3398 N N . LEU B 1 120 ? 0.206 -26.641 -4.145 1 90.38 120 LEU B N 1
ATOM 3399 C CA . LEU B 1 120 ? -1.13 -27.219 -4.203 1 90.38 120 LEU B CA 1
ATOM 3400 C C . LEU B 1 120 ? -1.119 -28.531 -4.992 1 90.38 120 LEU B C 1
ATOM 3402 O O . LEU B 1 120 ? -1.864 -29.453 -4.672 1 90.38 120 LEU B O 1
ATOM 3406 N N . ASN B 1 121 ? -0.272 -28.609 -6.004 1 85.25 121 ASN B N 1
ATOM 3407 C CA . ASN B 1 121 ? -0.372 -29.734 -6.941 1 85.25 121 ASN B CA 1
ATOM 3408 C C . ASN B 1 121 ? 0.741 -30.75 -6.719 1 85.25 121 ASN B C 1
ATOM 3410 O O . ASN B 1 121 ? 0.703 -31.844 -7.277 1 85.25 121 ASN B O 1
ATOM 3414 N N . ASP B 1 122 ? 1.703 -30.391 -6.035 1 83 122 ASP B N 1
ATOM 3415 C CA . ASP B 1 122 ? 2.795 -31.328 -5.781 1 83 122 ASP B CA 1
ATOM 3416 C C . ASP B 1 122 ? 2.6 -32.062 -4.453 1 83 122 ASP B C 1
ATOM 3418 O O . ASP B 1 122 ? 2.787 -31.469 -3.387 1 83 122 ASP B O 1
ATOM 3422 N N . PRO B 1 123 ? 2.324 -33.375 -4.52 1 76.94 123 PRO B N 1
ATOM 3423 C CA . PRO B 1 123 ? 2.066 -34.125 -3.295 1 76.94 123 PRO B CA 1
ATOM 3424 C C . PRO B 1 123 ? 3.295 -34.25 -2.396 1 76.94 123 PRO B C 1
ATOM 3426 O O . PRO B 1 123 ? 3.174 -34.562 -1.215 1 76.94 123 PRO B O 1
ATOM 3429 N N . LEU B 1 124 ? 4.434 -33.938 -2.9 1 79 124 LEU B N 1
ATOM 3430 C CA . LEU B 1 124 ? 5.66 -34.062 -2.117 1 79 124 LEU B CA 1
ATOM 3431 C C . LEU B 1 124 ? 5.906 -32.812 -1.291 1 79 124 LEU B C 1
ATOM 3433 O O . LEU B 1 124 ? 6.73 -32.812 -0.372 1 79 124 LEU B O 1
ATOM 3437 N N . ARG B 1 125 ? 5.203 -31.844 -1.602 1 80 125 ARG B N 1
ATOM 3438 C CA . ARG B 1 125 ? 5.422 -30.594 -0.886 1 80 125 ARG B CA 1
ATOM 3439 C C . ARG B 1 125 ? 4.531 -30.5 0.347 1 80 125 ARG B C 1
ATOM 3441 O O . ARG B 1 125 ? 3.518 -31.203 0.439 1 80 125 ARG B O 1
ATOM 3448 N N . THR B 1 126 ? 5.043 -29.719 1.275 1 78.81 126 THR B N 1
ATOM 3449 C CA . THR B 1 126 ? 4.285 -29.453 2.496 1 78.81 126 THR B CA 1
ATOM 3450 C C . THR B 1 126 ? 2.902 -28.906 2.166 1 78.81 126 THR B C 1
ATOM 3452 O O . THR B 1 126 ? 2.781 -27.891 1.472 1 78.81 126 THR B O 1
ATOM 3455 N N . PRO B 1 127 ? 1.942 -29.688 2.646 1 85.94 127 PRO B N 1
ATOM 3456 C CA . PRO B 1 127 ? 0.601 -29.156 2.387 1 85.94 127 PRO B CA 1
ATOM 3457 C C . PRO B 1 127 ? 0.319 -27.859 3.139 1 85.94 127 PRO B C 1
ATOM 3459 O O . PRO B 1 127 ? 0.792 -27.688 4.266 1 85.94 127 PRO B O 1
ATOM 3462 N N . LEU B 1 128 ? -0.371 -26.984 2.51 1 93.62 128 LEU B N 1
ATOM 3463 C CA . LEU B 1 128 ? -0.818 -25.75 3.148 1 93.62 128 LEU B CA 1
ATOM 3464 C C . LEU B 1 128 ? -2.029 -26 4.039 1 93.62 128 LEU B C 1
ATOM 3466 O O . LEU B 1 128 ? -3.037 -26.547 3.58 1 93.62 128 LEU B O 1
ATOM 3470 N N . ASN B 1 129 ? -1.906 -25.672 5.293 1 93.31 129 ASN B N 1
ATOM 3471 C CA . ASN B 1 129 ? -3.074 -25.812 6.156 1 93.31 129 ASN B CA 1
ATOM 3472 C C . ASN B 1 129 ? -4.113 -24.734 5.879 1 93.31 129 ASN B C 1
ATOM 3474 O O . ASN B 1 129 ? -3.885 -23.844 5.051 1 93.31 129 ASN B O 1
ATOM 3478 N N . TRP B 1 130 ? -5.262 -24.875 6.52 1 93.62 130 TRP B N 1
ATOM 3479 C CA . TRP B 1 130 ? -6.398 -24.016 6.207 1 93.62 130 TRP B CA 1
ATOM 3480 C C . TRP B 1 130 ? -6.07 -22.547 6.492 1 93.62 130 TRP B C 1
ATOM 3482 O O . TRP B 1 130 ? -6.379 -21.672 5.688 1 93.62 130 TRP B O 1
ATOM 3492 N N . ARG B 1 131 ? -5.449 -22.281 7.57 1 90.31 131 ARG B N 1
ATOM 3493 C CA . ARG B 1 131 ? -5.098 -20.922 7.949 1 90.31 131 ARG B CA 1
ATOM 3494 C C . ARG B 1 131 ? -4.184 -20.281 6.91 1 90.31 131 ARG B C 1
ATOM 3496 O O . ARG B 1 131 ? -4.367 -19.125 6.543 1 90.31 131 ARG B O 1
ATOM 3503 N N . MET B 1 132 ? -3.23 -21.016 6.48 1 93.12 132 MET B N 1
ATOM 3504 C CA . MET B 1 132 ? -2.311 -20.531 5.457 1 93.12 132 MET B CA 1
ATOM 3505 C C . MET B 1 132 ? -3.061 -20.172 4.176 1 93.12 132 MET B C 1
ATOM 3507 O O . MET B 1 132 ? -2.777 -19.156 3.543 1 93.12 132 MET B O 1
ATOM 3511 N N . ARG B 1 133 ? -3.979 -21.031 3.855 1 94.88 133 ARG B N 1
ATOM 3512 C CA . ARG B 1 133 ? -4.758 -20.812 2.641 1 94.88 133 ARG B CA 1
ATOM 3513 C C . ARG B 1 133 ? -5.586 -19.531 2.74 1 94.88 133 ARG B C 1
ATOM 3515 O O . ARG B 1 133 ? -5.652 -18.75 1.786 1 94.88 133 ARG B O 1
ATOM 3522 N N . LEU B 1 134 ? -6.172 -19.312 3.916 1 93.06 134 LEU B N 1
ATOM 3523 C CA . LEU B 1 134 ? -6.922 -18.078 4.156 1 93.06 134 LEU B CA 1
ATOM 3524 C C . LEU B 1 134 ? -6.004 -16.859 4.09 1 93.06 134 LEU B C 1
ATOM 3526 O O . LEU B 1 134 ? -6.367 -15.836 3.502 1 93.06 134 LEU B O 1
ATOM 3530 N N . GLN B 1 135 ? -4.879 -16.984 4.617 1 92.56 135 GLN B N 1
ATOM 3531 C CA . GLN B 1 135 ? -3.908 -15.891 4.629 1 92.56 135 GLN B CA 1
ATOM 3532 C C . GLN B 1 135 ? -3.443 -15.555 3.213 1 92.56 135 GLN B C 1
ATOM 3534 O O . GLN B 1 135 ? -3.256 -14.383 2.877 1 92.56 135 GLN B O 1
ATOM 3539 N N . ILE B 1 136 ? -3.26 -16.531 2.447 1 95.94 136 ILE B N 1
ATOM 3540 C CA . ILE B 1 136 ? -2.848 -16.344 1.062 1 95.94 136 ILE B CA 1
ATOM 3541 C C . ILE B 1 136 ? -3.928 -15.57 0.306 1 95.94 136 ILE B C 1
ATOM 3543 O O . ILE B 1 136 ? -3.637 -14.562 -0.354 1 95.94 136 ILE B O 1
ATOM 3547 N N . ALA B 1 137 ? -5.164 -16.031 0.458 1 95.31 137 ALA B N 1
ATOM 3548 C CA . ALA B 1 137 ? -6.27 -15.352 -0.21 1 95.31 137 ALA B CA 1
ATOM 3549 C C . ALA B 1 137 ? -6.379 -13.898 0.245 1 95.31 137 ALA B C 1
ATOM 3551 O O . ALA B 1 137 ? -6.527 -12.992 -0.579 1 95.31 137 ALA B O 1
ATOM 3552 N N . ALA B 1 138 ? -6.273 -13.656 1.518 1 93.25 138 ALA B N 1
ATOM 3553 C CA . ALA B 1 138 ? -6.367 -12.312 2.08 1 93.25 138 ALA B CA 1
ATOM 3554 C C . ALA B 1 138 ? -5.215 -11.438 1.598 1 93.25 138 ALA B C 1
ATOM 3556 O O . ALA B 1 138 ? -5.41 -10.258 1.284 1 93.25 138 ALA B O 1
ATOM 3557 N N . GLY B 1 139 ? -4.035 -12.008 1.582 1 95 139 GLY B N 1
ATOM 3558 C CA . GLY B 1 139 ? -2.869 -11.273 1.115 1 95 139 GLY B CA 1
ATOM 3559 C C . GLY B 1 139 ? -2.979 -10.844 -0.334 1 95 139 GLY B C 1
ATOM 3560 O O . GLY B 1 139 ? -2.652 -9.703 -0.673 1 95 139 GLY B O 1
ATOM 3561 N N . VAL B 1 140 ? -3.449 -11.719 -1.146 1 96.25 140 VAL B N 1
ATOM 3562 C CA . VAL B 1 140 ? -3.621 -11.406 -2.562 1 96.25 140 VAL B CA 1
ATOM 3563 C C . VAL B 1 140 ? -4.66 -10.297 -2.725 1 96.25 140 VAL B C 1
ATOM 3565 O O . VAL B 1 140 ? -4.457 -9.352 -3.488 1 96.25 140 VAL B O 1
ATOM 3568 N N . ALA B 1 141 ? -5.742 -10.438 -2.012 1 93.75 141 ALA B N 1
ATOM 3569 C CA . ALA B 1 141 ? -6.777 -9.406 -2.066 1 93.75 141 ALA B CA 1
ATOM 3570 C C . ALA B 1 141 ? -6.234 -8.062 -1.593 1 93.75 141 ALA B C 1
ATOM 3572 O O . ALA B 1 141 ? -6.555 -7.016 -2.17 1 93.75 141 ALA B O 1
ATOM 3573 N N . ALA B 1 142 ? -5.461 -8.055 -0.57 1 93.62 142 ALA B N 1
ATOM 3574 C CA . ALA B 1 142 ? -4.848 -6.836 -0.05 1 93.62 142 ALA B CA 1
ATOM 3575 C C . ALA B 1 142 ? -3.953 -6.18 -1.099 1 93.62 142 ALA B C 1
ATOM 3577 O O . ALA B 1 142 ? -4 -4.965 -1.293 1 93.62 142 ALA B O 1
ATOM 3578 N N . ALA B 1 143 ? -3.148 -6.969 -1.724 1 96.25 143 ALA B N 1
ATOM 3579 C CA . ALA B 1 143 ? -2.25 -6.457 -2.756 1 96.25 143 ALA B CA 1
ATOM 3580 C C . ALA B 1 143 ? -3.035 -5.871 -3.926 1 96.25 143 ALA B C 1
ATOM 3582 O O . ALA B 1 143 ? -2.664 -4.832 -4.473 1 96.25 143 ALA B O 1
ATOM 3583 N N . LEU B 1 144 ? -4.059 -6.539 -4.297 1 93 144 LEU B N 1
ATOM 3584 C CA . LEU B 1 144 ? -4.895 -6.055 -5.391 1 93 144 LEU B CA 1
ATOM 3585 C C . LEU B 1 144 ? -5.508 -4.703 -5.047 1 93 144 LEU B C 1
ATOM 3587 O O . LEU B 1 144 ? -5.523 -3.791 -5.879 1 93 144 LEU B O 1
ATOM 3591 N N . GLU B 1 145 ? -6.039 -4.59 -3.883 1 91.44 145 GLU B N 1
ATOM 3592 C CA . GLU B 1 145 ? -6.586 -3.309 -3.443 1 91.44 145 GLU B CA 1
ATOM 3593 C C . GLU B 1 145 ? -5.523 -2.213 -3.496 1 91.44 145 GLU B C 1
ATOM 3595 O O . GLU B 1 145 ? -5.793 -1.105 -3.969 1 91.44 145 GLU B O 1
ATOM 3600 N N . TYR B 1 146 ? -4.402 -2.516 -3.018 1 94.62 146 TYR B N 1
ATOM 3601 C CA . TYR B 1 146 ? -3.289 -1.571 -3.029 1 94.62 146 TYR B CA 1
ATOM 3602 C C . TYR B 1 146 ? -2.977 -1.116 -4.449 1 94.62 146 TYR B C 1
ATOM 3604 O O . TYR B 1 146 ? -2.895 0.084 -4.719 1 94.62 146 TYR B O 1
ATOM 3612 N N . LEU B 1 147 ? -2.795 -2.025 -5.344 1 93.56 147 LEU B N 1
ATOM 3613 C CA . LEU B 1 147 ? -2.396 -1.746 -6.719 1 93.56 147 LEU B CA 1
ATOM 3614 C C . LEU B 1 147 ? -3.447 -0.897 -7.43 1 93.56 147 LEU B C 1
ATOM 3616 O O . LEU B 1 147 ? -3.107 -0.005 -8.211 1 93.56 147 LEU B O 1
ATOM 3620 N N . LEU B 1 148 ? -4.648 -1.126 -7.137 1 89 148 LEU B N 1
ATOM 3621 C CA . LEU B 1 148 ? -5.723 -0.49 -7.891 1 89 148 LEU B CA 1
ATOM 3622 C C . LEU B 1 148 ? -6.129 0.833 -7.25 1 89 148 LEU B C 1
ATOM 3624 O O . LEU B 1 148 ? -6.535 1.765 -7.945 1 89 148 LEU B O 1
ATOM 3628 N N . LEU B 1 149 ? -5.98 0.932 -5.926 1 88.31 149 LEU B N 1
ATOM 3629 C CA . LEU B 1 149 ? -6.605 2.074 -5.27 1 88.31 149 LEU B CA 1
ATOM 3630 C C . LEU B 1 149 ? -5.555 2.984 -4.645 1 88.31 149 LEU B C 1
ATOM 3632 O O . LEU B 1 149 ? -5.824 4.156 -4.367 1 88.31 149 LEU B O 1
ATOM 3636 N N . PHE B 1 150 ? -4.316 2.475 -4.449 1 92.75 150 PHE B N 1
ATOM 3637 C CA . PHE B 1 150 ? -3.459 3.287 -3.598 1 92.75 150 PHE B CA 1
ATOM 3638 C C . PHE B 1 150 ? -2.117 3.549 -4.27 1 92.75 150 PHE B C 1
ATOM 3640 O O . PHE B 1 150 ? -1.258 4.234 -3.711 1 92.75 150 PHE B O 1
ATOM 3647 N N . THR B 1 151 ? -1.917 3.014 -5.398 1 92.38 151 THR B N 1
ATOM 3648 C CA . THR B 1 151 ? -0.74 3.371 -6.184 1 92.38 151 THR B CA 1
ATOM 3649 C C . THR B 1 151 ? -1.071 4.477 -7.184 1 92.38 151 THR B C 1
ATOM 3651 O O . THR B 1 151 ? -2.211 4.59 -7.637 1 92.38 151 THR B O 1
ATOM 3654 N N . ASP B 1 152 ? -0.12 5.301 -7.453 1 86.75 152 ASP B N 1
ATOM 3655 C CA . ASP B 1 152 ? -0.248 6.348 -8.469 1 86.75 152 ASP B CA 1
ATOM 3656 C C . ASP B 1 152 ? 0.902 6.285 -9.469 1 86.75 152 ASP B C 1
ATOM 3658 O O . ASP B 1 152 ? 2.049 6.574 -9.125 1 86.75 152 ASP B O 1
ATOM 3662 N N . PRO B 1 153 ? 0.669 5.855 -10.75 1 86.75 153 PRO B N 1
ATOM 3663 C CA . PRO B 1 153 ? -0.646 5.465 -11.266 1 86.75 153 PRO B CA 1
ATOM 3664 C C . PRO B 1 153 ? -1.096 4.098 -10.758 1 86.75 153 PRO B C 1
ATOM 3666 O O . PRO B 1 153 ? -0.274 3.309 -10.281 1 86.75 153 PRO B O 1
ATOM 3669 N N . PRO B 1 154 ? -2.455 3.859 -10.844 1 88.19 154 PRO B N 1
ATOM 3670 C CA . PRO B 1 154 ? -2.912 2.492 -10.586 1 88.19 154 PRO B CA 1
ATOM 3671 C C . PRO B 1 154 ? -2.346 1.48 -11.578 1 88.19 154 PRO B C 1
ATOM 3673 O O . PRO B 1 154 ? -2.189 1.791 -12.758 1 88.19 154 PRO B O 1
ATOM 3676 N N . MET B 1 155 ? -2.008 0.313 -11.031 1 87.69 155 MET B N 1
ATOM 3677 C CA . MET B 1 155 ? -1.483 -0.751 -11.883 1 87.69 155 MET B CA 1
ATOM 3678 C C . MET B 1 155 ? -2.615 -1.502 -12.578 1 87.69 155 MET B C 1
ATOM 3680 O O . MET B 1 155 ? -3.484 -2.072 -11.914 1 87.69 155 MET B O 1
ATOM 3684 N N . CYS B 1 156 ? -2.574 -1.522 -13.867 1 78.31 156 CYS B N 1
ATOM 3685 C CA . CYS B 1 156 ? -3.748 -1.96 -14.617 1 78.31 156 CYS B CA 1
ATOM 3686 C C . CYS B 1 156 ? -3.568 -3.385 -15.125 1 78.31 156 CYS B C 1
ATOM 3688 O O . CYS B 1 156 ? -4.5 -3.969 -15.688 1 78.31 156 CYS B O 1
ATOM 3690 N N . HIS B 1 157 ? -2.432 -3.908 -15.062 1 86.25 157 HIS B N 1
ATOM 3691 C CA . HIS B 1 157 ? -2.201 -5.273 -15.516 1 86.25 157 HIS B CA 1
ATOM 3692 C C . HIS B 1 157 ? -1.751 -6.168 -14.367 1 86.25 157 HIS B C 1
ATOM 3694 O O . HIS B 1 157 ? -0.6 -6.094 -13.93 1 86.25 157 HIS B O 1
ATOM 3700 N N . VAL B 1 158 ? -2.662 -6.852 -13.852 1 90.88 158 VAL B N 1
ATOM 3701 C CA . VAL B 1 158 ? -2.371 -7.812 -12.797 1 90.88 158 VAL B CA 1
ATOM 3702 C C . VAL B 1 158 ? -2.951 -9.18 -13.164 1 90.88 158 VAL B C 1
ATOM 3704 O O . VAL B 1 158 ? -4.129 -9.289 -13.508 1 90.88 158 VAL B O 1
ATOM 3707 N N . SER B 1 159 ? -2.141 -10.141 -13.148 1 90.88 159 SER B N 1
ATOM 3708 C CA . SER B 1 159 ? -2.582 -11.516 -13.391 1 90.88 159 SER B CA 1
ATOM 3709 C C . SER B 1 159 ? -2.541 -12.336 -12.109 1 90.88 159 SER B C 1
ATOM 3711 O O . SER B 1 159 ? -1.484 -12.484 -11.492 1 90.88 159 SER B O 1
ATOM 3713 N N . ILE B 1 160 ? -3.711 -12.867 -11.766 1 93.31 160 ILE B N 1
ATOM 3714 C CA . ILE B 1 160 ? -3.822 -13.656 -10.539 1 93.31 160 ILE B CA 1
ATOM 3715 C C . ILE B 1 160 ? -4.098 -15.117 -10.891 1 93.31 160 ILE B C 1
ATOM 3717 O O . ILE B 1 160 ? -5.094 -15.422 -11.547 1 93.31 160 ILE B O 1
ATOM 3721 N N . SER B 1 161 ? -3.234 -15.938 -10.539 1 93 161 SER B N 1
ATOM 3722 C CA . SER B 1 161 ? -3.355 -17.391 -10.625 1 93 161 SER B CA 1
ATOM 3723 C C . SER B 1 161 ? -2.414 -18.094 -9.648 1 93 161 SER B C 1
ATOM 3725 O O . SER B 1 161 ? -1.535 -17.453 -9.07 1 93 161 SER B O 1
ATOM 3727 N N . SER B 1 162 ? -2.668 -19.375 -9.445 1 94.69 162 SER B N 1
ATOM 3728 C CA . SER B 1 162 ? -1.8 -20.109 -8.531 1 94.69 162 SER B CA 1
ATOM 3729 C C . SER B 1 162 ? -0.364 -20.156 -9.047 1 94.69 162 SER B C 1
ATOM 3731 O O . SER B 1 162 ? 0.576 -20.312 -8.258 1 94.69 162 SER B O 1
ATOM 3733 N N . SER B 1 163 ? -0.145 -19.922 -10.375 1 93.12 163 SER B N 1
ATOM 3734 C CA . SER B 1 163 ? 1.199 -19.938 -10.945 1 93.12 163 SER B CA 1
ATOM 3735 C C . SER B 1 163 ? 1.901 -18.594 -10.75 1 93.12 163 SER B C 1
ATOM 3737 O O . SER B 1 163 ? 3.131 -18.531 -10.695 1 93.12 163 SER B O 1
ATOM 3739 N N . THR B 1 164 ? 1.151 -17.547 -10.648 1 94.75 164 THR B N 1
ATOM 3740 C CA . THR B 1 164 ? 1.742 -16.219 -10.578 1 94.75 164 THR B CA 1
ATOM 3741 C C . THR B 1 164 ? 1.892 -15.758 -9.133 1 94.75 164 THR B C 1
ATOM 3743 O O . THR B 1 164 ? 2.451 -14.695 -8.859 1 94.75 164 THR B O 1
ATOM 3746 N N . ILE B 1 165 ? 1.389 -16.531 -8.211 1 96.81 165 ILE B N 1
ATOM 3747 C CA . ILE B 1 165 ? 1.55 -16.25 -6.785 1 96.81 165 ILE B CA 1
ATOM 3748 C C . ILE B 1 165 ? 2.729 -17.047 -6.23 1 96.81 165 ILE B C 1
ATOM 3750 O O . ILE B 1 165 ? 2.732 -18.281 -6.281 1 96.81 165 ILE B O 1
ATOM 3754 N N . MET B 1 166 ? 3.717 -16.312 -5.715 1 96.94 166 MET B N 1
ATOM 3755 C CA . MET B 1 166 ? 4.863 -16.938 -5.066 1 96.94 166 MET B CA 1
ATOM 3756 C C . MET B 1 166 ? 4.703 -16.938 -3.549 1 96.94 166 MET B C 1
ATOM 3758 O O . MET B 1 166 ? 4.102 -16.016 -2.99 1 96.94 166 MET B O 1
ATOM 3762 N N . LEU B 1 167 ? 5.176 -17.953 -2.957 1 96.25 167 LEU B N 1
ATOM 3763 C CA . LEU B 1 167 ? 5.188 -18.031 -1.5 1 96.25 167 LEU B CA 1
ATOM 3764 C C . LEU B 1 167 ? 6.605 -17.875 -0.959 1 96.25 167 LEU B C 1
ATOM 3766 O O . LEU B 1 167 ? 7.484 -18.672 -1.266 1 96.25 167 LEU B O 1
ATOM 3770 N N . ASP B 1 168 ? 6.801 -16.828 -0.167 1 92.62 168 ASP B N 1
ATOM 3771 C CA . ASP B 1 168 ? 8.141 -16.609 0.361 1 92.62 168 ASP B CA 1
ATOM 3772 C C . ASP B 1 168 ? 8.492 -17.625 1.436 1 92.62 168 ASP B C 1
ATOM 3774 O O . ASP B 1 168 ? 7.785 -18.641 1.592 1 92.62 168 ASP B O 1
ATOM 3778 N N . GLU B 1 169 ? 9.578 -17.469 2.193 1 88.88 169 GLU B N 1
ATOM 3779 C CA . GLU B 1 169 ? 10.086 -18.438 3.16 1 88.88 169 GLU B CA 1
ATOM 3780 C C . GLU B 1 169 ? 9.078 -18.656 4.289 1 88.88 169 GLU B C 1
ATOM 3782 O O . GLU B 1 169 ? 9.023 -19.75 4.867 1 88.88 169 GLU B O 1
ATOM 3787 N N . ASN B 1 170 ? 8.25 -17.672 4.562 1 88.5 170 ASN B N 1
ATOM 3788 C CA . ASN B 1 170 ? 7.246 -17.781 5.617 1 88.5 170 ASN B CA 1
ATOM 3789 C C . ASN B 1 170 ? 5.863 -18.062 5.043 1 88.5 170 ASN B C 1
ATOM 3791 O O . ASN B 1 170 ? 4.852 -17.875 5.723 1 88.5 170 ASN B O 1
ATOM 3795 N N . PHE B 1 171 ? 5.777 -18.359 3.77 1 93.5 171 PHE B N 1
ATOM 3796 C CA . PHE B 1 171 ? 4.57 -18.734 3.045 1 93.5 171 PHE B CA 1
ATOM 3797 C C . PHE B 1 171 ? 3.641 -17.531 2.885 1 93.5 171 PHE B C 1
ATOM 3799 O O . PHE B 1 171 ? 2.426 -17.688 2.754 1 93.5 171 PHE B O 1
ATOM 3806 N N . THR B 1 172 ? 4.293 -16.359 2.967 1 93.62 172 THR B N 1
ATOM 3807 C CA . THR B 1 172 ? 3.555 -15.156 2.609 1 93.62 172 THR B CA 1
ATOM 3808 C C . THR B 1 172 ? 3.381 -15.055 1.097 1 93.62 172 THR B C 1
ATOM 3810 O O . THR B 1 172 ? 4.355 -15.164 0.347 1 93.62 172 THR B O 1
ATOM 3813 N N . ALA B 1 173 ? 2.139 -14.883 0.69 1 96.94 173 ALA B N 1
ATOM 3814 C CA . ALA B 1 173 ? 1.838 -14.828 -0.738 1 96.94 173 ALA B CA 1
ATOM 3815 C C . ALA B 1 173 ? 2.338 -13.523 -1.357 1 96.94 173 ALA B C 1
ATOM 3817 O O . ALA B 1 173 ? 2.158 -12.445 -0.784 1 96.94 173 ALA B O 1
ATOM 3818 N N . LYS B 1 174 ? 2.959 -13.617 -2.484 1 97.75 174 LYS B N 1
ATOM 3819 C CA . LYS B 1 174 ? 3.443 -12.477 -3.25 1 97.75 174 LYS B CA 1
ATOM 3820 C C . LYS B 1 174 ? 2.994 -12.555 -4.707 1 97.75 174 LYS B C 1
ATOM 3822 O O . LYS B 1 174 ? 3.299 -13.523 -5.402 1 97.75 174 LYS B O 1
ATOM 3827 N N . ILE B 1 175 ? 2.293 -11.547 -5.168 1 97.12 175 ILE B N 1
ATOM 3828 C CA . ILE B 1 175 ? 1.925 -11.477 -6.578 1 97.12 175 ILE B CA 1
ATOM 3829 C C . ILE B 1 175 ? 3.154 -11.133 -7.414 1 97.12 175 ILE B C 1
ATOM 3831 O O . ILE B 1 175 ? 3.887 -10.195 -7.094 1 97.12 175 ILE B O 1
ATOM 3835 N N . SER B 1 176 ? 3.373 -11.867 -8.492 1 96.38 176 SER B N 1
ATOM 3836 C CA . SER B 1 176 ? 4.605 -11.68 -9.25 1 96.38 176 SER B CA 1
ATOM 3837 C C . SER B 1 176 ? 4.32 -11.133 -10.641 1 96.38 176 SER B C 1
ATOM 3839 O O . SER B 1 176 ? 5.23 -10.68 -11.336 1 96.38 176 SER B O 1
ATOM 3841 N N . ASP B 1 177 ? 3.088 -11.18 -11.086 1 93.81 177 ASP B N 1
ATOM 3842 C CA . ASP B 1 177 ? 2.756 -10.727 -12.43 1 93.81 177 ASP B CA 1
ATOM 3843 C C . ASP B 1 177 ? 1.954 -9.422 -12.391 1 93.81 177 ASP B C 1
ATOM 3845 O O . ASP B 1 177 ? 0.742 -9.43 -12.617 1 93.81 177 ASP B O 1
ATOM 3849 N N . VAL B 1 178 ? 2.613 -8.375 -12.203 1 93.81 178 VAL B N 1
ATOM 3850 C CA . VAL B 1 178 ? 2.051 -7.027 -12.141 1 93.81 178 VAL B CA 1
ATOM 3851 C C . VAL B 1 178 ? 2.744 -6.133 -13.164 1 93.81 178 VAL B C 1
ATOM 3853 O O . VAL B 1 178 ? 3.947 -6.266 -13.406 1 93.81 178 VAL B O 1
ATOM 3856 N N . GLY B 1 179 ? 1.993 -5.227 -13.766 1 88.56 179 GLY B N 1
ATOM 3857 C CA . GLY B 1 179 ? 2.572 -4.258 -14.688 1 88.56 179 GLY B CA 1
ATOM 3858 C C . GLY B 1 179 ? 1.643 -3.1 -14.992 1 88.56 179 GLY B C 1
ATOM 3859 O O . GLY B 1 179 ? 0.45 -3.156 -14.688 1 88.56 179 GLY B O 1
ATOM 3860 N N . PHE B 1 180 ? 2.234 -2.049 -15.414 1 81.19 180 PHE B N 1
ATOM 3861 C CA . PHE B 1 180 ? 1.474 -0.952 -16 1 81.19 180 PHE B CA 1
ATOM 3862 C C . PHE B 1 180 ? 1.356 -1.122 -17.516 1 81.19 180 PHE B C 1
ATOM 3864 O O . PHE B 1 180 ? 0.263 -1.015 -18.078 1 81.19 180 PHE B O 1
ATOM 3871 N N . LEU B 1 181 ? 2.369 -1.698 -18.203 1 61.69 181 LEU B N 1
ATOM 3872 C CA . LEU B 1 181 ? 2.555 -2.203 -19.562 1 61.69 181 LEU B CA 1
ATOM 3873 C C . LEU B 1 181 ? 2.029 -1.208 -20.594 1 61.69 181 LEU B C 1
ATOM 3875 O O . LEU B 1 181 ? 1.57 -1.604 -21.656 1 61.69 181 LEU B O 1
ATOM 3879 N N . CYS B 1 182 ? 1.657 0.107 -20.234 1 58.91 182 CYS B N 1
ATOM 3880 C CA . CYS B 1 182 ? 1.205 1.068 -21.234 1 58.91 182 CYS B CA 1
ATOM 3881 C C . CYS B 1 182 ? 2.318 2.041 -21.609 1 58.91 182 CYS B C 1
ATOM 3883 O O . CYS B 1 182 ? 3.15 2.385 -20.766 1 58.91 182 CYS B O 1
ATOM 3885 N N . SER B 1 183 ? 2.727 2.068 -22.953 1 49.44 183 SER B N 1
ATOM 3886 C CA . SER B 1 183 ? 3.719 2.975 -23.516 1 49.44 183 SER B CA 1
ATOM 3887 C C . SER B 1 183 ? 3.109 4.34 -23.828 1 49.44 183 SER B C 1
ATOM 3889 O O . SER B 1 183 ? 1.89 4.465 -23.969 1 49.44 183 SER B O 1
ATOM 3891 N N . PRO B 1 184 ? 3.99 5.406 -23.734 1 48.19 184 PRO B N 1
ATOM 3892 C CA . PRO B 1 184 ? 3.531 6.695 -24.266 1 48.19 184 PRO B CA 1
ATOM 3893 C C . PRO B 1 184 ? 2.76 6.555 -25.578 1 48.19 184 PRO B C 1
ATOM 3895 O O . PRO B 1 184 ? 1.822 7.316 -25.828 1 48.19 184 PRO B O 1
ATOM 3898 N N . VAL B 1 185 ? 3.324 5.703 -26.5 1 45.28 185 VAL B N 1
ATOM 3899 C CA . VAL B 1 185 ? 2.697 5.555 -27.812 1 45.28 185 VAL B CA 1
ATOM 3900 C C . VAL B 1 185 ? 1.359 4.836 -27.672 1 45.28 185 VAL B C 1
ATOM 3902 O O . VAL B 1 185 ? 0.38 5.191 -28.328 1 45.28 185 VAL B O 1
ATOM 3905 N N . THR B 1 186 ? 1.351 3.842 -26.844 1 53.5 186 THR B N 1
ATOM 3906 C CA . THR B 1 186 ? 0.148 3.039 -26.656 1 53.5 186 THR B CA 1
ATOM 3907 C C . THR B 1 186 ? -0.74 3.637 -25.578 1 53.5 186 THR B C 1
ATOM 3909 O O . THR B 1 186 ? -1.869 3.188 -25.375 1 53.5 186 THR B O 1
ATOM 3912 N N . ILE B 1 187 ? -0.159 4.664 -25.031 1 57.94 187 ILE B N 1
ATOM 3913 C CA . ILE B 1 187 ? -0.866 5.434 -24.016 1 57.94 187 ILE B CA 1
ATOM 3914 C C . ILE B 1 187 ? -2.156 6.004 -24.609 1 57.94 187 ILE B C 1
ATOM 3916 O O . ILE B 1 187 ? -3.205 5.977 -23.953 1 57.94 187 ILE B O 1
ATOM 3920 N N . GLY B 1 188 ? -1.899 6.262 -25.859 1 59.81 188 GLY B N 1
ATOM 3921 C CA . GLY B 1 188 ? -3.074 6.863 -26.469 1 59.81 188 GLY B CA 1
ATOM 3922 C C . GLY B 1 188 ? -4.242 5.902 -26.594 1 59.81 188 GLY B C 1
ATOM 3923 O O . GLY B 1 188 ? -5.375 6.246 -26.25 1 59.81 188 GLY B O 1
ATOM 3924 N N . SER B 1 189 ? -3.877 4.727 -27.062 1 66.62 189 SER B N 1
ATOM 3925 C CA . SER B 1 189 ? -4.953 3.762 -27.266 1 66.62 189 SER B CA 1
ATOM 3926 C C . SER B 1 189 ? -5.531 3.297 -25.922 1 66.62 189 SER B C 1
ATOM 3928 O O . SER B 1 189 ? -6.754 3.225 -25.766 1 66.62 189 SER B O 1
ATOM 3930 N N . TYR B 1 190 ? -4.645 3.053 -25.031 1 68.19 190 TYR B N 1
ATOM 3931 C CA . TYR B 1 190 ? -5.121 2.621 -23.719 1 68.19 190 TYR B CA 1
ATOM 3932 C C . TYR B 1 190 ? -5.871 3.744 -23.016 1 68.19 190 TYR B C 1
ATOM 3934 O O . TYR B 1 190 ? -6.891 3.504 -22.359 1 68.19 190 TYR B O 1
ATOM 3942 N N . GLN B 1 191 ? -5.324 4.867 -23.203 1 72.62 191 GLN B N 1
ATOM 3943 C CA . GLN B 1 191 ? -6.012 6.023 -22.641 1 72.62 191 GLN B CA 1
ATOM 3944 C C . GLN B 1 191 ? -7.418 6.164 -23.219 1 72.62 191 GLN B C 1
ATOM 3946 O O . GLN B 1 191 ? -8.375 6.41 -22.484 1 72.62 191 GLN B O 1
ATOM 3951 N N . GLU B 1 192 ? -7.473 5.941 -24.469 1 77.75 192 GLU B N 1
ATOM 3952 C CA . GLU B 1 192 ? -8.773 6.051 -25.125 1 77.75 192 GLU B CA 1
ATOM 3953 C C . GLU B 1 192 ? -9.711 4.93 -24.688 1 77.75 192 GLU B C 1
ATOM 3955 O O . GLU B 1 192 ? -10.883 5.172 -24.422 1 77.75 192 GLU B O 1
ATOM 3960 N N . ALA B 1 193 ? -9.141 3.812 -24.625 1 76.12 193 ALA B N 1
ATOM 3961 C CA . ALA B 1 193 ? -9.953 2.67 -24.219 1 76.12 193 ALA B CA 1
ATOM 3962 C C . ALA B 1 193 ? -10.445 2.84 -22.781 1 76.12 193 ALA B C 1
ATOM 3964 O O . ALA B 1 193 ? -11.562 2.443 -22.453 1 76.12 193 ALA B O 1
ATOM 3965 N N . SER B 1 194 ? -9.688 3.457 -21.984 1 76.38 194 SER B N 1
ATOM 3966 C CA . SER B 1 194 ? -9.992 3.592 -20.562 1 76.38 194 SER B CA 1
ATOM 3967 C C . SER B 1 194 ? -11.133 4.582 -20.344 1 76.38 194 SER B C 1
ATOM 3969 O O . SER B 1 194 ? -11.703 4.633 -19.25 1 76.38 194 SER B O 1
ATOM 3971 N N . LYS B 1 195 ? -11.477 5.234 -21.375 1 78.75 195 LYS B N 1
ATOM 3972 C CA . LYS B 1 195 ? -12.609 6.152 -21.281 1 78.75 195 LYS B CA 1
ATOM 3973 C C . LYS B 1 195 ? -13.93 5.398 -21.344 1 78.75 195 LYS B C 1
ATOM 3975 O O . LYS B 1 195 ? -14.969 5.926 -20.938 1 78.75 195 LYS B O 1
ATOM 3980 N N . SER B 1 196 ? -13.742 4.172 -21.828 1 80.25 196 SER B N 1
ATOM 3981 C CA . SER B 1 196 ? -14.938 3.344 -21.984 1 80.25 196 SER B CA 1
ATOM 3982 C C . SER B 1 196 ? -15.289 2.641 -20.672 1 80.25 196 SER B C 1
ATOM 3984 O O . SER B 1 196 ? -14.453 1.937 -20.094 1 80.25 196 SER B O 1
ATOM 3986 N N . ASP B 1 197 ? -16.469 2.797 -20.312 1 78.5 197 ASP B N 1
ATOM 3987 C CA . ASP B 1 197 ? -16.969 2.127 -19.109 1 78.5 197 ASP B CA 1
ATOM 3988 C C . ASP B 1 197 ? -16.859 0.609 -19.25 1 78.5 197 ASP B C 1
ATOM 3990 O O . ASP B 1 197 ? -16.422 -0.073 -18.328 1 78.5 197 ASP B O 1
ATOM 3994 N N . ASP B 1 198 ? -17.188 0.258 -20.391 1 79.56 198 ASP B N 1
ATOM 3995 C CA . ASP B 1 198 ? -17.203 -1.182 -20.625 1 79.56 198 ASP B CA 1
ATOM 3996 C C . ASP B 1 198 ? -15.797 -1.771 -20.531 1 79.56 198 ASP B C 1
ATOM 3998 O O . ASP B 1 198 ? -15.617 -2.859 -19.969 1 79.56 198 ASP B O 1
ATOM 4002 N N . TYR B 1 199 ? -14.938 -1.089 -21.016 1 82.56 199 TYR B N 1
ATOM 4003 C CA . TYR B 1 199 ? -13.562 -1.573 -21 1 82.56 199 TYR B CA 1
ATOM 4004 C C . TYR B 1 199 ? -13.047 -1.679 -19.562 1 82.56 199 TYR B C 1
ATOM 4006 O O . TYR B 1 199 ? -12.445 -2.686 -19.188 1 82.56 199 TYR B O 1
ATOM 4014 N N . MET B 1 200 ? -13.266 -0.667 -18.797 1 81.62 200 MET B N 1
ATOM 4015 C CA . MET B 1 200 ? -12.805 -0.645 -17.422 1 81.62 200 MET B CA 1
ATOM 4016 C C . MET B 1 200 ? -13.523 -1.704 -16.578 1 81.62 200 MET B C 1
ATOM 4018 O O . MET B 1 200 ? -12.906 -2.357 -15.742 1 81.62 200 MET B O 1
ATOM 4022 N N . ASP B 1 201 ? -14.711 -1.837 -16.875 1 82 201 ASP B N 1
ATOM 4023 C CA . ASP B 1 201 ? -15.484 -2.871 -16.188 1 82 201 ASP B CA 1
ATOM 4024 C C . ASP B 1 201 ? -14.93 -4.262 -16.5 1 82 201 ASP B C 1
ATOM 4026 O O . ASP B 1 201 ? -14.789 -5.09 -15.602 1 82 201 ASP B O 1
ATOM 4030 N N . GLN B 1 202 ? -14.711 -4.469 -17.719 1 83.5 202 GLN B N 1
ATOM 4031 C CA . GLN B 1 202 ? -14.188 -5.77 -18.125 1 83.5 202 GLN B CA 1
ATOM 4032 C C . GLN B 1 202 ? -12.828 -6.039 -17.484 1 83.5 202 GLN B C 1
ATOM 4034 O O . GLN B 1 202 ? -12.547 -7.164 -17.062 1 83.5 202 GLN B O 1
ATOM 4039 N N . LYS B 1 203 ? -12.039 -5.062 -17.453 1 83.62 203 LYS B N 1
ATOM 4040 C CA . LYS B 1 203 ? -10.703 -5.188 -16.875 1 83.62 203 LYS B CA 1
ATOM 4041 C C . LYS B 1 203 ? -10.781 -5.535 -15.391 1 83.62 203 LYS B C 1
ATOM 4043 O O . LYS B 1 203 ? -10.078 -6.434 -14.922 1 83.62 203 LYS B O 1
ATOM 4048 N N . CYS B 1 204 ? -11.562 -4.828 -14.719 1 84.81 204 CYS B N 1
ATOM 4049 C CA . CYS B 1 204 ? -11.727 -5.062 -13.289 1 84.81 204 CYS B CA 1
ATOM 4050 C C . CYS B 1 204 ? -12.406 -6.402 -13.031 1 84.81 204 CYS B C 1
ATOM 4052 O O . CYS B 1 204 ? -12.062 -7.109 -12.086 1 84.81 204 CYS B O 1
ATOM 4054 N N . ALA B 1 205 ? -13.359 -6.656 -13.867 1 87.31 205 ALA B N 1
ATOM 4055 C CA . ALA B 1 205 ? -14.078 -7.922 -13.75 1 87.31 205 ALA B CA 1
ATOM 4056 C C . ALA B 1 205 ? -13.133 -9.109 -13.914 1 87.31 205 ALA B C 1
ATOM 4058 O O . ALA B 1 205 ? -13.289 -10.133 -13.242 1 87.31 205 ALA B O 1
ATOM 4059 N N . LYS B 1 206 ? -12.242 -9.023 -14.75 1 88.25 206 LYS B N 1
ATOM 4060 C CA . LYS B 1 206 ? -11.281 -10.094 -14.984 1 88.25 206 LYS B CA 1
ATOM 4061 C C . LYS B 1 206 ? -10.461 -10.375 -13.727 1 88.25 206 LYS B C 1
ATOM 4063 O O . LYS B 1 206 ? -10.227 -11.539 -13.383 1 88.25 206 LYS B O 1
ATOM 4068 N N . MET B 1 207 ? -10.016 -9.352 -13.094 1 89.5 207 MET B N 1
ATOM 4069 C CA . MET B 1 207 ? -9.227 -9.508 -11.875 1 89.5 207 MET B CA 1
ATOM 4070 C C . MET B 1 207 ? -10.055 -10.148 -10.766 1 89.5 207 MET B C 1
ATOM 4072 O O . MET B 1 207 ? -9.562 -11.008 -10.039 1 89.5 207 MET B O 1
ATOM 4076 N N . ILE B 1 208 ? -11.289 -9.703 -10.711 1 90.19 208 ILE B N 1
ATOM 4077 C CA . ILE B 1 208 ? -12.203 -10.25 -9.711 1 90.19 208 ILE B CA 1
ATOM 4078 C C . ILE B 1 208 ? -12.461 -11.727 -10.008 1 90.19 208 ILE B C 1
ATOM 4080 O O . ILE B 1 208 ? -12.445 -12.562 -9.102 1 90.19 208 ILE B O 1
ATOM 4084 N N . TYR B 1 209 ? -12.656 -11.992 -11.242 1 91.25 209 TYR B N 1
ATOM 4085 C CA . TYR B 1 209 ? -12.844 -13.367 -11.688 1 91.25 209 TYR B CA 1
ATOM 4086 C C . TYR B 1 209 ? -11.648 -14.234 -11.312 1 91.25 209 TYR B C 1
ATOM 4088 O O . TYR B 1 209 ? -11.82 -15.328 -10.773 1 91.25 209 TYR B O 1
ATOM 4096 N N . GLN B 1 210 ? -10.523 -13.781 -11.609 1 92.56 210 GLN B N 1
ATOM 4097 C CA . GLN B 1 210 ? -9.297 -14.531 -11.328 1 92.56 210 GLN B CA 1
ATOM 4098 C C . GLN B 1 210 ? -9.141 -14.773 -9.828 1 92.56 210 GLN B C 1
ATOM 4100 O O . GLN B 1 210 ? -8.672 -15.836 -9.414 1 92.56 210 GLN B O 1
ATOM 4105 N N . LEU B 1 211 ? -9.477 -13.789 -9.031 1 93.5 211 LEU B N 1
ATOM 4106 C CA . LEU B 1 211 ? -9.438 -13.953 -7.586 1 93.5 211 LEU B CA 1
ATOM 4107 C C . LEU B 1 211 ? -10.391 -15.062 -7.145 1 93.5 211 LEU B C 1
ATOM 4109 O O . LEU B 1 211 ? -10.055 -15.859 -6.27 1 93.5 211 LEU B O 1
ATOM 4113 N N . GLY B 1 212 ? -11.547 -15.094 -7.715 1 93.38 212 GLY B N 1
ATOM 4114 C CA . GLY B 1 212 ? -12.492 -16.156 -7.434 1 93.38 212 GLY B CA 1
ATOM 4115 C C . GLY B 1 212 ? -11.945 -17.531 -7.766 1 93.38 212 GLY B C 1
ATOM 4116 O O . GLY B 1 212 ? -12.086 -18.469 -6.977 1 93.38 212 GLY B O 1
ATOM 4117 N N . VAL B 1 213 ? -11.344 -17.641 -8.891 1 94.56 213 VAL B N 1
ATOM 4118 C CA . VAL B 1 213 ? -10.75 -18.906 -9.312 1 94.56 213 VAL B CA 1
ATOM 4119 C C . VAL B 1 213 ? -9.656 -19.312 -8.336 1 94.56 213 VAL B C 1
ATOM 4121 O O . VAL B 1 213 ? -9.562 -20.484 -7.949 1 94.56 213 VAL B O 1
ATOM 4124 N N . LEU B 1 214 ? -8.898 -18.375 -7.922 1 95.69 214 LEU B N 1
ATOM 4125 C CA . LEU B 1 214 ? -7.832 -18.641 -6.961 1 95.69 214 LEU B CA 1
ATOM 4126 C C . LEU B 1 214 ? -8.398 -19.203 -5.66 1 95.69 214 LEU B C 1
ATOM 4128 O O . LEU B 1 214 ? -7.852 -20.141 -5.082 1 95.69 214 LEU B O 1
ATOM 4132 N N . ILE B 1 215 ? -9.461 -18.594 -5.223 1 95.38 215 ILE B N 1
ATOM 4133 C CA . ILE B 1 215 ? -10.102 -19.031 -3.99 1 95.38 215 ILE B CA 1
ATOM 4134 C C . ILE B 1 215 ? -10.57 -20.484 -4.148 1 95.38 215 ILE B C 1
ATOM 4136 O O . ILE B 1 215 ? -10.398 -21.297 -3.238 1 95.38 215 ILE B O 1
ATOM 4140 N N . LEU B 1 216 ? -11.102 -20.828 -5.27 1 95.69 216 LEU B N 1
ATOM 4141 C CA . LEU B 1 216 ? -11.523 -22.203 -5.535 1 95.69 216 LEU B CA 1
ATOM 4142 C C . LEU B 1 216 ? -10.336 -23.156 -5.48 1 95.69 216 LEU B C 1
ATOM 4144 O O . LEU B 1 216 ? -10.438 -24.25 -4.906 1 95.69 216 LEU B O 1
ATOM 4148 N N . GLU B 1 217 ? -9.281 -22.734 -6.016 1 95.56 217 GLU B N 1
ATOM 4149 C CA . GLU B 1 217 ? -8.078 -23.562 -5.988 1 95.56 217 GLU B CA 1
ATOM 4150 C C . GLU B 1 217 ? -7.59 -23.781 -4.562 1 95.56 217 GLU B C 1
ATOM 4152 O O . GLU B 1 217 ? -7.152 -24.891 -4.211 1 95.56 217 GLU B O 1
ATOM 4157 N N . LEU B 1 218 ? -7.637 -22.781 -3.789 1 95.69 218 LEU B N 1
ATOM 4158 C CA . LEU B 1 218 ? -7.188 -22.859 -2.404 1 95.69 218 LEU B CA 1
ATOM 4159 C C . LEU B 1 218 ? -8.07 -23.812 -1.601 1 95.69 218 LEU B C 1
ATOM 4161 O O . LEU B 1 218 ? -7.59 -24.484 -0.687 1 95.69 218 LEU B O 1
ATOM 4165 N N . ILE B 1 219 ? -9.344 -23.844 -1.969 1 95.62 219 ILE B N 1
ATOM 4166 C CA . ILE B 1 219 ? -10.289 -24.688 -1.24 1 95.62 219 ILE B CA 1
ATOM 4167 C C . ILE B 1 219 ? -10.156 -26.141 -1.711 1 95.62 219 ILE B C 1
ATOM 4169 O O . ILE B 1 219 ? -10.141 -27.062 -0.896 1 95.62 219 ILE B O 1
ATOM 4173 N N . THR B 1 220 ? -9.977 -26.344 -2.986 1 94.31 220 THR B N 1
ATOM 4174 C CA . THR B 1 220 ? -10.094 -27.688 -3.557 1 94.31 220 THR B CA 1
ATOM 4175 C C . THR B 1 220 ? -8.711 -28.328 -3.721 1 94.31 220 THR B C 1
ATOM 4177 O O . THR B 1 220 ? -8.602 -29.547 -3.867 1 94.31 220 THR B O 1
ATOM 4180 N N . GLY B 1 221 ? -7.68 -27.484 -3.832 1 92.62 221 GLY B N 1
ATOM 4181 C CA . GLY B 1 221 ? -6.352 -28 -4.125 1 92.62 221 GLY B CA 1
ATOM 4182 C C . GLY B 1 221 ? -6.152 -28.344 -5.586 1 92.62 221 GLY B C 1
ATOM 4183 O O . GLY B 1 221 ? -5.117 -28.906 -5.961 1 92.62 221 GLY B O 1
ATOM 4184 N N . GLN B 1 222 ? -7.152 -28.016 -6.352 1 89.88 222 GLN B N 1
ATOM 4185 C CA . GLN B 1 222 ? -7.102 -28.328 -7.773 1 89.88 222 GLN B CA 1
ATOM 4186 C C . GLN B 1 222 ? -6.699 -27.109 -8.594 1 89.88 222 GLN B C 1
ATOM 4188 O O . GLN B 1 222 ? -7.09 -25.984 -8.281 1 89.88 222 GLN B O 1
ATOM 4193 N N . SER B 1 223 ? -5.859 -27.359 -9.602 1 84.81 223 SER B N 1
ATOM 4194 C CA . SER B 1 223 ? -5.426 -26.281 -10.477 1 84.81 223 SER B CA 1
ATOM 4195 C C . SER B 1 223 ? -6.488 -25.953 -11.516 1 84.81 223 SER B C 1
ATOM 4197 O O . SER B 1 223 ? -7.18 -26.844 -12.008 1 84.81 223 SER B O 1
ATOM 4199 N N . SER B 1 224 ? -6.59 -24.688 -11.719 1 78.62 224 SER B N 1
ATOM 4200 C CA . SER B 1 224 ? -7.496 -24.266 -12.781 1 78.62 224 SER B CA 1
ATOM 4201 C C . SER B 1 224 ? -6.777 -24.172 -14.117 1 78.62 224 SER B C 1
ATOM 4203 O O . SER B 1 224 ? -7.406 -23.969 -15.156 1 78.62 224 SER B O 1
ATOM 4205 N N . ASP B 1 225 ? -5.418 -24.266 -13.969 1 61.56 225 ASP B N 1
ATOM 4206 C CA . ASP B 1 225 ? -4.645 -24.234 -15.203 1 61.56 225 ASP B CA 1
ATOM 4207 C C . ASP B 1 225 ? -5.027 -25.391 -16.125 1 61.56 225 ASP B C 1
ATOM 4209 O O . ASP B 1 225 ? -5.141 -26.531 -15.672 1 61.56 225 ASP B O 1
ATOM 4213 N N . GLY B 1 226 ? -5.633 -25.219 -17.391 1 51.38 226 GLY B N 1
ATOM 4214 C CA . GLY B 1 226 ? -6.059 -26.203 -18.359 1 51.38 226 GLY B CA 1
ATOM 4215 C C . GLY B 1 226 ? -7.43 -26.781 -18.078 1 51.38 226 GLY B C 1
ATOM 4216 O O . GLY B 1 226 ? -8.203 -27.062 -19 1 51.38 226 GLY B O 1
ATOM 4217 N N . THR B 1 227 ? -7.625 -27.016 -16.688 1 47.25 227 THR B N 1
ATOM 4218 C CA . THR B 1 227 ? -8.836 -27.719 -16.266 1 47.25 227 THR B CA 1
ATOM 4219 C C . THR B 1 227 ? -9.797 -26.766 -15.57 1 47.25 227 THR B C 1
ATOM 4221 O O . THR B 1 227 ? -10.75 -27.203 -14.914 1 47.25 227 THR B O 1
ATOM 4224 N N . GLY B 1 228 ? -9.445 -25.359 -15.469 1 54.91 228 GLY B N 1
ATOM 4225 C CA . GLY B 1 228 ? -10.281 -24.375 -14.82 1 54.91 228 GLY B CA 1
ATOM 4226 C C . GLY B 1 228 ? -11.742 -24.469 -15.219 1 54.91 228 GLY B C 1
ATOM 4227 O O . GLY B 1 228 ? -12.625 -24.125 -14.438 1 54.91 228 GLY B O 1
ATOM 4228 N N . GLY B 1 229 ? -11.758 -25.016 -16.281 1 68.38 229 GLY B N 1
ATOM 4229 C CA . GLY B 1 229 ? -13.102 -25.25 -16.781 1 68.38 229 GLY B CA 1
ATOM 4230 C C . GLY B 1 229 ? -13.922 -26.156 -15.875 1 68.38 229 GLY B C 1
ATOM 4231 O O . GLY B 1 229 ? -15.117 -25.938 -15.68 1 68.38 229 GLY B O 1
ATOM 4232 N N . ASP B 1 230 ? -13.156 -26.938 -15.18 1 83.06 230 ASP B N 1
ATOM 4233 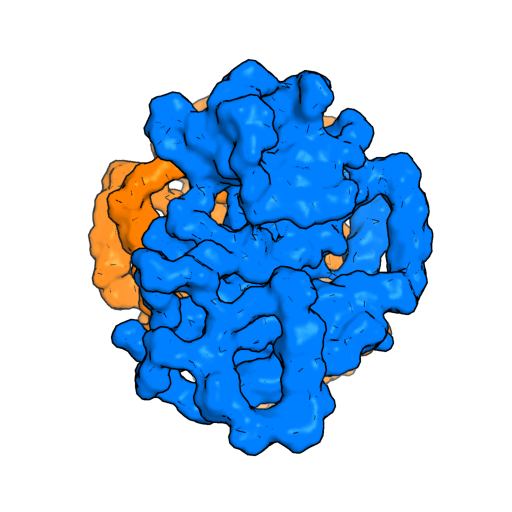C CA . ASP B 1 230 ? -13.883 -27.906 -14.359 1 83.06 230 ASP B CA 1
ATOM 4234 C C . ASP B 1 230 ? -14.359 -27.281 -13.055 1 83.06 230 ASP B C 1
ATOM 4236 O O . ASP B 1 230 ? -15.5 -27.5 -12.633 1 83.06 230 ASP B O 1
ATOM 4240 N N . LEU B 1 231 ? -13.461 -26.438 -12.492 1 90.94 231 LEU B N 1
ATOM 4241 C CA . LEU B 1 231 ? -13.859 -25.797 -11.242 1 90.94 231 LEU B CA 1
ATOM 4242 C C . LEU B 1 231 ? -14.992 -24.812 -11.477 1 90.94 231 LEU B C 1
ATOM 4244 O O . LEU B 1 231 ? -15.898 -24.688 -10.648 1 90.94 231 LEU B O 1
ATOM 4248 N N . ILE B 1 232 ? -14.883 -24.188 -12.625 1 91.38 232 ILE B N 1
ATOM 4249 C CA . ILE B 1 232 ? -15.906 -23.219 -12.984 1 91.38 232 ILE B CA 1
ATOM 4250 C C . ILE B 1 232 ? -17.234 -23.922 -13.25 1 91.38 232 ILE B C 1
ATOM 4252 O O . ILE B 1 232 ? -18.281 -23.5 -12.773 1 91.38 232 ILE B O 1
ATOM 4256 N N . LYS B 1 233 ? -17.172 -25 -13.961 1 90.69 233 LYS B N 1
ATOM 4257 C CA . LYS B 1 233 ? -18.359 -25.812 -14.219 1 90.69 233 LYS B CA 1
ATOM 4258 C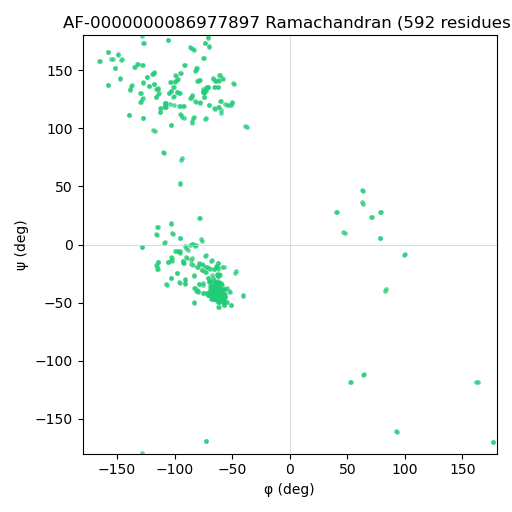 C . LYS B 1 233 ? -18.953 -26.344 -12.922 1 90.69 233 LYS B C 1
ATOM 4260 O O . LYS B 1 233 ? -20.172 -26.359 -12.75 1 90.69 233 LYS B O 1
ATOM 4265 N N . TRP B 1 234 ? -18.109 -26.719 -12.117 1 92.56 234 TRP B N 1
ATOM 4266 C CA . TRP B 1 234 ? -18.531 -27.266 -10.836 1 92.56 234 TRP B CA 1
ATOM 4267 C C . TRP B 1 234 ? -19.312 -26.234 -10.023 1 92.56 234 TRP B C 1
ATOM 4269 O O . TRP B 1 234 ? -20.422 -26.5 -9.586 1 92.56 234 TRP B O 1
ATOM 4279 N N . ILE B 1 235 ? -18.719 -25.062 -9.828 1 92.94 235 ILE B N 1
ATOM 4280 C CA . ILE B 1 235 ? -19.297 -24.078 -8.93 1 92.94 235 ILE B CA 1
ATOM 4281 C C . ILE B 1 235 ? -20.578 -23.516 -9.547 1 92.94 235 ILE B C 1
ATOM 4283 O O . ILE B 1 235 ? -21.469 -23.047 -8.836 1 92.94 235 ILE B O 1
ATOM 4287 N N . GLN B 1 236 ? -20.734 -23.641 -10.797 1 90.75 236 GLN B N 1
ATOM 4288 C CA . GLN B 1 236 ? -21.922 -23.141 -11.492 1 90.75 236 GLN B CA 1
ATOM 4289 C C . GLN B 1 236 ? -22.938 -24.25 -11.703 1 90.75 236 GLN B C 1
ATOM 4291 O O . GLN B 1 236 ? -24.047 -24 -12.148 1 90.75 236 GLN B O 1
ATOM 4296 N N . GLY B 1 237 ? -22.578 -25.391 -11.375 1 90.06 237 GLY B N 1
ATOM 4297 C CA . GLY B 1 237 ? -23.391 -26.547 -11.695 1 90.06 237 GLY B CA 1
ATOM 4298 C C . GLY B 1 237 ? -24.5 -26.797 -10.688 1 90.06 237 GLY B C 1
ATOM 4299 O O . GLY B 1 237 ? -24.453 -26.266 -9.57 1 90.06 237 GLY B O 1
ATOM 4300 N N . THR B 1 238 ? -25.406 -27.656 -11.016 1 89.69 238 THR B N 1
ATOM 4301 C CA . THR B 1 238 ? -26.578 -27.969 -10.211 1 89.69 238 THR B CA 1
ATOM 4302 C C . THR B 1 238 ? -26.203 -28.859 -9.023 1 89.69 238 THR B C 1
ATOM 4304 O O . THR B 1 238 ? -26.906 -28.875 -8.016 1 89.69 238 THR B O 1
ATOM 4307 N N . ASN B 1 239 ? -25.125 -29.531 -9.133 1 90.31 239 ASN B N 1
ATOM 4308 C CA . ASN B 1 239 ? -24.734 -30.453 -8.078 1 90.31 239 ASN B CA 1
ATOM 4309 C C . ASN B 1 239 ? -23.766 -29.797 -7.098 1 90.31 239 ASN B C 1
ATOM 4311 O O . ASN B 1 239 ? -23.188 -30.484 -6.242 1 90.31 239 ASN B O 1
ATOM 4315 N N . PHE B 1 240 ? -23.516 -28.516 -7.266 1 91.88 240 PHE B N 1
ATOM 4316 C CA . PHE B 1 240 ? -22.531 -27.781 -6.48 1 91.88 240 PHE B CA 1
ATOM 4317 C C . PHE B 1 240 ? -22.75 -28 -4.988 1 91.88 240 PHE B C 1
ATOM 4319 O O . PHE B 1 240 ? -21.859 -28.484 -4.289 1 91.88 240 PHE B O 1
ATOM 4326 N N . ALA B 1 241 ? -23.953 -27.797 -4.508 1 90 241 ALA B N 1
ATOM 4327 C CA . ALA B 1 241 ? -24.266 -27.828 -3.082 1 90 241 ALA B CA 1
ATOM 4328 C C . ALA B 1 241 ? -24.047 -29.234 -2.516 1 90 241 ALA B C 1
ATOM 4330 O O . ALA B 1 241 ? -23.531 -29.391 -1.401 1 90 241 ALA B O 1
ATOM 4331 N N . ARG B 1 242 ? -24.266 -30.234 -3.293 1 91.94 242 ARG B N 1
ATOM 4332 C CA . ARG B 1 242 ? -24.234 -31.609 -2.818 1 91.94 242 ARG B CA 1
ATOM 4333 C C . ARG B 1 242 ? -22.812 -32.156 -2.838 1 91.94 242 ARG B C 1
ATOM 4335 O O . ARG B 1 242 ? -22.516 -33.156 -2.168 1 91.94 242 ARG B O 1
ATOM 4342 N N . THR B 1 243 ? -22.016 -31.531 -3.508 1 93.69 243 THR B N 1
ATOM 4343 C CA . THR B 1 243 ? -20.703 -32.125 -3.729 1 93.69 243 THR B CA 1
ATOM 4344 C C . THR B 1 243 ? -19.594 -31.281 -3.09 1 93.69 243 THR B C 1
ATOM 4346 O O . THR B 1 243 ? -18.422 -31.5 -3.346 1 93.69 243 THR B O 1
ATOM 4349 N N . ILE B 1 244 ? -19.891 -30.312 -2.332 1 93.94 244 ILE B N 1
ATOM 4350 C CA . ILE B 1 244 ? -18.922 -29.406 -1.728 1 93.94 244 ILE B CA 1
ATOM 4351 C C . ILE B 1 244 ? -17.891 -30.203 -0.934 1 93.94 244 ILE B C 1
ATOM 4353 O O . ILE B 1 244 ? -16.688 -30.047 -1.133 1 93.94 244 ILE B O 1
ATOM 4357 N N . ASN B 1 245 ? -18.312 -31.109 -0.091 1 93.44 245 ASN B N 1
ATOM 4358 C CA . ASN B 1 245 ? -17.406 -31.844 0.785 1 93.44 245 ASN B CA 1
ATOM 4359 C C . ASN B 1 245 ? -16.453 -32.75 -0.012 1 93.44 245 ASN B C 1
ATOM 4361 O O . ASN B 1 245 ? -15.312 -32.938 0.391 1 93.44 245 ASN B O 1
ATOM 4365 N N . LYS B 1 246 ? -16.953 -33.188 -1.094 1 93.44 246 LYS B N 1
ATOM 4366 C CA . LYS B 1 246 ? -16.141 -34.062 -1.936 1 93.44 246 LYS B CA 1
ATOM 4367 C C . LYS B 1 246 ? -15.047 -33.281 -2.656 1 93.44 246 LYS B C 1
ATOM 4369 O O . LYS B 1 246 ? -14.016 -33.812 -3.031 1 93.44 246 LYS B O 1
ATOM 4374 N N . MET B 1 247 ? -15.312 -32 -2.801 1 94.31 247 MET B N 1
ATOM 4375 C CA . MET B 1 247 ? -14.414 -31.188 -3.617 1 94.31 247 MET B CA 1
ATOM 4376 C C . MET B 1 247 ? -13.336 -30.531 -2.76 1 94.31 247 MET B C 1
ATOM 4378 O O . MET B 1 247 ? -12.336 -30.031 -3.283 1 94.31 247 MET B O 1
ATOM 4382 N N . ILE B 1 248 ? -13.539 -30.547 -1.485 1 95 248 ILE B N 1
ATOM 4383 C CA . ILE B 1 248 ? -12.547 -29.969 -0.594 1 95 248 ILE B CA 1
ATOM 4384 C C . ILE B 1 248 ? -11.25 -30.781 -0.661 1 95 248 ILE B C 1
ATOM 4386 O O . ILE B 1 248 ? -11.289 -32 -0.684 1 95 248 ILE B O 1
ATOM 4390 N N . ASP B 1 249 ? -10.141 -30.109 -0.729 1 93.94 249 ASP B N 1
ATOM 4391 C CA . ASP B 1 249 ? -8.828 -30.734 -0.817 1 93.94 249 ASP B CA 1
ATOM 4392 C C . ASP B 1 249 ? -8.656 -31.797 0.262 1 93.94 249 ASP B C 1
ATOM 4394 O O . ASP B 1 249 ? -8.727 -31.5 1.455 1 93.94 249 ASP B O 1
ATOM 4398 N N . PRO B 1 250 ? -8.406 -32.969 -0.03 1 92.19 250 PRO B N 1
ATOM 4399 C CA . PRO B 1 250 ? -8.242 -34.062 0.949 1 92.19 250 PRO B CA 1
ATOM 4400 C C . PRO B 1 250 ? -7.066 -33.812 1.893 1 92.19 2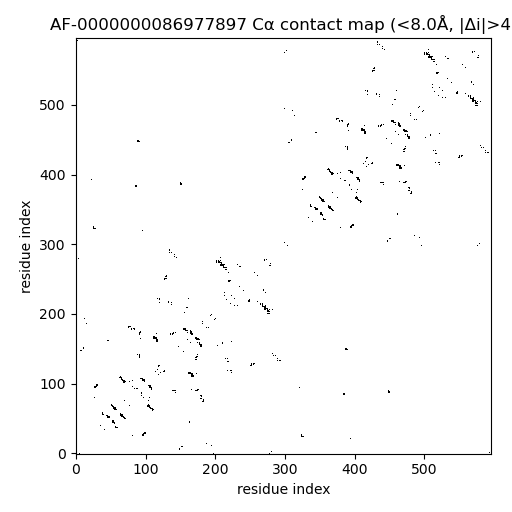50 PRO B C 1
ATOM 4402 O O . PRO B 1 250 ? -7.07 -34.312 3.023 1 92.19 250 PRO B O 1
ATOM 4405 N N . ASP B 1 251 ? -6.102 -33.062 1.45 1 91.06 251 ASP B N 1
ATOM 4406 C CA . ASP B 1 251 ? -4.93 -32.812 2.277 1 91.06 251 ASP B CA 1
ATOM 4407 C C . ASP B 1 251 ? -5.309 -32.031 3.533 1 91.06 251 ASP B C 1
ATOM 4409 O O . ASP B 1 251 ? -4.547 -31.984 4.5 1 91.06 251 ASP B O 1
ATOM 4413 N N . LEU B 1 252 ? -6.48 -31.391 3.492 1 93.25 252 LEU B N 1
ATOM 4414 C CA . LEU B 1 252 ? -6.926 -30.609 4.641 1 93.25 252 LEU B CA 1
ATOM 4415 C C . LEU B 1 252 ? -7.508 -31.516 5.723 1 93.25 252 LEU B C 1
ATOM 4417 O O . LEU B 1 252 ? -7.652 -31.094 6.875 1 93.25 252 LEU B O 1
ATOM 4421 N N . GLY B 1 253 ? -7.891 -32.719 5.344 1 91 253 GLY B N 1
ATOM 4422 C CA . GLY B 1 253 ? -8.562 -33.594 6.305 1 91 253 GLY B CA 1
ATOM 4423 C C . GLY B 1 253 ? -9.75 -32.938 6.969 1 91 253 GLY B C 1
ATOM 4424 O O . GLY B 1 253 ? -10.648 -32.406 6.285 1 91 253 GLY B O 1
ATOM 4425 N N . ASN B 1 254 ? -9.633 -32.812 8.328 1 89.56 254 ASN B N 1
ATOM 4426 C CA . ASN B 1 254 ? -10.719 -32.156 9.07 1 89.56 254 ASN B CA 1
ATOM 4427 C C . ASN B 1 254 ? -10.266 -30.844 9.695 1 89.56 254 ASN B C 1
ATOM 4429 O O . ASN B 1 254 ? -10.969 -30.281 10.539 1 89.56 254 ASN B O 1
ATOM 4433 N N . SER B 1 255 ? -9.18 -30.422 9.219 1 90.75 255 SER B N 1
ATOM 4434 C CA . SER B 1 255 ? -8.586 -29.25 9.836 1 90.75 255 SER B CA 1
ATOM 4435 C C . SER B 1 255 ? -8.969 -27.969 9.086 1 90.75 255 SER B C 1
ATOM 4437 O O . SER B 1 255 ? -8.102 -27.234 8.625 1 90.75 255 SER B O 1
ATOM 4439 N N . PHE B 1 256 ? -10.242 -27.781 8.906 1 91.88 256 PHE B N 1
ATOM 4440 C CA . PHE B 1 256 ? -10.781 -26.562 8.328 1 91.88 256 PHE B CA 1
ATOM 4441 C C . PHE B 1 256 ? -12.141 -26.219 8.93 1 91.88 256 PHE B C 1
ATOM 4443 O O . PHE B 1 256 ? -12.758 -27.062 9.586 1 91.88 256 PHE B O 1
ATOM 4450 N N . ASP B 1 257 ? -12.555 -25.031 8.852 1 90.5 257 ASP B N 1
ATOM 4451 C CA . ASP B 1 257 ? -13.859 -24.578 9.328 1 90.5 257 ASP B CA 1
ATOM 4452 C C . ASP B 1 257 ? -14.906 -24.641 8.219 1 90.5 257 ASP B C 1
ATOM 4454 O O . ASP B 1 257 ? -14.805 -23.922 7.223 1 90.5 257 ASP B O 1
ATOM 4458 N N . GLN B 1 258 ? -15.914 -25.438 8.477 1 91.69 258 GLN B N 1
ATOM 4459 C CA . GLN B 1 258 ? -16.938 -25.672 7.457 1 91.69 258 GLN B CA 1
ATOM 4460 C C . GLN B 1 258 ? -17.672 -24.391 7.109 1 91.69 258 GLN B C 1
ATOM 4462 O O . GLN B 1 258 ? -18.016 -24.156 5.949 1 91.69 258 GLN B O 1
ATOM 4467 N N . LYS B 1 259 ? -17.938 -23.609 8.086 1 91.19 259 LYS B N 1
ATOM 4468 C CA . LYS B 1 259 ? -18.641 -22.344 7.848 1 91.19 259 LYS B CA 1
ATOM 4469 C C . LYS B 1 259 ? -17.781 -21.406 7.004 1 91.19 259 LYS B C 1
ATOM 4471 O O . LYS B 1 259 ? -18.297 -20.734 6.102 1 91.19 259 LYS B O 1
ATOM 4476 N N . GLU B 1 260 ? -16.5 -21.375 7.293 1 90.62 260 GLU B N 1
ATOM 4477 C CA . GLU B 1 260 ? -15.586 -20.531 6.531 1 90.62 260 GLU B CA 1
ATOM 4478 C C . GLU B 1 260 ? -15.5 -20.984 5.078 1 90.62 260 GLU B C 1
ATOM 4480 O O . GLU B 1 260 ? -15.469 -20.156 4.164 1 90.62 260 GLU B O 1
ATOM 4485 N N . VAL B 1 261 ? -15.461 -22.266 4.918 1 94.19 261 VAL B N 1
ATOM 4486 C CA . VAL B 1 261 ? -15.406 -22.812 3.566 1 94.19 261 VAL B CA 1
ATOM 4487 C C . VAL B 1 261 ? -16.641 -22.391 2.785 1 94.19 261 VAL B C 1
ATOM 4489 O O . VAL B 1 261 ? -16.547 -21.938 1.646 1 94.19 261 VAL B O 1
ATOM 4492 N N . ARG B 1 262 ? -17.781 -22.5 3.361 1 92.5 262 ARG B N 1
ATOM 4493 C CA . ARG B 1 262 ? -19.031 -22.141 2.695 1 92.5 262 ARG B CA 1
ATOM 4494 C C . ARG B 1 262 ? -19.047 -20.656 2.344 1 92.5 262 ARG B C 1
ATOM 4496 O O . ARG B 1 262 ? -19.484 -20.281 1.253 1 92.5 262 ARG B O 1
ATOM 4503 N N . ASN B 1 263 ? -18.594 -19.859 3.246 1 90.69 263 ASN B N 1
ATOM 4504 C CA . ASN B 1 263 ? -18.547 -18.422 2.994 1 90.69 263 ASN B CA 1
ATOM 4505 C C . ASN B 1 263 ? -17.594 -18.078 1.853 1 90.69 263 ASN B C 1
ATOM 4507 O O . ASN B 1 263 ? -17.906 -17.234 1.015 1 90.69 263 ASN B O 1
ATOM 4511 N N . LEU B 1 264 ? -16.516 -18.766 1.827 1 93.12 264 LEU B N 1
ATOM 4512 C CA . LEU B 1 264 ? -15.539 -18.516 0.768 1 93.12 264 LEU B CA 1
ATOM 4513 C C . LEU B 1 264 ? -16.078 -18.984 -0.583 1 93.12 264 LEU B C 1
ATOM 4515 O O . LEU B 1 264 ? -15.836 -18.328 -1.604 1 93.12 264 LEU B O 1
ATOM 4519 N N . LEU B 1 265 ? -16.734 -20.062 -0.527 1 94.69 265 LEU B N 1
ATOM 4520 C CA . LEU B 1 265 ? -17.344 -20.547 -1.759 1 94.69 265 LEU B CA 1
ATOM 4521 C C . LEU B 1 265 ? -18.406 -19.562 -2.266 1 94.69 265 LEU B C 1
ATOM 4523 O O . LEU B 1 265 ? -18.531 -19.359 -3.475 1 94.69 265 LEU B O 1
ATOM 4527 N N . ALA B 1 266 ? -19.094 -18.969 -1.383 1 90.62 266 ALA B N 1
ATOM 4528 C CA . ALA B 1 266 ? -20.078 -17.969 -1.766 1 90.62 266 ALA B CA 1
ATOM 4529 C C . ALA B 1 266 ? -19.391 -16.766 -2.412 1 90.62 266 ALA B C 1
ATOM 4531 O O . ALA B 1 266 ? -19.875 -16.25 -3.428 1 90.62 266 ALA B O 1
ATOM 4532 N N . ILE B 1 267 ? -18.344 -16.375 -1.834 1 90.06 267 ILE B N 1
ATOM 4533 C CA . ILE B 1 267 ? -17.578 -15.258 -2.385 1 90.06 267 ILE B CA 1
ATOM 4534 C C . ILE B 1 267 ? -17.047 -15.633 -3.764 1 90.06 267 ILE B C 1
ATOM 4536 O O . ILE B 1 267 ? -17.156 -14.852 -4.711 1 90.06 267 ILE B O 1
ATOM 4540 N N . ALA B 1 268 ? -16.453 -16.828 -3.838 1 93 268 ALA B N 1
ATOM 4541 C CA . ALA B 1 268 ? -15.922 -17.297 -5.117 1 93 268 ALA B CA 1
ATOM 4542 C C . ALA B 1 268 ? -17.016 -17.312 -6.188 1 93 268 ALA B C 1
ATOM 4544 O O . ALA B 1 268 ? -16.781 -16.906 -7.328 1 93 268 ALA B O 1
ATOM 4545 N N . LYS B 1 269 ? -18.141 -17.75 -5.82 1 90.94 269 LYS B N 1
ATOM 4546 C CA . LYS B 1 269 ? -19.266 -17.812 -6.746 1 90.94 269 LYS B CA 1
ATOM 4547 C C . LYS B 1 269 ? -19.625 -16.422 -7.258 1 90.94 269 LYS B C 1
ATOM 4549 O O . LYS B 1 269 ? -19.859 -16.234 -8.453 1 90.94 269 LYS B O 1
ATOM 4554 N N . LEU B 1 270 ? -19.656 -15.492 -6.375 1 87.38 270 LEU B N 1
ATOM 4555 C CA . LEU B 1 270 ? -19.953 -14.117 -6.746 1 87.38 270 LEU B CA 1
ATOM 4556 C C . LEU B 1 270 ? -18.875 -13.539 -7.648 1 87.38 270 LEU B C 1
ATOM 4558 O O . LEU B 1 270 ? -19.172 -12.812 -8.602 1 87.38 270 LEU B O 1
ATOM 4562 N N . CYS B 1 271 ? -17.641 -13.844 -7.359 1 90.44 271 CYS B N 1
ATOM 4563 C CA . CYS B 1 271 ? -16.516 -13.391 -8.188 1 90.44 271 CYS B CA 1
ATOM 4564 C C . CYS B 1 271 ? -16.625 -13.961 -9.594 1 90.44 271 CYS B C 1
AT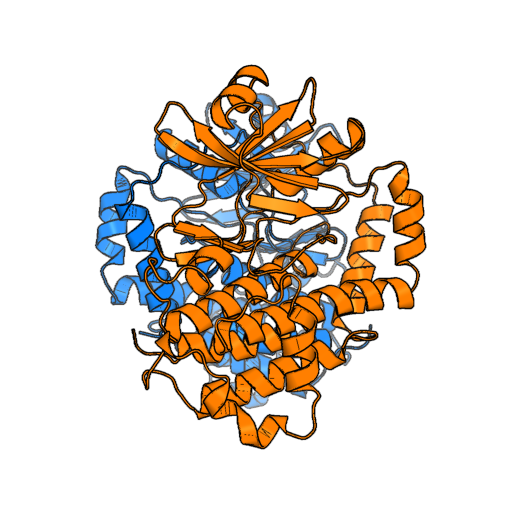OM 4566 O O . CYS B 1 271 ? -16.438 -13.234 -10.578 1 90.44 271 CYS B O 1
ATOM 4568 N N . ILE B 1 272 ? -16.938 -15.156 -9.656 1 89.62 272 ILE B N 1
ATOM 4569 C CA . ILE B 1 272 ? -17 -15.852 -10.938 1 89.62 272 ILE B CA 1
ATOM 4570 C C . ILE B 1 272 ? -18.172 -15.32 -11.758 1 89.62 272 ILE B C 1
ATOM 4572 O O . ILE B 1 272 ? -18.078 -15.203 -12.984 1 89.62 272 ILE B O 1
ATOM 4576 N N . LYS B 1 273 ? -19.188 -14.93 -11.125 1 86.31 273 LYS B N 1
ATOM 4577 C CA . LYS B 1 273 ? -20.344 -14.359 -11.805 1 86.31 273 LYS B CA 1
ATOM 4578 C C . LYS B 1 273 ? -20.047 -12.961 -12.336 1 86.31 273 LYS B C 1
ATOM 4580 O O . LYS B 1 273 ? -20.766 -12.438 -13.188 1 86.31 273 LYS B O 1
ATOM 4585 N N . SER B 1 274 ? -19.031 -12.344 -11.812 1 77.38 274 SER B N 1
ATOM 4586 C CA . SER B 1 274 ? -18.641 -10.992 -12.203 1 77.38 274 SER B CA 1
ATOM 4587 C C . SER B 1 274 ? -17.875 -10.992 -13.523 1 77.38 274 SER B C 1
ATOM 4589 O O . SER B 1 274 ? -17.172 -10.031 -13.852 1 77.38 274 SER B O 1
ATOM 4591 N N . LYS B 1 275 ? -17.969 -11.891 -14.344 1 71.88 275 LYS B N 1
ATOM 4592 C CA . LYS B 1 275 ? -17.125 -12.039 -15.523 1 71.88 275 LYS B CA 1
ATOM 4593 C C . LYS B 1 275 ? -17.281 -10.844 -16.469 1 71.88 275 LYS B C 1
ATOM 4595 O O . LYS B 1 275 ? -16.281 -10.344 -17.016 1 71.88 275 LYS B O 1
ATOM 4600 N N . ASP B 1 276 ? -18.484 -10.281 -16.516 1 72.25 276 ASP B N 1
ATOM 4601 C CA . ASP B 1 276 ? -18.672 -9.195 -17.469 1 72.25 276 ASP B CA 1
ATOM 4602 C C . ASP B 1 276 ? -18.766 -7.852 -16.75 1 72.25 276 ASP B C 1
ATOM 4604 O O . ASP B 1 276 ? -18.297 -6.836 -17.281 1 72.25 276 ASP B O 1
ATOM 4608 N N . LYS B 1 277 ? -19.328 -7.875 -15.609 1 76.81 277 LYS B N 1
ATOM 4609 C CA . LYS B 1 277 ? -19.469 -6.672 -14.789 1 76.81 277 LYS B CA 1
ATOM 4610 C C . LYS B 1 277 ? -19.188 -6.973 -13.32 1 76.81 277 LYS B C 1
ATOM 4612 O O . LYS B 1 277 ? -19.672 -7.969 -12.781 1 76.81 277 LYS B O 1
ATOM 4617 N N . PRO B 1 278 ? -18.359 -6.02 -12.82 1 76.94 278 PRO B N 1
ATOM 4618 C CA . PRO B 1 278 ? -18.062 -6.281 -11.414 1 76.94 278 PRO B CA 1
ATOM 4619 C C . PRO B 1 278 ? -19.312 -6.293 -10.531 1 76.94 278 PRO B C 1
ATOM 4621 O O . PRO B 1 278 ? -20.125 -5.363 -10.594 1 76.94 278 PRO B O 1
ATOM 4624 N N . ARG B 1 279 ? -19.531 -7.344 -9.844 1 67.69 279 ARG B N 1
ATOM 4625 C CA . ARG B 1 279 ? -20.641 -7.473 -8.906 1 67.69 279 ARG B CA 1
ATOM 4626 C C . ARG B 1 279 ? -20.172 -7.309 -7.469 1 67.69 279 ARG B C 1
ATOM 4628 O O . ARG B 1 279 ? -20.984 -7.164 -6.555 1 67.69 279 ARG B O 1
ATOM 4635 N N . PHE B 1 280 ? -18.906 -7.379 -7.355 1 71.81 280 PHE B N 1
ATOM 4636 C CA . PHE B 1 280 ? -18.281 -7.234 -6.043 1 71.81 280 PHE B CA 1
ATOM 4637 C C . PHE B 1 280 ? -17.078 -6.305 -6.113 1 71.81 280 PHE B C 1
ATOM 4639 O O . PHE B 1 280 ? -16.469 -6.141 -7.176 1 71.81 280 PHE B O 1
ATOM 4646 N N . SER B 1 281 ? -16.859 -5.699 -4.914 1 81.75 281 SER B N 1
ATOM 4647 C CA . SER B 1 281 ? -15.695 -4.809 -4.867 1 81.75 281 SER B CA 1
ATOM 4648 C C . SER B 1 281 ? -14.508 -5.48 -4.195 1 81.75 281 SER B C 1
ATOM 4650 O O . SER B 1 281 ? -14.68 -6.273 -3.266 1 81.75 281 SER B O 1
ATOM 4652 N N . ILE B 1 282 ? -13.383 -5.34 -4.77 1 81.12 282 ILE B N 1
ATOM 4653 C CA . ILE B 1 282 ? -12.141 -5.906 -4.266 1 81.12 282 ILE B CA 1
ATOM 4654 C C . ILE B 1 282 ? -11.945 -5.504 -2.805 1 81.12 282 ILE B C 1
ATOM 4656 O O . ILE B 1 282 ? -11.641 -6.348 -1.958 1 81.12 282 ILE B O 1
ATOM 4660 N N . PRO B 1 283 ? -12.258 -4.258 -2.455 1 81 283 PRO B N 1
ATOM 4661 C CA . PRO B 1 283 ? -12.125 -3.9 -1.041 1 81 283 PRO B CA 1
ATOM 4662 C C . PRO B 1 283 ? -13.047 -4.715 -0.138 1 81 283 PRO B C 1
ATOM 4664 O O . PRO B 1 283 ? -12.656 -5.098 0.968 1 81 283 PRO B O 1
ATOM 4667 N N . GLN B 1 284 ? -14.195 -5.016 -0.626 1 81.25 284 GLN B N 1
ATOM 4668 C CA . GLN B 1 284 ? -15.148 -5.789 0.166 1 81.25 284 GLN B CA 1
ATOM 4669 C C . GLN B 1 284 ? -14.664 -7.227 0.351 1 81.25 284 GLN B C 1
ATOM 4671 O O . GLN B 1 284 ? -14.789 -7.793 1.438 1 81.25 284 GLN B O 1
ATOM 4676 N N . ILE B 1 285 ? -14.172 -7.754 -0.716 1 81.81 285 ILE B N 1
ATOM 4677 C CA . ILE B 1 285 ? -13.641 -9.109 -0.639 1 81.81 285 ILE B CA 1
ATOM 4678 C C . ILE B 1 285 ? -12.469 -9.148 0.344 1 81.81 285 ILE B C 1
ATOM 4680 O O . ILE B 1 285 ? -12.406 -10.039 1.201 1 81.81 285 ILE B O 1
ATOM 4684 N N . PHE B 1 286 ? -11.641 -8.195 0.247 1 85.75 286 PHE B N 1
ATOM 4685 C CA . PHE B 1 286 ? -10.484 -8.125 1.126 1 85.75 286 PHE B CA 1
ATOM 4686 C C . PHE B 1 286 ? -10.914 -7.992 2.582 1 85.75 286 PHE B C 1
ATOM 4688 O O . PHE B 1 286 ? -10.383 -8.68 3.457 1 85.75 286 PHE B O 1
ATOM 4695 N N . ARG B 1 287 ? -11.844 -7.172 2.855 1 81.5 287 ARG B N 1
ATOM 4696 C CA . ARG B 1 287 ? -12.297 -6.969 4.227 1 81.5 287 ARG B CA 1
ATOM 4697 C C . ARG B 1 287 ? -12.867 -8.258 4.812 1 81.5 287 ARG B C 1
ATOM 4699 O O . ARG B 1 287 ? -12.617 -8.578 5.977 1 81.5 287 ARG B O 1
ATOM 4706 N N . TYR B 1 288 ? -13.602 -8.922 4.035 1 77.94 288 TYR B N 1
ATOM 4707 C CA . TYR B 1 288 ? -14.148 -10.195 4.5 1 77.94 288 TYR B CA 1
ATOM 4708 C C . TYR B 1 288 ? -13.031 -11.18 4.824 1 77.94 288 TYR B C 1
ATOM 4710 O O . TYR B 1 288 ? -13.016 -11.766 5.906 1 77.94 288 TYR B O 1
ATOM 4718 N N . LEU B 1 289 ? -12.133 -11.336 3.939 1 80.81 289 LEU B N 1
ATOM 4719 C CA . LEU B 1 289 ? -11.047 -12.297 4.109 1 80.81 289 LEU B CA 1
ATOM 4720 C C . LEU B 1 289 ? -10.172 -11.922 5.297 1 80.81 289 LEU B C 1
ATOM 4722 O O . LEU B 1 289 ? -9.766 -12.789 6.074 1 80.81 289 LEU B O 1
ATOM 4726 N N . GLN B 1 290 ? -9.953 -10.648 5.363 1 76.19 290 GLN B N 1
ATOM 4727 C CA . GLN B 1 290 ? -9.117 -10.156 6.453 1 76.19 290 GLN B CA 1
ATOM 4728 C C . GLN B 1 290 ? -9.758 -10.43 7.809 1 76.19 290 GLN B C 1
ATOM 4730 O O . GLN B 1 290 ? -9.07 -10.75 8.773 1 76.19 290 GLN B O 1
ATOM 4735 N N . SER B 1 291 ? -11.031 -10.25 7.902 1 74.75 291 SER B N 1
ATOM 4736 C CA . SER B 1 291 ? -11.75 -10.484 9.148 1 74.75 291 SER B CA 1
ATOM 4737 C C . SER B 1 291 ? -11.656 -11.945 9.57 1 74.75 291 SER B C 1
ATOM 4739 O O . SER B 1 291 ? -11.742 -12.258 10.758 1 74.75 291 SER B O 1
ATOM 4741 N N . LYS B 1 292 ? -11.484 -12.805 8.656 1 72.38 292 LYS B N 1
ATOM 4742 C CA . LYS B 1 292 ? -11.391 -14.227 8.969 1 72.38 292 LYS B CA 1
ATOM 4743 C C . LYS B 1 292 ? -9.984 -14.602 9.414 1 72.38 292 LYS B C 1
ATOM 4745 O O . LYS B 1 292 ? -9.812 -15.492 10.258 1 72.38 292 LYS B O 1
ATOM 4750 N N . VAL B 1 293 ? -9.016 -13.969 8.758 1 68.38 293 VAL B N 1
ATOM 4751 C CA . VAL B 1 293 ? -7.629 -14.25 9.117 1 68.38 293 VAL B CA 1
ATOM 4752 C C . VAL B 1 293 ? -7.348 -13.711 10.523 1 68.38 293 VAL B C 1
ATOM 4754 O O . VAL B 1 293 ? -6.57 -14.305 11.273 1 68.38 293 VAL B O 1
ATOM 4757 N N . GLU B 1 294 ? -7.75 -12.523 10.805 1 60.91 294 GLU B N 1
ATOM 4758 C CA . GLU B 1 294 ? -7.508 -11.875 12.086 1 60.91 294 GLU B CA 1
ATOM 4759 C C . GLU B 1 294 ? -8.133 -12.664 13.234 1 60.91 294 GLU B C 1
ATOM 4761 O O . GLU B 1 294 ? -7.656 -12.609 14.367 1 60.91 294 GLU B O 1
ATOM 4766 N N . VAL B 1 295 ? -9.266 -13.32 13 1 40.91 295 VAL B N 1
ATOM 4767 C CA . VAL B 1 295 ? -9.938 -14.039 14.07 1 40.91 295 VAL B CA 1
ATOM 4768 C C . VAL B 1 295 ? -9.195 -15.344 14.359 1 40.91 295 VAL B C 1
ATOM 4770 O O . VAL B 1 295 ? -9.375 -15.953 15.414 1 40.91 295 VAL B O 1
ATOM 4773 N N . THR B 1 296 ? -8.383 -15.734 13.461 1 37.5 296 THR B N 1
ATOM 4774 C CA . THR B 1 296 ? -7.836 -17.062 13.719 1 37.5 296 THR B CA 1
ATOM 4775 C C . THR B 1 296 ? -6.629 -16.969 14.648 1 37.5 296 THR B C 1
ATOM 4777 O O . THR B 1 296 ? -5.762 -16.109 14.469 1 37.5 296 THR B O 1
ATOM 4780 N N . LYS B 1 297 ? -6.812 -17.328 15.898 1 38.22 297 LYS B N 1
ATOM 4781 C CA . LYS B 1 297 ? -5.887 -17.531 17.016 1 38.22 297 LYS B CA 1
ATOM 4782 C C . LYS B 1 297 ? -4.578 -18.156 16.531 1 38.22 297 LYS B C 1
ATOM 4784 O O . LYS B 1 297 ? -4.586 -19.125 15.773 1 38.22 297 LYS B O 1
ATOM 4789 N N . TYR B 1 298 ? -3.473 -17.297 16.375 1 31.88 298 TYR B N 1
ATOM 4790 C CA . TYR B 1 298 ? -2.213 -18.031 16.312 1 31.88 298 TYR B CA 1
ATOM 4791 C C . TYR B 1 298 ? -2.08 -18.984 17.484 1 31.88 298 TYR B C 1
ATOM 4793 O O . TYR B 1 298 ? -2.568 -18.719 18.578 1 31.88 298 TYR B O 1
#

Solvent-accessible surface area (backbone atoms only — not comparable to full-atom values): 31127 Å² total; per-residue (Å²): 127,55,62,68,56,49,52,37,43,50,48,44,51,47,45,66,68,59,61,62,73,73,73,84,58,47,66,47,75,46,60,48,69,58,50,38,58,24,19,64,66,71,64,45,70,66,43,71,56,100,62,34,42,30,24,47,24,48,42,94,89,64,50,45,25,38,33,35,40,49,82,62,57,70,68,32,43,51,52,39,52,39,57,48,54,36,52,52,42,62,24,40,54,39,56,56,29,30,27,66,71,98,54,44,34,38,32,34,43,65,32,60,71,34,35,44,39,54,39,50,66,32,85,87,40,74,71,72,50,48,68,55,44,44,44,32,55,24,31,48,34,48,39,50,38,41,35,42,72,31,34,82,64,43,48,75,38,62,55,63,42,46,59,34,24,26,18,28,85,84,57,49,32,16,46,61,41,70,39,62,87,61,24,84,81,49,31,53,58,52,52,55,45,53,71,33,64,65,51,48,30,34,55,51,5,46,48,42,22,30,49,15,51,40,50,50,26,64,51,29,38,47,68,46,78,96,44,30,63,52,59,52,48,41,71,70,36,91,59,32,82,80,40,49,77,76,48,40,29,70,91,41,70,80,59,63,57,68,67,57,52,53,53,48,49,52,50,23,52,49,23,50,67,7,52,66,46,58,74,66,53,59,63,58,54,23,52,54,37,42,57,55,48,65,66,52,79,127,128,56,60,68,59,49,52,38,42,51,46,44,51,49,45,65,68,61,61,61,74,74,72,84,57,47,67,47,75,46,59,49,68,59,52,39,57,23,20,62,67,71,66,45,72,65,44,71,58,100,62,34,42,29,24,46,25,48,42,93,86,65,52,45,25,40,33,35,40,48,83,62,58,70,69,34,42,52,50,40,51,40,57,48,52,35,52,52,41,63,23,40,54,40,57,56,30,29,27,65,73,98,52,45,35,39,31,35,42,65,32,60,71,33,34,45,38,54,39,50,66,33,87,87,40,73,72,72,48,48,67,53,41,44,43,32,54,22,31,48,34,48,38,50,38,40,35,42,72,32,34,83,65,42,47,75,38,63,55,63,40,46,58,34,25,25,17,30,86,84,57,48,32,16,45,60,42,69,39,62,86,60,25,83,79,45,32,54,57,52,53,55,45,54,70,34,64,66,51,47,31,34,55,52,5,45,47,41,21,29,49,15,52,40,51,48,25,63,50,31,38,48,68,48,79,97,44,31,62,51,60,53,47,41,70,70,36,91,58,30,82,81,41,48,79,77,48,40,28,71,90,41,71,80,59,63,57,69,68,58,50,52,52,49,51,51,50,24,51,48,22,50,68,6,50,66,46,59,76,68,54,60,64,57,54,20,52,54,37,42,57,55,49,65,66,51,76,127

Radius of gyration: 24.3 Å; Cα contacts (8 Å, |Δi|>4): 1034; chains: 2; bounding box: 54×67×58 Å

InterPro domains:
  IPR000719 Protein kinase domain [PS50011] (32-293)
  IPR001245 Serine-threonine/tyrosine-protein kinase, catalytic domain [PF07714] (72-183)
  IPR011009 Protein kinase-like domain superfamily [SSF56112] (22-291)
  IPR020635 Tyrosine-protein kinase, catalytic domain [SM00219] (55-289)

Nearest PDB structures (foldseek):
  9gb9-assembly1_A  TM=7.570E-01  e=1.855E-17  Lotus japonicus
  9gb9-assembly3_C  TM=7.893E-01  e=8.324E-17  Lotus japonicus
  9gfz-assembly2_B  TM=7.574E-01  e=3.181E-16  Medicago truncatula
  9gb9-assembly4_D  TM=7.406E-01  e=1.860E-16  Lotus japonicus
  9gb9-assembly2_B  TM=7.498E-01  e=4.629E-16  Lotus japonicus

Secondary structure (DSSP, 8-state):
--HHHHHHHHHHHHHHHHTPPPP--B-EEPPHHHHHHHTTTTT-EEEE-SSEEEEEEE-TTS-EEEEEEE---HHHHHHHHHHHHT---TTBPPEEEEE-SSSEEEEEEE-TTEEHHHHHH-TTSPPPPHHHHHHHHHHHHHHHHIIIIISSSPP-EE--STTTEEE-TT--EEE--EE----TTTHHHHHHHTT-HHHHHHHHHHHHHHHHHHHHHHHH----TTTHHHHHHHHHSTTTGGGHHHHS-GGGTT-S-HHHHHHHHHHHHHHHHTTSS--S-HHHHHHHHHHHHHHS--/--HHHHHHHHHHHHHHHHTPPPP--BPEEPPHHHHHHHTTTTT-EEEE-SSEEEEEEE-TTS-EEEEEEE---HHHHHHHHHHHHT---TTBPPEEEEE-SSSEEEEEEE-TTEEHHHHHH-TTSPPPPHHHHHHHHHHHHHHHHIIIIISSSPP-EE--STTTEEE-TT--EEE--EE----HHHHHHHHHHTT-HHHHHHHHHHHHHHHHHHHHHHHH----TTTHHHHHHHHHSTTTGGGHHHHS-GGGTT-S-HHHHHHHHHHHHHHHHTTSS--S-HHHHHHHHHHHHHHS--

pLDDT: mean 85.75, std 12.25, range [31.88, 97.75]

Foldseek 3Di:
DPPLLVLLLVLLLVLLVVVDDQPDDDADEDEPVQQCVQQVNVPAWLDDDPFKTKGWGAGPVGAIWIKMFGDDDPQLLSVFQSQQQPDDDPQAFHWRHWYDDPTTMTITGGLAPAFLLCQLPPPPHDHDEALLLLQQLLSVLVVQCCQRNPGRNRWQDFAAFSSQWGQHNVGRTHGYTTTNSAGNVNSVVVSVQSVDPQSSFQSVLVVLLSSLLSLLCSFQSDGCVVVVVVSLCLLPDPCNVVCSVVRGHCVNPPRYDPVVSVVSSVSSSQSNVSNRGRPDDSVVSSVVSVVVSVPDDD/DDPLLVLLLVLLLVLLVVVDDQPDDDADEDEPVQQCVQQVNVPAWLDDDPFKTKGWGAGPVGAIWIKMFGDDDPQLLSVFQSQQQPDDDPQAFHWRHWYDDPTTMTITGGLAPAFQLCQLAPPVHDHDEALLLLQQLLSVLVVQCCQRNPGRNRWQDFAAFSSQWGQHNVGRTHGYTTTNSAGPVNSVVVSVQSVDPQSSFQSVLVVLLSSLLSLLCSFQSDGCVVVVVVSLCLLPDPCNVVCSVVRGHCVNPPRYDPVVSVVSSVSSSQSNVSNRGRPDDSVVSSVVSVVVSVPDDD

Sequence (596 aa):
MDRWVHRFRHRLLAWFHRSRSVPILYVRRFPYKEIKRATGGFNTIVYSNARNAAYKAKFLDGRVTLVKELSLNDDTFTTEVQLLGRLHHRHLLALRGFSTGHKRLLVFDEIGNGSLRDHLNDPLRTPLNWRMRLQIAAGVAAALEYLLLFTDPPMCHVSISSSTIMLDENFTAKISDVGFLCSPVTIGSYQEASKSDDYMDQKCAKMIYQLGVLILELITGQSSDGTGGDLIKWIQGTNFARTINKMIDPDLGNSFDQKEVRNLLAIAKLCIKSKDKPRFSIPQIFRYLQSKVEVTKYMDRWVHRFRHRLLAWFHRSRSVPILYVRRFPYKEIKRATGGFNTIVYSNARNAAYKAKFLDGRVTLVKELSLNDDTFTTEVQLLGRLHHRHLLALRGFSTGHKRLLVFDEIGNGSLRDHLNDPLRTPLNWRMRLQIAAGVAAALEYLLLFTDPPMCHVSISSSTIMLDENFTAKISDVGFLCSPVTIGSYQEASKSDDYMDQKCAKMIYQLGVLILELITGQSSDGTGGDLIKWIQGTNFARTINKMIDPDLGNSFDQKEVRNLLAIAKLCIKSKDKPRFSIPQIFRYLQSKVEVTKY